Protein AF-0000000076748769 (afdb_homodimer)

InterPro domains:
  IPR013078 Histidine phosphatase superfamily, clade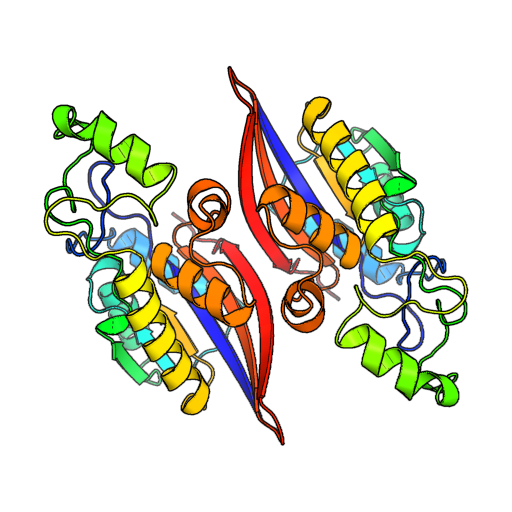-1 [PF00300] (6-188)
  IPR013078 Histidine phosphatase superfamily, clade-1 [SM00855] (5-155)
  IPR013078 Histidine phosphatase superfamily, clade-1 [cd07067] (5-185)
  IPR029033 Histidine phosphatase superfamily [G3DSA:3.40.50.1240] (1-206)
  IPR029033 Histidine phosphatase superfamily [SSF53254] (3-194)
  IPR050275 Phosphoglycerate Mutase/Phosphatase [PTHR48100] (3-187)

Sequence (412 aa):
MKTVNIYLLRHGKTLGEPALNGATNVLVAHSTQQAICQGLLDASIRFEHIITSPLRRCADLADLLVAKNSQLSLTTEDELKEMDFGEVDGKPFDSIKTEWPLLERFWNDPAAVELPQAETLQAFHQRVSRQWGSLVESVEEDTLIICHGGTIRMILASLLNLDWRNPALYSVLQIGNQSLTHIQLTKADSLYQRVCSIGTPLHIKDMKTVNIYLLRHGKTLGEPALNGATNVLVAHSTQQAICQGLLDASIRFEHIITSPLRRCADLADLLVAKNSQLSLTTEDELKEMDFGEVDGKPFDSIKTEWPLLERFWNDPAAVELPQAETLQAFHQRVSRQWGSLVESVEEDTLIICHGGTIRMILASLLNLDWRNPALYSVLQIGNQSLTHIQLTKADSLYQRVCSIGTPLHIKD

pLDDT: mean 96.15, std 4.13, range [63.06, 98.94]

Foldseek 3Di:
DDKAKEKEAEFADFDDADFAAFPDQTADDPVVLVQLLVLVVPDPDDWQEEEEEPRHSTVVSVVVNCVVPVSHYYHYDPLQTGWFLAPRHPPHCVVPVVCVVLVVVCLQFVQPGHHPRTDHLVNNLVSLLVVLVVCLVPPDIHYYYYGHLLSVLSSVCNQVVHDSRPSCSRVPDDQDHSFIWMKMWDDDPDIDIDGPDGNHHRDGDD/DDKAKEKEAEFADFDDADFAAFPDQTADDPVVLVQLLVLVVPDPDDWQEEEEEPRHSTVVSVVVNCVVPVSHYYHYDPLQTGWFLAPRHPPHCVRPVVCVVLVVVCLQFVQVGHHPRTDHLVNNLVSLLVVLVVCLVPPRHHYYYYGHLLSVLSSVCNQVVHDSRPSCSRVPDDQDHSFIWMKMWDDDPDIDIDGPDGNHHRDGDD

Secondary structure (DSSP, 8-state):
-EEEEEEEEEPPPBSSSSB--SSS---B-HHHHHHHHHHHHHTT---SEEEE-SSHHHHHHHHHHHHH-TT-EEEE-GGGSPPP-GGGTT-BGGG-GGGHHHHHHHHH-TTT---TTPPPHHHHHHHHHHHHHHHHHH--S-EEEEE-HHHHHHHHHHHTT--TT-THHHHTB---TTEEEEEEEEESSSEEEEEEEEEEEP----/-EEEEEEEEEPPPBSSSSB--SSS---B-HHHHHHHHHHHHHTT---SEEEE-SSHHHHHHHHHHHHH-TT-EEEE-GGGSPPP-GGGTT-BGGG-GGGHHHHHHHHH-TTT---TTPPPHHHHHHHHHHHHHHHHHH--S-EEEEE-HHHHHHHHHHHTT--TT-THHHHTB---TTEEEEEEEEESSSEEEEEEEEEEEP----

Structure (mmCIF, N/CA/C/O backbone):
data_AF-0000000076748769-model_v1
#
loop_
_entity.id
_entity.type
_entity.pdbx_description
1 polymer 'Alpha-ribazole phosphatase'
#
loop_
_atom_site.group_PDB
_atom_site.id
_atom_site.type_symbol
_atom_site.label_atom_id
_atom_site.label_alt_id
_atom_site.label_comp_id
_atom_site.label_asym_id
_atom_site.label_entity_id
_atom_site.label_seq_id
_atom_site.pdbx_PDB_ins_code
_atom_site.Cartn_x
_atom_site.Cartn_y
_atom_site.Cartn_z
_atom_site.occupancy
_atom_site.B_iso_or_equiv
_atom_site.auth_seq_id
_atom_site.auth_comp_id
_atom_site.auth_asym_id
_atom_site.auth_atom_id
_atom_site.pdbx_PDB_model_num
ATOM 1 N N . MET A 1 1 ? -24.844 -6.906 8.664 1 82.25 1 MET A N 1
ATOM 2 C CA . MET A 1 1 ? -23.562 -6.363 8.211 1 82.25 1 MET A CA 1
ATOM 3 C C . MET A 1 1 ? -22.406 -7.266 8.641 1 82.25 1 MET A C 1
ATOM 5 O O . MET A 1 1 ? -22.312 -7.645 9.805 1 82.25 1 MET A O 1
ATOM 9 N N . LYS A 1 2 ? -21.734 -7.816 7.609 1 91.62 2 LYS A N 1
ATOM 10 C CA . LYS A 1 2 ? -20.594 -8.688 7.895 1 91.62 2 LYS A CA 1
ATOM 11 C C . LYS A 1 2 ? -19.312 -8.148 7.277 1 91.62 2 LYS A C 1
ATOM 13 O O . LYS A 1 2 ? -19.312 -7.719 6.121 1 91.62 2 LYS A O 1
ATOM 18 N N . THR A 1 3 ? -18.25 -8.094 8.086 1 96.19 3 THR A N 1
ATOM 19 C CA . THR A 1 3 ? -16.938 -7.664 7.598 1 96.19 3 THR A CA 1
ATOM 20 C C . THR A 1 3 ? -15.992 -8.852 7.484 1 96.19 3 THR A C 1
ATOM 22 O O . THR A 1 3 ? -15.891 -9.664 8.406 1 96.19 3 THR A O 1
ATOM 25 N N . VAL A 1 4 ? -15.414 -8.961 6.328 1 97.25 4 VAL A N 1
ATOM 26 C CA . VAL A 1 4 ? -14.477 -10.047 6.055 1 97.25 4 VAL A CA 1
ATOM 27 C C . VAL A 1 4 ? -13.102 -9.469 5.711 1 97.25 4 VAL A C 1
ATOM 29 O O . VAL A 1 4 ? -13.008 -8.492 4.965 1 97.25 4 VAL A O 1
ATOM 32 N N . ASN A 1 5 ? -12.055 -10.047 6.297 1 98.19 5 ASN A N 1
ATOM 33 C CA . ASN A 1 5 ? -10.688 -9.672 5.957 1 98.19 5 ASN A CA 1
ATOM 34 C C . ASN A 1 5 ? -10.078 -10.633 4.938 1 98.19 5 ASN A C 1
ATOM 36 O O . ASN A 1 5 ? -10.227 -11.852 5.059 1 98.19 5 ASN A O 1
ATOM 40 N N . ILE A 1 6 ? -9.469 -10.07 3.953 1 98.56 6 ILE A N 1
ATOM 41 C CA . ILE A 1 6 ? -8.711 -10.828 2.967 1 98.56 6 ILE A CA 1
ATOM 42 C C . ILE A 1 6 ? -7.254 -10.375 2.979 1 98.56 6 ILE A C 1
ATOM 44 O O . ILE A 1 6 ? -6.961 -9.188 2.838 1 98.56 6 ILE A O 1
ATOM 48 N N . TYR A 1 7 ? -6.355 -11.312 3.189 1 98.75 7 TYR A N 1
ATOM 49 C CA . TYR A 1 7 ? -4.918 -11.055 3.156 1 98.75 7 TYR A CA 1
ATOM 50 C C . TYR A 1 7 ? -4.285 -11.672 1.916 1 98.75 7 TYR A C 1
ATOM 52 O O . TYR A 1 7 ? -4.344 -12.891 1.722 1 98.75 7 TYR A O 1
ATOM 60 N N . LEU A 1 8 ? -3.762 -10.836 1.056 1 98.88 8 LEU A N 1
ATOM 61 C CA . LEU A 1 8 ? -3.002 -11.297 -0.103 1 98.88 8 LEU A CA 1
ATOM 62 C C . LEU A 1 8 ? -1.52 -11.422 0.233 1 98.88 8 LEU A C 1
ATOM 64 O O . LEU A 1 8 ? -0.875 -10.43 0.59 1 98.88 8 LEU A O 1
ATOM 68 N N . LEU A 1 9 ? -0.994 -12.602 0.115 1 98.81 9 LEU A N 1
ATOM 69 C CA . LEU A 1 9 ? 0.413 -12.867 0.397 1 98.81 9 LEU A CA 1
ATOM 70 C C . LEU A 1 9 ? 1.171 -13.203 -0.882 1 98.81 9 LEU A C 1
ATOM 72 O O . LEU A 1 9 ? 0.834 -14.172 -1.571 1 98.81 9 LEU A O 1
ATOM 76 N N . ARG A 1 10 ? 2.152 -12.391 -1.2 1 98.94 10 ARG A N 1
ATOM 77 C CA . ARG A 1 10 ? 3.076 -12.875 -2.223 1 98.94 10 ARG A CA 1
ATOM 78 C C . ARG A 1 10 ? 3.992 -13.961 -1.666 1 98.94 10 ARG A C 1
ATOM 80 O O . ARG A 1 10 ? 4.547 -13.812 -0.576 1 98.94 10 ARG A O 1
ATOM 87 N N . HIS A 1 11 ? 4.219 -14.898 -2.377 1 98.69 11 HIS A N 1
ATOM 88 C CA . HIS A 1 11 ? 5.055 -16.031 -1.978 1 98.69 11 HIS A CA 1
ATOM 89 C C . HIS A 1 11 ? 6.461 -15.562 -1.602 1 98.69 11 HIS A C 1
ATOM 91 O O . HIS A 1 11 ? 6.82 -14.406 -1.841 1 98.69 11 HIS A O 1
ATOM 97 N N . GLY A 1 12 ? 7.227 -16.531 -1.021 1 98.19 12 GLY A N 1
ATOM 98 C CA . GLY A 1 12 ? 8.602 -16.266 -0.647 1 98.19 12 GLY A CA 1
ATOM 99 C C . GLY A 1 12 ? 9.547 -16.219 -1.836 1 98.19 12 GLY A C 1
ATOM 100 O O . GLY A 1 12 ? 9.18 -16.609 -2.943 1 98.19 12 GLY A O 1
ATOM 101 N N . LYS A 1 13 ? 10.727 -15.719 -1.586 1 97.31 13 LYS A N 1
ATOM 102 C CA . LYS A 1 13 ? 11.734 -15.648 -2.639 1 97.31 13 LYS A CA 1
ATOM 103 C C . LYS A 1 13 ? 12.039 -17.031 -3.193 1 97.31 13 LYS A C 1
ATOM 105 O O . LYS A 1 13 ? 12.336 -17.969 -2.436 1 97.31 13 LYS A O 1
ATOM 110 N N . THR A 1 14 ? 11.969 -17.125 -4.473 1 97.75 14 THR A N 1
ATOM 111 C CA . THR A 1 14 ? 12.141 -18.422 -5.133 1 97.75 14 THR A CA 1
ATOM 112 C C . THR A 1 14 ? 13.625 -18.781 -5.215 1 97.75 14 THR A C 1
ATOM 114 O O . THR A 1 14 ? 14.492 -17.906 -5.176 1 97.75 14 THR A O 1
ATOM 117 N N . LEU A 1 15 ? 13.891 -20.031 -5.309 1 97.44 15 LEU A N 1
ATOM 118 C CA . LEU A 1 15 ? 15.234 -20.547 -5.566 1 97.44 15 LEU A CA 1
ATOM 119 C C . LEU A 1 15 ? 15.641 -20.312 -7.016 1 97.44 15 LEU A C 1
ATOM 121 O O . LEU A 1 15 ? 14.781 -20.125 -7.883 1 97.44 15 LEU A O 1
ATOM 125 N N . GLY A 1 16 ? 16.984 -20.328 -7.234 1 94.88 16 GLY A N 1
ATOM 126 C CA . GLY A 1 16 ? 17.469 -20.25 -8.602 1 94.88 16 GLY A CA 1
ATOM 127 C C . GLY A 1 16 ? 17.969 -18.859 -8.969 1 94.88 16 GLY A C 1
ATOM 128 O O . GLY A 1 16 ? 17.969 -17.953 -8.133 1 94.88 16 GLY A O 1
ATOM 129 N N . GLU A 1 17 ? 18.359 -18.75 -10.219 1 95.19 17 GLU A N 1
ATOM 130 C CA . GLU A 1 17 ? 18.875 -17.484 -10.727 1 95.19 17 GLU A CA 1
ATOM 131 C C . GLU A 1 17 ? 17.719 -16.531 -11.055 1 95.19 17 GLU A C 1
ATOM 133 O O . GLU A 1 17 ? 16.594 -16.953 -11.297 1 95.19 17 GLU A O 1
ATOM 138 N N . PRO A 1 18 ? 18.016 -15.281 -11 1 93.69 18 PRO A N 1
ATOM 139 C CA . PRO A 1 18 ? 16.969 -14.312 -11.359 1 93.69 18 PRO A CA 1
ATOM 140 C C . PRO A 1 18 ? 16.359 -14.578 -12.734 1 93.69 18 PRO A C 1
ATOM 142 O O . PRO A 1 18 ? 17.094 -14.836 -13.695 1 93.69 18 PRO A O 1
ATOM 145 N N . ALA A 1 19 ? 15.07 -14.562 -12.773 1 95.69 19 ALA A N 1
ATOM 146 C CA . ALA A 1 19 ? 14.305 -14.836 -13.984 1 95.69 19 ALA A CA 1
ATOM 147 C C . ALA A 1 19 ? 12.883 -14.297 -13.875 1 95.69 19 ALA A C 1
ATOM 149 O O . ALA A 1 19 ? 12.453 -13.891 -12.797 1 95.69 19 ALA A O 1
ATOM 150 N N . LEU A 1 20 ? 12.234 -14.109 -15.008 1 94.88 20 LEU A N 1
ATOM 151 C CA . LEU A 1 20 ? 10.781 -13.961 -14.992 1 94.88 20 LEU A CA 1
ATOM 152 C C . LEU A 1 20 ? 10.102 -15.297 -14.719 1 94.88 20 LEU A C 1
ATOM 154 O O . LEU A 1 20 ? 10.023 -16.156 -15.602 1 94.88 20 LEU A O 1
ATOM 158 N N . ASN A 1 21 ? 9.75 -15.422 -13.5 1 96.69 21 ASN A N 1
ATOM 159 C CA . ASN A 1 21 ? 9.031 -16.641 -13.148 1 96.69 21 ASN A CA 1
ATOM 160 C C . ASN A 1 21 ? 7.52 -16.438 -13.172 1 96.69 21 ASN A C 1
ATOM 162 O O . ASN A 1 21 ? 6.945 -15.938 -12.195 1 96.69 21 ASN A O 1
ATOM 166 N N . GLY A 1 22 ? 6.895 -16.828 -14.281 1 97.88 22 GLY A N 1
ATOM 167 C CA . GLY A 1 22 ? 5.449 -16.766 -14.422 1 97.88 22 GLY A CA 1
ATOM 168 C C . GLY A 1 22 ? 4.766 -18.094 -14.203 1 97.88 22 GLY A C 1
ATOM 169 O O . GLY A 1 22 ? 4.441 -18.453 -13.07 1 97.88 22 GLY A O 1
ATOM 170 N N . ALA A 1 23 ? 4.746 -18.922 -15.258 1 97.06 23 ALA A N 1
ATOM 171 C CA . ALA A 1 23 ? 4.09 -20.219 -15.234 1 97.06 23 ALA A CA 1
ATOM 172 C C . ALA A 1 23 ? 5.047 -21.312 -14.75 1 97.06 23 ALA A C 1
ATOM 174 O O . ALA A 1 23 ? 4.613 -22.375 -14.312 1 97.06 23 ALA A O 1
ATOM 175 N N . THR A 1 24 ? 6.312 -21.016 -14.836 1 97.19 24 THR A N 1
ATOM 176 C CA . THR A 1 24 ? 7.305 -22.016 -14.43 1 97.19 24 THR A CA 1
ATOM 177 C C . THR A 1 24 ? 7.172 -22.328 -12.938 1 97.19 24 THR A C 1
ATOM 179 O O . THR A 1 24 ? 7.039 -21.406 -12.117 1 97.19 24 THR A O 1
ATOM 182 N N . ASN A 1 25 ? 7.23 -23.531 -12.641 1 97.69 25 ASN A N 1
ATOM 183 C CA . ASN A 1 25 ? 6.969 -24 -11.289 1 97.69 25 ASN A CA 1
ATOM 184 C C . ASN A 1 25 ? 8.242 -24.016 -10.438 1 97.69 25 ASN A C 1
ATOM 186 O O . ASN A 1 25 ? 8.703 -25.078 -10.016 1 97.69 25 ASN A O 1
ATOM 190 N N . VAL A 1 26 ? 8.766 -22.906 -10.102 1 97.69 26 VAL A N 1
ATOM 191 C CA . VAL A 1 26 ? 9.977 -22.734 -9.305 1 97.69 26 VAL A CA 1
ATOM 192 C C . VAL A 1 26 ? 9.641 -22.875 -7.82 1 97.69 26 VAL A C 1
ATOM 194 O O . VAL A 1 26 ? 8.547 -22.5 -7.387 1 97.69 26 VAL A O 1
ATOM 197 N N . LEU A 1 27 ? 10.602 -23.328 -7.035 1 98.19 27 LEU A N 1
ATOM 198 C CA . LEU A 1 27 ? 10.367 -23.641 -5.629 1 98.19 27 LEU A CA 1
ATOM 199 C C . LEU A 1 27 ? 10.852 -22.5 -4.738 1 98.19 27 LEU A C 1
ATOM 201 O O . LEU A 1 27 ? 11.633 -21.641 -5.176 1 98.19 27 LEU A O 1
ATOM 205 N N . VAL A 1 28 ? 10.328 -22.484 -3.549 1 98.31 28 VAL A N 1
ATOM 206 C CA . VAL A 1 28 ? 10.859 -21.719 -2.422 1 98.31 28 VAL A CA 1
ATOM 207 C C . VAL A 1 28 ? 11.492 -22.672 -1.409 1 98.31 28 VAL A C 1
ATOM 209 O O . VAL A 1 28 ? 10.977 -23.781 -1.181 1 98.31 28 VAL A O 1
ATOM 212 N N . ALA A 1 29 ? 12.609 -22.219 -0.822 1 98.06 29 ALA A N 1
ATOM 213 C CA . ALA A 1 29 ? 13.273 -23.078 0.159 1 98.06 29 ALA A CA 1
ATOM 214 C C . ALA A 1 29 ? 12.32 -23.453 1.288 1 98.06 29 ALA A C 1
ATOM 216 O O . ALA A 1 29 ? 11.547 -22.625 1.762 1 98.06 29 ALA A O 1
ATOM 217 N N . HIS A 1 30 ? 12.461 -24.734 1.678 1 97.25 30 HIS A N 1
ATOM 218 C CA . HIS A 1 30 ? 11.602 -25.219 2.748 1 97.25 30 HIS A CA 1
ATOM 219 C C . HIS A 1 30 ? 11.766 -24.391 4.016 1 97.25 30 HIS A C 1
ATOM 221 O O . HIS A 1 30 ? 10.789 -24.094 4.711 1 97.25 30 HIS A O 1
ATOM 227 N N . SER A 1 31 ? 12.977 -24.016 4.332 1 97.31 31 SER A N 1
ATOM 228 C CA . SER A 1 31 ? 13.258 -23.219 5.516 1 97.31 31 SER A CA 1
ATOM 229 C C . SER A 1 31 ? 12.555 -21.859 5.438 1 97.31 31 SER A C 1
ATOM 231 O O . SER A 1 31 ? 12.055 -21.359 6.445 1 97.31 31 SER A O 1
ATOM 233 N N . THR A 1 32 ? 12.531 -21.328 4.262 1 97.56 32 THR A N 1
ATOM 234 C CA . THR A 1 32 ? 11.836 -20.062 4.051 1 97.56 32 THR A CA 1
ATOM 235 C C . THR A 1 32 ? 10.328 -20.234 4.227 1 97.56 32 THR A C 1
ATOM 237 O O . THR A 1 32 ? 9.672 -19.406 4.855 1 97.56 32 THR A O 1
ATOM 240 N N . GLN A 1 33 ? 9.773 -21.281 3.701 1 98.12 33 GLN A N 1
ATOM 241 C CA . GLN A 1 33 ? 8.352 -21.578 3.885 1 98.12 33 GLN A CA 1
ATOM 242 C C . GLN A 1 33 ? 8 -21.703 5.363 1 98.12 33 GLN A C 1
ATOM 244 O O . GLN A 1 33 ? 6.992 -21.156 5.812 1 98.12 33 GLN A O 1
ATOM 249 N N . GLN A 1 34 ? 8.859 -22.359 6.09 1 97.25 34 GLN A N 1
ATOM 250 C CA . GLN A 1 34 ? 8.648 -22.516 7.523 1 97.25 34 GLN A CA 1
ATOM 251 C C . GLN A 1 34 ? 8.695 -21.156 8.234 1 97.25 34 GLN A C 1
ATOM 253 O O . GLN A 1 34 ? 7.883 -20.891 9.125 1 97.25 34 GLN A O 1
ATOM 258 N N . ALA A 1 35 ? 9.641 -20.391 7.816 1 97.25 35 ALA A N 1
ATOM 259 C CA . ALA A 1 35 ? 9.773 -19.078 8.414 1 97.25 35 ALA A CA 1
ATOM 260 C C . ALA A 1 35 ? 8.539 -18.219 8.148 1 97.25 35 ALA A C 1
ATOM 262 O O . ALA A 1 35 ? 8.07 -17.5 9.031 1 97.25 35 ALA A O 1
ATOM 263 N N . ILE A 1 36 ? 8.008 -18.281 6.938 1 97.81 36 ILE A N 1
ATOM 264 C CA . ILE A 1 36 ? 6.809 -17.531 6.578 1 97.81 36 ILE A CA 1
ATOM 265 C C . ILE A 1 36 ? 5.621 -18.031 7.398 1 97.81 36 ILE A C 1
ATOM 267 O O . ILE A 1 36 ? 4.832 -17.234 7.914 1 97.81 36 ILE A O 1
ATOM 271 N N . CYS A 1 37 ? 5.5 -19.297 7.512 1 95.94 37 CYS A N 1
ATOM 272 C CA . CYS A 1 37 ? 4.449 -19.891 8.328 1 95.94 37 CYS A CA 1
ATOM 273 C C . CYS A 1 37 ? 4.484 -19.344 9.75 1 95.94 37 CYS A C 1
ATOM 275 O O . CYS A 1 37 ? 3.459 -18.891 10.273 1 95.94 37 CYS A O 1
ATOM 277 N N . GLN A 1 38 ? 5.648 -19.344 10.305 1 94.12 38 GLN A N 1
ATOM 278 C CA . GLN A 1 38 ? 5.801 -18.828 11.656 1 94.12 38 GLN A CA 1
ATOM 279 C C . GLN A 1 38 ? 5.484 -17.328 11.711 1 94.12 38 GLN A C 1
ATOM 281 O O . GLN A 1 38 ? 4.859 -16.859 12.664 1 94.12 38 GLN A O 1
ATOM 286 N N . GLY A 1 39 ? 5.984 -16.641 10.711 1 94.62 39 GLY A N 1
ATOM 287 C CA . GLY A 1 39 ? 5.691 -15.219 10.641 1 94.62 39 GLY A CA 1
ATOM 288 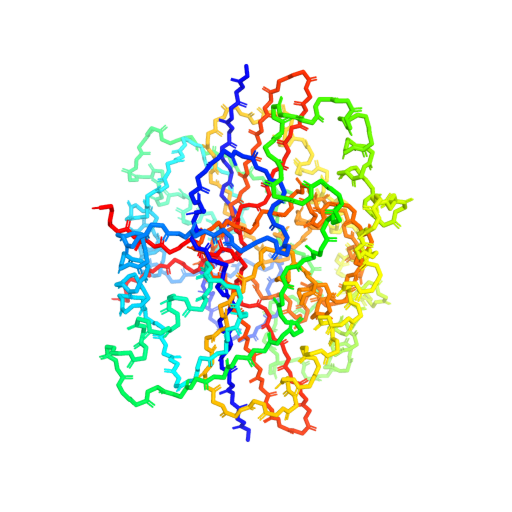C C . GLY A 1 39 ? 4.207 -14.914 10.609 1 94.62 39 GLY A C 1
ATOM 289 O O . GLY A 1 39 ? 3.752 -13.961 11.242 1 94.62 39 GLY A O 1
ATOM 290 N N . LEU A 1 40 ? 3.449 -15.703 9.906 1 95.62 40 LEU A N 1
ATOM 291 C CA . LEU A 1 40 ? 2.002 -15.539 9.82 1 95.62 40 LEU A CA 1
ATOM 292 C C . LEU A 1 40 ? 1.341 -15.828 11.164 1 95.62 40 LEU A C 1
ATOM 294 O O . LEU A 1 40 ? 0.41 -15.125 11.562 1 95.62 40 LEU A O 1
ATOM 298 N N . LEU A 1 41 ? 1.82 -16.812 11.82 1 87.5 41 LEU A N 1
ATOM 299 C CA . LEU A 1 41 ? 1.291 -17.156 13.125 1 87.5 41 LEU A CA 1
ATOM 300 C C . LEU A 1 41 ? 1.591 -16.078 14.148 1 87.5 41 LEU A C 1
ATOM 302 O O . LEU A 1 41 ? 0.788 -15.82 15.055 1 87.5 41 LEU A O 1
ATOM 306 N N . ASP A 1 42 ? 2.717 -15.484 13.93 1 87.56 42 ASP A N 1
ATOM 307 C CA . ASP A 1 42 ? 3.146 -14.445 14.852 1 87.56 42 ASP A CA 1
ATOM 308 C C . ASP A 1 42 ? 2.434 -13.125 14.57 1 87.56 42 ASP A C 1
ATOM 310 O O . ASP A 1 42 ? 2.371 -12.242 15.43 1 87.56 42 ASP A O 1
ATOM 314 N N . ALA A 1 43 ? 1.979 -13.148 13.391 1 85.12 43 ALA A N 1
ATOM 315 C CA . ALA A 1 43 ? 1.324 -11.906 12.992 1 85.12 43 ALA A CA 1
ATOM 316 C C . ALA A 1 43 ? -0.06 -11.789 13.617 1 85.12 43 ALA A C 1
ATOM 318 O O . ALA A 1 43 ? -0.669 -12.797 13.992 1 85.12 43 ALA A O 1
ATOM 319 N N . SER A 1 44 ? -0.632 -10.734 14.133 1 82 44 SER A N 1
ATOM 320 C CA . SER A 1 44 ? -1.943 -10.516 14.742 1 82 44 SER A CA 1
ATOM 321 C C . SER A 1 44 ? -3.053 -10.609 13.695 1 82 44 SER A C 1
ATOM 323 O O . SER A 1 44 ? -3.99 -9.812 13.711 1 82 44 SER A O 1
ATOM 325 N N . ILE A 1 45 ? -2.85 -11.602 12.719 1 90.25 45 ILE A N 1
ATOM 326 C CA . ILE A 1 45 ? -3.91 -11.766 11.734 1 90.25 45 ILE A CA 1
ATOM 327 C C . ILE A 1 45 ? -4.582 -13.125 11.922 1 90.25 45 ILE A C 1
ATOM 329 O O . ILE A 1 45 ? -3.951 -14.07 12.398 1 90.25 45 ILE A O 1
ATOM 333 N N . ARG A 1 46 ? -5.887 -13.18 11.602 1 92.94 46 ARG A N 1
ATOM 334 C CA . ARG A 1 46 ? -6.672 -14.406 11.703 1 92.94 46 ARG A CA 1
ATOM 335 C C . ARG A 1 46 ? -7.371 -14.719 10.391 1 92.94 46 ARG A C 1
ATOM 337 O O . ARG A 1 46 ? -7.867 -13.812 9.711 1 92.94 46 ARG A O 1
ATOM 344 N N . PHE A 1 47 ? -7.297 -15.938 10.031 1 97.31 47 PHE A N 1
ATOM 345 C CA . PHE A 1 47 ? -8.008 -16.422 8.859 1 97.31 47 PHE A CA 1
ATOM 346 C C . PHE A 1 47 ? -8.453 -17.875 9.055 1 97.31 47 PHE A C 1
ATOM 348 O O . PHE A 1 47 ? -7.805 -18.625 9.781 1 97.31 47 PHE A O 1
ATOM 355 N N . GLU A 1 48 ? -9.523 -18.188 8.391 1 97.5 48 GLU A N 1
ATOM 356 C CA . GLU A 1 48 ? -10.094 -19.531 8.516 1 97.5 48 GLU A CA 1
ATOM 357 C C . GLU A 1 48 ? -9.977 -20.312 7.203 1 97.5 48 GLU A C 1
ATOM 359 O O . GLU A 1 48 ? -10.148 -21.531 7.18 1 97.5 48 GLU A O 1
ATOM 364 N N . HIS A 1 49 ? -9.75 -19.656 6.137 1 98.31 49 HIS A N 1
ATOM 365 C CA . HIS A 1 49 ? -9.68 -20.234 4.801 1 98.31 49 HIS A CA 1
ATOM 366 C C . HIS A 1 49 ? -8.438 -19.766 4.055 1 98.31 49 HIS A C 1
ATOM 368 O O . HIS A 1 49 ? -8.016 -18.625 4.199 1 98.31 49 HIS A O 1
ATOM 374 N N . ILE A 1 50 ? -7.84 -20.719 3.365 1 98.56 50 ILE A N 1
ATOM 375 C CA . ILE A 1 50 ? -6.699 -20.406 2.508 1 98.56 50 ILE A CA 1
ATOM 376 C C . ILE A 1 50 ? -7.066 -20.672 1.048 1 98.56 50 ILE A C 1
ATOM 378 O O . ILE A 1 50 ? -7.656 -21.703 0.723 1 98.56 50 ILE A O 1
ATOM 382 N N . ILE A 1 51 ? -6.824 -19.734 0.188 1 98.88 51 ILE A N 1
ATOM 383 C CA . ILE A 1 51 ? -6.848 -19.906 -1.259 1 98.88 51 ILE A CA 1
ATOM 384 C C . ILE A 1 51 ? -5.434 -19.75 -1.82 1 98.88 51 ILE A C 1
ATOM 386 O O . ILE A 1 51 ? -4.711 -18.828 -1.456 1 98.88 51 ILE A O 1
ATOM 390 N N . THR A 1 52 ? -5.023 -20.672 -2.67 1 98.88 52 THR A N 1
ATOM 391 C CA . THR A 1 52 ? -3.641 -20.625 -3.131 1 98.88 52 THR A CA 1
ATOM 392 C C . THR A 1 52 ? -3.568 -20.797 -4.645 1 98.88 52 THR A C 1
ATOM 394 O O . THR A 1 52 ? -4.375 -21.531 -5.23 1 98.88 52 THR A O 1
ATOM 397 N N . SER A 1 53 ? -2.654 -20.047 -5.258 1 98.81 53 SER A N 1
ATOM 398 C CA . SER A 1 53 ? -2.182 -20.438 -6.582 1 98.81 53 SER A CA 1
ATOM 399 C C . SER A 1 53 ? -1.667 -21.875 -6.578 1 98.81 53 SER A C 1
ATOM 401 O O . SER A 1 53 ? -1.052 -22.312 -5.605 1 98.81 53 SER A O 1
ATOM 403 N N . PRO A 1 54 ? -1.823 -22.594 -7.688 1 98.62 54 PRO A N 1
ATOM 404 C CA . PRO A 1 54 ? -1.384 -23.984 -7.719 1 98.62 54 PRO A CA 1
ATOM 405 C C . PRO A 1 54 ? 0.132 -24.125 -7.844 1 98.62 54 PRO A C 1
ATOM 407 O O . PRO A 1 54 ? 0.67 -25.219 -7.676 1 98.62 54 PRO A O 1
ATOM 410 N N . LEU A 1 55 ? 0.817 -23.094 -8.258 1 98.69 55 LEU A N 1
ATOM 411 C CA . LEU A 1 55 ? 2.266 -23.188 -8.406 1 98.69 55 LEU A CA 1
ATOM 412 C C . LEU A 1 55 ? 2.936 -23.484 -7.07 1 98.69 55 LEU A C 1
ATOM 414 O O . LEU A 1 55 ? 2.537 -22.938 -6.039 1 98.69 55 LEU A O 1
ATOM 418 N N . ARG A 1 56 ? 3.963 -24.172 -7.023 1 98.5 56 ARG A N 1
ATOM 419 C CA . ARG A 1 56 ? 4.527 -24.766 -5.812 1 98.5 56 ARG A CA 1
ATOM 420 C C . ARG A 1 56 ? 5.078 -23.688 -4.887 1 98.5 56 ARG A C 1
ATOM 422 O O . ARG A 1 56 ? 5.059 -23.844 -3.664 1 98.5 56 ARG A O 1
ATOM 429 N N . ARG A 1 57 ? 5.535 -22.625 -5.43 1 98.62 57 ARG A N 1
ATOM 430 C CA . ARG A 1 57 ? 6.039 -21.547 -4.59 1 98.62 57 ARG A CA 1
ATOM 431 C C . ARG A 1 57 ? 4.934 -20.984 -3.707 1 98.62 57 ARG A C 1
ATOM 433 O O . ARG A 1 57 ? 5.211 -20.297 -2.713 1 98.62 57 ARG A O 1
ATOM 440 N N . CYS A 1 58 ? 3.66 -21.234 -4.012 1 98.81 58 CYS A N 1
ATOM 441 C CA . CYS A 1 58 ? 2.498 -20.859 -3.219 1 98.81 58 CYS A CA 1
ATOM 442 C C . CYS A 1 58 ? 1.888 -22.062 -2.52 1 98.81 58 CYS A C 1
ATOM 444 O O . CYS A 1 58 ? 1.729 -22.062 -1.298 1 98.81 58 CYS A O 1
ATOM 446 N N . ALA A 1 59 ? 1.637 -23.109 -3.27 1 98.75 59 ALA A N 1
ATOM 447 C CA . ALA A 1 59 ? 0.894 -24.281 -2.809 1 98.75 59 ALA A CA 1
ATOM 448 C C . ALA A 1 59 ? 1.619 -24.969 -1.657 1 98.75 59 ALA A C 1
ATOM 450 O O . ALA A 1 59 ? 0.983 -25.484 -0.73 1 98.75 59 ALA A O 1
ATOM 451 N N . ASP A 1 60 ? 2.934 -25.031 -1.661 1 98.62 60 ASP A N 1
ATOM 452 C CA . ASP A 1 60 ? 3.697 -25.688 -0.601 1 98.62 60 ASP A CA 1
ATOM 453 C C . ASP A 1 60 ? 3.469 -25 0.743 1 98.62 60 ASP A C 1
ATOM 455 O O . ASP A 1 60 ? 3.361 -25.656 1.776 1 98.62 60 ASP A O 1
ATOM 459 N N . LEU A 1 61 ? 3.463 -23.688 0.708 1 98.5 61 LEU A N 1
ATOM 460 C CA . LEU A 1 61 ? 3.193 -22.938 1.936 1 98.5 61 LEU A CA 1
ATOM 461 C C . LEU A 1 61 ? 1.784 -23.219 2.443 1 98.5 61 LEU A C 1
ATOM 463 O O . LEU A 1 61 ? 1.577 -23.406 3.646 1 98.5 61 LEU A O 1
ATOM 467 N N . ALA A 1 62 ? 0.829 -23.219 1.514 1 98.56 62 ALA A N 1
ATOM 468 C CA . ALA A 1 62 ? -0.552 -23.516 1.889 1 98.56 62 ALA A CA 1
ATOM 469 C C . ALA A 1 62 ? -0.659 -24.875 2.574 1 98.56 62 ALA A C 1
ATOM 471 O O . ALA A 1 62 ? -1.301 -25 3.619 1 98.56 62 ALA A O 1
ATOM 472 N N . ASP A 1 63 ? -0.053 -25.812 2.008 1 98.06 63 ASP A N 1
ATOM 473 C CA . ASP A 1 63 ? -0.055 -27.156 2.57 1 98.06 63 ASP A CA 1
ATOM 474 C C . ASP A 1 63 ? 0.56 -27.172 3.969 1 98.06 63 ASP A C 1
ATOM 476 O O . ASP A 1 63 ? 0.051 -27.844 4.871 1 98.06 63 ASP A O 1
ATOM 480 N N . LEU A 1 64 ? 1.665 -26.484 4.094 1 97.69 64 LEU A N 1
ATOM 481 C CA . LEU A 1 64 ? 2.342 -26.406 5.383 1 97.69 64 LEU A CA 1
ATOM 482 C C . LEU A 1 64 ? 1.422 -25.797 6.438 1 97.69 64 LEU A C 1
ATOM 484 O O . LEU A 1 64 ? 1.354 -26.297 7.566 1 97.69 64 LEU A O 1
ATOM 488 N N . LEU A 1 65 ? 0.698 -24.766 6.09 1 97.44 65 LEU A N 1
ATOM 489 C CA . LEU A 1 65 ? -0.201 -24.078 7.012 1 97.44 65 LEU A CA 1
ATOM 490 C C . LEU A 1 65 ? -1.345 -24.984 7.438 1 97.44 65 LEU A C 1
ATOM 492 O O . LEU A 1 65 ? -1.689 -25.047 8.617 1 97.44 65 LEU A O 1
ATOM 496 N N . VAL A 1 66 ? -1.912 -25.672 6.496 1 97.38 66 VAL A N 1
ATOM 497 C CA . VAL A 1 66 ? -3.025 -26.562 6.789 1 97.38 66 VAL A CA 1
ATOM 498 C C . VAL A 1 66 ? -2.545 -27.719 7.676 1 97.38 66 VAL A C 1
ATOM 500 O O . VAL A 1 66 ? -3.273 -28.172 8.562 1 97.38 66 VAL A O 1
ATOM 503 N N . ALA A 1 67 ? -1.371 -28.203 7.434 1 96.5 67 ALA A N 1
ATOM 504 C CA . ALA A 1 67 ? -0.802 -29.281 8.25 1 96.5 67 ALA A CA 1
ATOM 505 C C . ALA A 1 67 ? -0.645 -28.844 9.703 1 96.5 67 ALA A C 1
ATOM 507 O O . ALA A 1 67 ? -0.785 -29.656 10.617 1 96.5 67 ALA A O 1
ATOM 508 N N . LYS A 1 68 ? -0.374 -27.609 9.914 1 94.5 68 LYS A N 1
ATOM 509 C CA . LYS A 1 68 ? -0.142 -27.094 11.258 1 94.5 68 LYS A CA 1
ATOM 510 C C . LYS A 1 68 ? -1.46 -26.766 11.953 1 94.5 68 LYS A C 1
ATOM 512 O O . LYS A 1 68 ? -1.517 -26.703 13.188 1 94.5 68 LYS A O 1
ATOM 517 N N . ASN A 1 69 ? -2.424 -26.484 11.234 1 94.88 69 ASN A N 1
ATOM 518 C CA . ASN A 1 69 ? -3.752 -26.188 11.758 1 94.88 69 ASN A CA 1
ATOM 519 C C . ASN A 1 69 ? -4.848 -26.859 10.938 1 94.88 69 ASN A C 1
ATOM 521 O O . ASN A 1 69 ? -5.289 -26.312 9.922 1 94.88 69 ASN A O 1
ATOM 525 N N . SER A 1 70 ? -5.449 -27.844 11.398 1 93.75 70 SER A N 1
ATOM 526 C CA . SER A 1 70 ? -6.387 -28.688 10.656 1 93.75 70 SER A CA 1
ATOM 527 C C . SER A 1 70 ? -7.742 -28 10.516 1 93.75 70 SER A C 1
ATOM 529 O O . SER A 1 70 ? -8.594 -28.453 9.742 1 93.75 70 SER A O 1
ATOM 531 N N . GLN A 1 71 ? -7.941 -26.984 11.18 1 96 71 GLN A N 1
ATOM 532 C CA . GLN A 1 71 ? -9.219 -26.281 11.109 1 96 71 GLN A CA 1
ATOM 533 C C . GLN A 1 71 ? -9.281 -25.375 9.875 1 96 71 GLN A C 1
ATOM 535 O O . GLN A 1 71 ? -10.359 -24.906 9.508 1 96 71 GLN A O 1
ATOM 540 N N . LEU A 1 72 ? -8.133 -25.172 9.297 1 96.81 72 LEU A N 1
ATOM 541 C CA . LEU A 1 72 ? -8.086 -24.344 8.094 1 96.81 72 LEU A CA 1
ATOM 542 C C . LEU A 1 72 ? -8.633 -25.109 6.891 1 96.81 72 LEU A C 1
ATOM 544 O O . LEU A 1 72 ? -8.305 -26.281 6.695 1 96.81 72 LEU A O 1
ATOM 548 N N . SER A 1 73 ? -9.492 -24.469 6.109 1 97.88 73 SER A N 1
ATOM 549 C CA . SER A 1 73 ? -9.883 -25.031 4.816 1 97.88 73 SER A CA 1
ATOM 550 C C . SER A 1 73 ? -8.984 -24.484 3.699 1 97.88 73 SER A C 1
ATOM 552 O O . SER A 1 73 ? -8.398 -23.422 3.828 1 97.88 73 SER A O 1
ATOM 554 N N . LEU A 1 74 ? -8.859 -25.297 2.615 1 98.19 74 LEU A N 1
ATOM 555 C CA . LEU A 1 74 ? -7.934 -24.969 1.54 1 98.19 74 LEU A CA 1
ATOM 556 C C . LEU A 1 74 ? -8.594 -25.141 0.177 1 98.19 74 LEU A C 1
ATOM 558 O O . LEU A 1 74 ? -9.266 -26.141 -0.073 1 98.19 74 LEU A O 1
ATOM 562 N N . THR A 1 75 ? -8.469 -24.125 -0.644 1 98.31 75 THR A N 1
ATOM 563 C CA . THR A 1 75 ? -8.867 -24.172 -2.045 1 98.31 75 THR A CA 1
ATOM 564 C C . THR A 1 75 ? -7.719 -23.766 -2.955 1 98.31 75 THR A C 1
ATOM 566 O O . THR A 1 75 ? -7 -22.797 -2.662 1 98.31 75 THR A O 1
ATOM 569 N N . THR A 1 76 ? -7.5 -24.484 -4.008 1 98.5 76 THR A N 1
ATOM 570 C CA . THR A 1 76 ? -6.527 -24.125 -5.031 1 98.5 76 THR A CA 1
ATOM 571 C C . THR A 1 76 ? -7.223 -23.516 -6.25 1 98.5 76 THR A C 1
ATOM 573 O O . THR A 1 76 ? -8.211 -24.062 -6.738 1 98.5 76 THR A O 1
ATOM 576 N N . GLU A 1 77 ? -6.715 -22.391 -6.742 1 98.38 77 GLU A N 1
ATOM 577 C CA . GLU A 1 77 ? -7.359 -21.688 -7.848 1 98.38 77 GLU A CA 1
ATOM 578 C C . GLU A 1 77 ? -6.375 -21.438 -8.984 1 98.38 77 GLU A C 1
ATOM 580 O O . GLU A 1 77 ? -5.445 -20.641 -8.844 1 98.38 77 GLU A O 1
ATOM 585 N N . ASP A 1 78 ? -6.664 -21.922 -10.148 1 98.31 78 ASP A N 1
ATOM 586 C CA . ASP A 1 78 ? -5.797 -21.812 -11.32 1 98.31 78 ASP A CA 1
ATOM 587 C C . ASP A 1 78 ? -5.715 -20.359 -11.797 1 98.31 78 ASP A C 1
ATOM 589 O O . ASP A 1 78 ? -4.676 -19.922 -12.297 1 98.31 78 ASP A O 1
ATOM 593 N N . GLU A 1 79 ? -6.742 -19.641 -11.656 1 98.44 79 GLU A N 1
ATOM 594 C CA . GLU A 1 79 ? -6.836 -18.297 -12.211 1 98.44 79 GLU A CA 1
ATOM 595 C C . GLU A 1 79 ? -5.984 -17.312 -11.414 1 98.44 79 GLU A C 1
ATOM 597 O O . GLU A 1 79 ? -5.809 -16.156 -11.812 1 98.44 79 GLU A O 1
ATOM 602 N N . LEU A 1 80 ? -5.387 -17.766 -10.289 1 98.31 80 LEU A N 1
ATOM 603 C CA . LEU A 1 8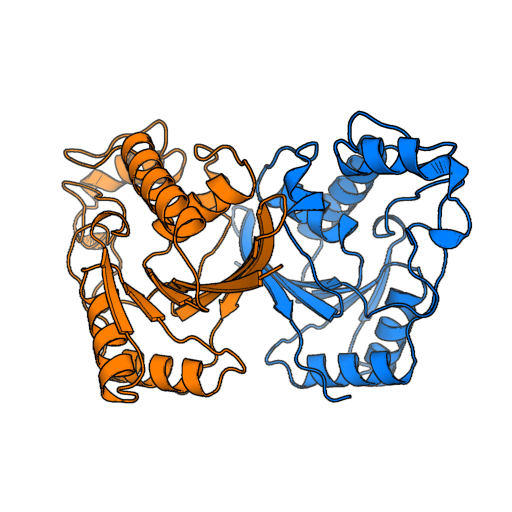0 ? -4.543 -16.922 -9.461 1 98.31 80 LEU A CA 1
ATOM 604 C C . LEU A 1 80 ? -3.068 -17.109 -9.805 1 98.31 80 LEU A C 1
ATOM 606 O O . LEU A 1 80 ? -2.193 -16.516 -9.18 1 98.31 80 LEU A O 1
ATOM 610 N N . LYS A 1 81 ? -2.779 -17.906 -10.82 1 98.62 81 LYS A N 1
ATOM 611 C CA . LYS A 1 81 ? -1.402 -18.078 -11.273 1 98.62 81 LYS A CA 1
ATOM 612 C C . LYS A 1 81 ? -0.803 -16.75 -11.727 1 98.62 81 LYS A C 1
ATOM 614 O O . LYS A 1 81 ? -1.528 -15.852 -12.148 1 98.62 81 LYS A O 1
ATOM 619 N N . GLU A 1 82 ? 0.462 -16.688 -11.625 1 98.75 82 GLU A N 1
ATOM 620 C CA . GLU A 1 82 ? 1.188 -15.562 -12.219 1 98.75 82 GLU A CA 1
ATOM 621 C C . GLU A 1 82 ? 1.063 -15.57 -13.734 1 98.75 82 GLU A C 1
ATOM 623 O O . GLU A 1 82 ? 0.698 -16.578 -14.336 1 98.75 82 GLU A O 1
ATOM 628 N N . MET A 1 83 ? 1.352 -14.43 -14.312 1 98.44 83 MET A N 1
ATOM 629 C CA . MET A 1 83 ? 1.341 -14.273 -15.758 1 98.44 83 MET A CA 1
ATOM 630 C C . MET A 1 83 ? 2.303 -15.25 -16.422 1 98.44 83 MET A C 1
ATOM 632 O O . MET A 1 83 ? 3.406 -15.477 -15.922 1 98.44 83 MET A O 1
ATOM 636 N N . ASP A 1 84 ? 1.866 -15.812 -17.5 1 98.44 84 ASP A N 1
ATOM 637 C CA . ASP A 1 84 ? 2.742 -16.641 -18.328 1 98.44 84 ASP A CA 1
ATOM 638 C C . ASP A 1 84 ? 3.615 -15.789 -19.234 1 98.44 84 ASP A C 1
ATOM 640 O O . ASP A 1 84 ? 3.107 -15.094 -20.109 1 98.44 84 ASP A O 1
ATOM 644 N N . PHE A 1 85 ? 4.949 -15.898 -19.109 1 98 85 PHE A N 1
ATOM 645 C CA . PHE A 1 85 ? 5.852 -15.023 -19.859 1 98 85 PHE A CA 1
ATOM 646 C C . PHE A 1 85 ? 6.352 -15.703 -21.125 1 98 85 PHE A C 1
ATOM 648 O O . PHE A 1 85 ? 7.293 -15.234 -21.75 1 98 85 PHE A O 1
ATOM 655 N N . GLY A 1 86 ? 5.781 -16.906 -21.375 1 97.81 86 GLY A N 1
ATOM 656 C CA . GLY A 1 86 ? 6.012 -17.562 -22.656 1 97.81 86 GLY A CA 1
ATOM 657 C C . GLY A 1 86 ? 7.406 -18.141 -22.781 1 97.81 86 GLY A C 1
ATOM 658 O O . GLY A 1 86 ? 7.879 -18.844 -21.891 1 97.81 86 GLY A O 1
ATOM 659 N N . GLU A 1 87 ? 8.086 -17.875 -23.875 1 97.06 87 GLU A N 1
ATOM 660 C CA . GLU A 1 87 ? 9.359 -18.5 -24.234 1 97.06 87 GLU A CA 1
ATOM 661 C C . GLU A 1 87 ? 10.453 -18.109 -23.25 1 97.06 87 GLU A C 1
ATOM 663 O O . GLU A 1 87 ? 11.414 -18.859 -23.047 1 97.06 87 GLU A O 1
ATOM 668 N N . VAL A 1 88 ? 10.305 -17 -22.578 1 96.56 88 VAL A N 1
ATOM 669 C CA . VAL A 1 88 ? 11.367 -16.547 -21.688 1 96.56 88 VAL A CA 1
ATOM 670 C C . VAL A 1 88 ? 11.039 -16.922 -20.25 1 96.56 88 VAL A C 1
ATOM 672 O O . VAL A 1 88 ? 11.828 -16.672 -19.344 1 96.56 88 VAL A O 1
ATOM 675 N N . ASP A 1 89 ? 9.906 -17.562 -20.062 1 97.75 89 ASP A N 1
ATOM 676 C CA . ASP A 1 89 ? 9.453 -17.891 -18.719 1 97.75 89 ASP A CA 1
ATOM 677 C C . ASP A 1 89 ? 10.414 -18.859 -18.031 1 97.75 89 ASP A C 1
ATOM 679 O O . ASP A 1 89 ? 10.734 -19.922 -18.594 1 97.75 89 ASP A O 1
ATOM 683 N N . GLY A 1 90 ? 10.867 -18.422 -16.906 1 96.81 90 GLY A N 1
ATOM 684 C CA . GLY A 1 90 ? 11.688 -19.297 -16.078 1 96.81 90 GLY A CA 1
ATOM 685 C C . GLY A 1 90 ? 13.133 -19.359 -16.547 1 96.81 90 GLY A C 1
ATOM 686 O O . GLY A 1 90 ? 13.938 -20.094 -15.961 1 96.81 90 GLY A O 1
ATOM 687 N N . LYS A 1 91 ? 13.438 -18.656 -17.562 1 96.19 91 LYS A N 1
ATOM 688 C CA . LYS A 1 91 ? 14.812 -18.688 -18.062 1 96.19 91 LYS A CA 1
ATOM 689 C C . LYS A 1 91 ? 15.656 -17.609 -17.375 1 96.19 91 LYS A C 1
ATOM 691 O O . LYS A 1 91 ? 15.273 -16.438 -17.344 1 96.19 91 LYS A O 1
ATOM 696 N N . PRO A 1 92 ? 16.781 -18.078 -16.828 1 95.81 92 PRO A N 1
ATOM 697 C CA . PRO A 1 92 ? 17.672 -17.078 -16.234 1 95.81 92 PRO A CA 1
ATOM 698 C C . PRO A 1 92 ? 18.031 -15.953 -17.188 1 95.81 92 PRO A C 1
ATOM 700 O O . PRO A 1 92 ? 18.25 -16.203 -18.375 1 95.81 92 PRO A O 1
ATOM 703 N N . PHE A 1 93 ? 18.047 -14.758 -16.656 1 93.56 93 PHE A N 1
ATOM 704 C CA . PHE A 1 93 ? 18.328 -13.586 -17.484 1 93.56 93 PHE A CA 1
ATOM 705 C C . PHE A 1 93 ? 19.656 -13.742 -18.203 1 93.56 93 PHE A C 1
ATOM 707 O O . PHE A 1 93 ? 19.797 -13.336 -19.359 1 93.56 93 PHE A O 1
ATOM 714 N N . ASP A 1 94 ? 20.625 -14.297 -17.531 1 93.19 94 ASP A N 1
ATOM 715 C CA . ASP A 1 94 ? 21.969 -14.453 -18.094 1 93.19 94 ASP A CA 1
ATOM 716 C C . ASP A 1 94 ? 21.953 -15.414 -19.281 1 93.19 94 ASP A C 1
ATOM 718 O O . ASP A 1 94 ? 22.891 -15.406 -20.094 1 93.19 94 ASP A O 1
ATOM 722 N N . SER A 1 95 ? 20.938 -16.188 -19.406 1 93.62 95 SER A N 1
ATOM 723 C CA . SER A 1 95 ? 20.859 -17.188 -20.469 1 93.62 95 SER A CA 1
ATOM 724 C C . SER A 1 95 ? 20.078 -16.656 -21.672 1 93.62 95 SER A C 1
ATOM 726 O O . SER A 1 95 ? 20.031 -17.312 -22.719 1 93.62 95 SER A O 1
ATOM 728 N N . ILE A 1 96 ? 19.438 -15.492 -21.578 1 92.75 96 ILE A N 1
ATOM 729 C CA . ILE A 1 96 ? 18.594 -15 -22.672 1 92.75 96 ILE A CA 1
ATOM 730 C C . ILE A 1 96 ? 19 -13.57 -23.016 1 92.75 96 ILE A C 1
ATOM 732 O O . ILE A 1 96 ? 18.141 -12.695 -23.156 1 92.75 96 ILE A O 1
ATOM 736 N N . LYS A 1 97 ? 20.203 -13.375 -23.141 1 91.06 97 LYS A N 1
ATOM 737 C CA . LYS A 1 97 ? 20.75 -12.055 -23.438 1 91.06 97 LYS A CA 1
ATOM 738 C C . LYS A 1 97 ? 20.219 -11.531 -24.781 1 91.06 97 LYS A C 1
ATOM 740 O O . LYS A 1 97 ? 19.984 -10.336 -24.938 1 91.06 97 LYS A O 1
ATOM 745 N N . THR A 1 98 ? 19.969 -12.438 -25.672 1 92 98 THR A N 1
ATOM 746 C CA . THR A 1 98 ? 19.5 -12.062 -27 1 92 98 THR A CA 1
ATOM 747 C C . THR A 1 98 ? 18.094 -11.469 -26.922 1 92 98 THR A C 1
ATOM 749 O O . THR A 1 98 ? 17.719 -10.672 -27.781 1 92 98 THR A O 1
ATOM 752 N N . GLU A 1 99 ? 17.344 -11.773 -25.875 1 93.38 99 GLU A N 1
ATOM 753 C CA . GLU A 1 99 ? 15.961 -11.328 -25.719 1 93.38 99 GLU A CA 1
ATOM 754 C C . GLU A 1 99 ? 15.883 -10.031 -24.922 1 93.38 99 GLU A C 1
ATOM 756 O O . GLU A 1 99 ? 14.805 -9.461 -24.75 1 93.38 99 GLU A O 1
ATOM 761 N N . TRP A 1 100 ? 16.984 -9.516 -24.516 1 90.69 100 TRP A N 1
ATOM 762 C CA . TRP A 1 100 ? 17.047 -8.406 -23.578 1 90.69 100 TRP A CA 1
ATOM 763 C C . TRP A 1 100 ? 16.344 -7.176 -24.156 1 90.69 100 TRP A C 1
ATOM 765 O O . TRP A 1 100 ? 15.602 -6.492 -23.438 1 90.69 100 TRP A O 1
ATOM 775 N N . PRO A 1 101 ? 16.594 -6.887 -25.469 1 93.44 101 PRO A N 1
ATOM 776 C CA . PRO A 1 101 ? 15.898 -5.715 -26 1 93.44 101 PRO A CA 1
ATOM 777 C C . PRO A 1 101 ? 14.383 -5.836 -25.922 1 93.44 101 PRO A C 1
ATOM 779 O O . PRO A 1 101 ? 13.695 -4.859 -25.594 1 93.44 101 PRO A O 1
ATOM 782 N N . LEU A 1 102 ? 13.914 -6.992 -26.203 1 94.44 102 LEU A N 1
ATOM 783 C CA . LEU A 1 102 ? 12.477 -7.234 -26.109 1 94.44 102 LEU A CA 1
ATOM 784 C C . LEU A 1 102 ? 12.008 -7.152 -24.656 1 94.44 102 LEU A C 1
ATOM 786 O O . LEU A 1 102 ? 10.961 -6.566 -24.375 1 94.44 102 LEU A O 1
ATOM 790 N N . LEU A 1 103 ? 12.742 -7.656 -23.734 1 93.94 103 LEU A N 1
ATOM 791 C CA . LEU A 1 103 ? 12.406 -7.641 -22.312 1 93.94 103 LEU A CA 1
ATOM 792 C C . LEU A 1 103 ? 12.383 -6.215 -21.781 1 93.94 103 LEU A C 1
ATOM 794 O O . LEU A 1 103 ? 11.5 -5.859 -20.984 1 93.94 103 LEU A O 1
ATOM 798 N N . GLU A 1 104 ? 13.297 -5.48 -22.188 1 92.69 104 GLU A N 1
ATOM 799 C CA . GLU A 1 104 ? 13.359 -4.082 -21.75 1 92.69 104 GLU A CA 1
ATOM 800 C C . GLU A 1 104 ? 12.117 -3.318 -22.203 1 92.69 104 GLU A C 1
ATOM 802 O O . GLU A 1 104 ? 11.547 -2.541 -21.438 1 92.69 104 GLU A O 1
ATOM 807 N N . ARG A 1 105 ? 11.742 -3.559 -23.469 1 94.75 105 ARG A N 1
ATOM 808 C CA . ARG A 1 105 ? 10.523 -2.93 -23.984 1 94.75 105 ARG A CA 1
ATOM 809 C C . ARG A 1 105 ? 9.297 -3.396 -23.203 1 94.75 105 ARG A C 1
ATOM 811 O O . ARG A 1 105 ? 8.414 -2.596 -22.875 1 94.75 105 ARG A O 1
ATOM 818 N N . PHE A 1 106 ? 9.305 -4.641 -22.906 1 95.44 106 PHE A N 1
ATOM 819 C CA . PHE A 1 106 ? 8.203 -5.219 -22.156 1 95.44 106 PHE A CA 1
ATOM 820 C C . PHE A 1 106 ? 8.117 -4.605 -20.766 1 95.44 106 PHE A C 1
ATOM 822 O O . PHE A 1 106 ? 7.039 -4.207 -20.312 1 95.44 106 PHE A O 1
ATOM 829 N N . TRP A 1 107 ? 9.227 -4.484 -20.109 1 90.88 107 TRP A N 1
ATOM 830 C CA . TRP A 1 107 ? 9.273 -3.922 -18.75 1 90.88 107 TRP A CA 1
ATOM 831 C C . TRP A 1 107 ? 8.781 -2.479 -18.75 1 90.88 107 TRP A C 1
ATOM 833 O O . TRP A 1 107 ? 8.141 -2.041 -17.797 1 90.88 107 TRP A O 1
ATOM 843 N N . ASN A 1 108 ? 9.023 -1.841 -19.797 1 92.12 108 ASN A N 1
ATOM 844 C CA . ASN A 1 108 ? 8.672 -0.427 -19.875 1 92.12 108 ASN A CA 1
ATOM 845 C C . ASN A 1 108 ? 7.203 -0.236 -20.234 1 92.12 108 ASN A C 1
ATOM 847 O O . ASN A 1 108 ? 6.586 0.757 -19.844 1 92.12 108 ASN A O 1
ATOM 851 N N . ASP A 1 109 ? 6.738 -1.194 -20.984 1 94.88 109 ASP A N 1
ATOM 852 C CA . ASP A 1 109 ? 5.348 -1.089 -21.406 1 94.88 109 ASP A CA 1
ATOM 853 C C . ASP A 1 109 ? 4.758 -2.467 -21.703 1 94.88 109 ASP A C 1
ATOM 855 O O . ASP A 1 109 ? 4.508 -2.811 -22.859 1 94.88 109 ASP A O 1
ATOM 859 N N . PRO A 1 110 ? 4.422 -3.145 -20.656 1 94.75 110 PRO A N 1
ATOM 860 C CA . PRO A 1 110 ? 3.967 -4.52 -20.859 1 94.75 110 PRO A CA 1
ATOM 861 C C . PRO A 1 110 ? 2.623 -4.594 -21.578 1 94.75 110 PRO A C 1
ATOM 863 O O . PRO A 1 110 ? 2.301 -5.617 -22.188 1 94.75 110 PRO A O 1
ATOM 866 N N . ALA A 1 111 ? 1.832 -3.568 -21.5 1 95.69 111 ALA A N 1
ATOM 867 C CA . ALA A 1 111 ? 0.533 -3.58 -22.156 1 95.69 111 ALA A CA 1
ATOM 868 C C . ALA A 1 111 ? 0.696 -3.525 -23.672 1 95.69 111 ALA A C 1
ATOM 870 O O . ALA A 1 111 ? -0.144 -4.043 -24.422 1 95.69 111 ALA A O 1
ATOM 871 N N . ALA A 1 112 ? 1.781 -2.941 -24.172 1 95.12 112 ALA A N 1
ATOM 872 C CA . ALA A 1 112 ? 1.985 -2.721 -25.594 1 95.12 112 ALA A CA 1
ATOM 873 C C . ALA A 1 112 ? 2.922 -3.77 -26.188 1 95.12 112 ALA A C 1
ATOM 875 O O . ALA A 1 112 ? 3.104 -3.834 -27.406 1 95.12 112 ALA A O 1
ATOM 876 N N . VAL A 1 113 ? 3.562 -4.516 -25.344 1 96.06 113 VAL A N 1
ATOM 877 C CA . VAL A 1 113 ? 4.578 -5.457 -25.812 1 96.06 113 VAL A CA 1
ATOM 87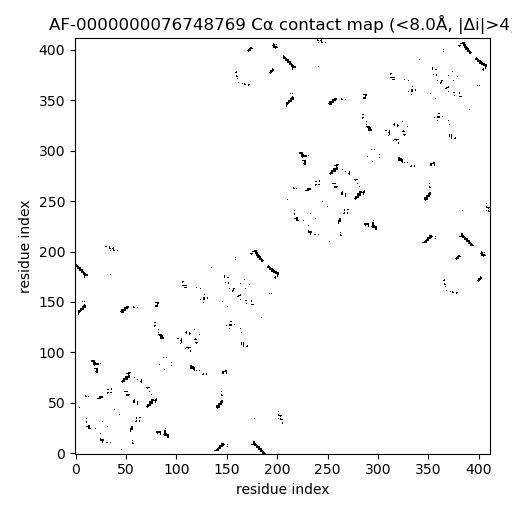8 C C . VAL A 1 113 ? 4.168 -6.883 -25.453 1 96.06 113 VAL A C 1
ATOM 880 O O . VAL A 1 113 ? 3.898 -7.18 -24.281 1 96.06 113 VAL A O 1
ATOM 883 N N . GLU A 1 114 ? 4.117 -7.719 -26.406 1 95.5 114 GLU A N 1
ATOM 884 C CA . GLU A 1 114 ? 3.83 -9.133 -26.188 1 95.5 114 GLU A CA 1
ATOM 885 C C . GLU A 1 114 ? 5.09 -9.977 -26.328 1 95.5 114 GLU A C 1
ATOM 887 O O . GLU A 1 114 ? 5.84 -9.844 -27.297 1 95.5 114 GLU A O 1
ATOM 892 N N . LEU A 1 115 ? 5.285 -10.758 -25.359 1 96.69 115 LEU A N 1
ATOM 893 C CA . LEU A 1 115 ? 6.371 -11.727 -25.453 1 96.69 115 LEU A CA 1
ATOM 894 C C . LEU A 1 115 ? 5.945 -12.961 -26.234 1 96.69 115 LEU A C 1
ATOM 896 O O . LEU A 1 115 ? 4.773 -13.352 -26.203 1 96.69 115 LEU A O 1
ATOM 900 N N . PRO A 1 116 ? 6.926 -13.617 -26.859 1 96.75 116 PRO A N 1
ATOM 901 C CA . PRO A 1 116 ? 6.566 -14.781 -27.672 1 96.75 116 PRO A CA 1
ATOM 902 C C . PRO A 1 116 ? 5.945 -15.906 -26.844 1 96.75 116 PRO A C 1
ATOM 904 O O . PRO A 1 116 ? 6.531 -16.344 -25.844 1 96.75 116 PRO A O 1
ATOM 907 N N . GLN A 1 117 ? 4.656 -16.328 -27.297 1 97.5 117 GLN A N 1
ATOM 908 C CA . GLN A 1 117 ? 3.912 -17.438 -26.703 1 97.5 117 GLN A CA 1
ATOM 909 C C . GLN A 1 117 ? 3.486 -17.125 -25.281 1 97.5 117 GLN A C 1
ATOM 911 O O . GLN A 1 117 ? 3.215 -18.031 -24.484 1 97.5 117 GLN A O 1
ATOM 916 N N . ALA A 1 118 ? 3.529 -15.883 -24.938 1 98 118 ALA A N 1
ATOM 917 C CA . ALA A 1 118 ? 3.143 -15.453 -23.594 1 98 118 ALA A CA 1
ATOM 918 C C . ALA A 1 118 ? 1.655 -15.117 -23.531 1 98 118 ALA A C 1
ATOM 920 O O . ALA A 1 118 ? 1.021 -14.898 -24.562 1 98 118 ALA A O 1
ATOM 921 N N . GLU A 1 119 ? 1.142 -15.188 -22.344 1 97.62 119 GLU A N 1
ATOM 922 C CA . GLU A 1 119 ? -0.128 -14.531 -22.047 1 97.62 119 GLU A CA 1
ATOM 923 C C . GLU A 1 119 ? -0.022 -13.016 -22.234 1 97.62 119 GLU A C 1
ATOM 925 O O . GLU A 1 119 ? 0.98 -12.406 -21.844 1 97.62 119 GLU A O 1
ATOM 930 N N . THR A 1 120 ? -1.043 -12.398 -22.875 1 97.75 120 THR A N 1
ATOM 931 C CA . THR A 1 120 ? -1.029 -10.938 -22.922 1 97.75 120 THR A CA 1
ATOM 932 C C . THR A 1 120 ? -1.37 -10.336 -21.562 1 97.75 120 THR A C 1
ATOM 934 O O . THR A 1 120 ? -2.02 -10.984 -20.734 1 97.75 120 THR A O 1
ATOM 937 N N . LEU A 1 121 ? -0.938 -9.117 -21.391 1 98.25 121 LEU A N 1
ATOM 938 C CA . LEU A 1 121 ? -1.292 -8.453 -20.141 1 98.25 121 LEU A CA 1
ATOM 939 C C . LEU A 1 121 ? -2.807 -8.344 -19.984 1 98.25 121 LEU A C 1
ATOM 941 O O . LEU A 1 121 ? -3.338 -8.469 -18.891 1 98.25 121 LEU A O 1
ATOM 945 N N . GLN A 1 122 ? -3.494 -8.109 -21.094 1 98.19 122 GLN A N 1
ATOM 946 C CA . GLN A 1 122 ? -4.949 -8.008 -21.078 1 98.19 122 GLN A CA 1
ATOM 947 C C . GLN A 1 122 ? -5.59 -9.32 -20.625 1 98.19 122 GLN A C 1
ATOM 949 O O . GLN A 1 122 ? -6.508 -9.312 -19.812 1 98.19 122 GLN A O 1
ATOM 954 N N . ALA A 1 123 ? -5.16 -10.383 -21.172 1 98.44 123 ALA A N 1
ATOM 955 C CA . ALA A 1 123 ? -5.691 -11.688 -20.797 1 98.44 123 ALA A CA 1
ATOM 956 C C . ALA A 1 123 ? -5.434 -11.977 -19.312 1 98.44 123 ALA A C 1
ATOM 958 O O . ALA A 1 123 ? -6.316 -12.484 -18.609 1 98.44 123 ALA A O 1
ATOM 959 N N . PHE A 1 124 ? -4.215 -11.672 -18.906 1 98.69 124 PHE A N 1
ATOM 960 C CA . PHE A 1 124 ? -3.844 -11.812 -17.5 1 98.69 124 PHE A CA 1
ATOM 961 C C . PHE A 1 124 ? -4.762 -10.984 -16.609 1 98.69 124 PHE A C 1
ATOM 963 O O . PHE A 1 124 ? -5.305 -11.492 -15.625 1 98.69 124 PHE A O 1
ATOM 970 N N . HIS A 1 125 ? -4.961 -9.727 -16.953 1 98.56 125 HIS A N 1
ATOM 971 C CA . HIS A 1 125 ? -5.859 -8.828 -16.234 1 98.56 125 HIS A CA 1
ATOM 972 C C . HIS A 1 125 ? -7.273 -9.391 -16.188 1 98.56 125 HIS A C 1
ATOM 974 O O . HIS A 1 125 ? -7.902 -9.414 -15.125 1 98.56 125 HIS A O 1
ATOM 980 N N . GLN A 1 126 ? -7.75 -9.891 -17.234 1 98.38 126 GLN A N 1
ATOM 981 C CA . GLN A 1 126 ? -9.125 -10.367 -17.344 1 98.38 126 GLN A CA 1
ATOM 982 C C . GLN A 1 126 ? -9.352 -11.594 -16.453 1 98.38 126 GLN A C 1
ATOM 984 O O . GLN A 1 126 ? -10.32 -11.641 -15.695 1 98.38 126 GLN A O 1
ATOM 989 N N . ARG A 1 127 ? -8.469 -12.531 -16.516 1 98.25 127 ARG A N 1
ATOM 990 C CA . ARG A 1 127 ? -8.711 -13.75 -15.75 1 98.25 127 ARG A CA 1
ATOM 991 C C . ARG A 1 127 ? -8.578 -13.484 -14.258 1 98.25 127 ARG A C 1
ATOM 993 O O . ARG A 1 127 ? -9.375 -13.992 -13.461 1 98.25 127 ARG A O 1
ATOM 1000 N N . VAL A 1 128 ? -7.602 -12.703 -13.875 1 98.69 128 VAL A N 1
ATOM 1001 C CA . VAL A 1 128 ? -7.406 -12.406 -12.461 1 98.69 128 VAL A CA 1
ATOM 1002 C C . VAL A 1 128 ? -8.57 -11.57 -11.938 1 98.69 128 VAL A C 1
ATOM 1004 O O . VAL A 1 128 ? -9.094 -11.828 -10.852 1 98.69 128 VAL A O 1
ATOM 1007 N N . SER A 1 129 ? -8.984 -10.555 -12.727 1 98.25 129 SER A N 1
ATOM 1008 C CA . SER A 1 129 ? -10.086 -9.695 -12.312 1 98.25 129 SER A CA 1
ATOM 1009 C C . SER A 1 129 ? -11.391 -10.477 -12.188 1 98.25 129 SER A C 1
ATOM 1011 O O . SER A 1 129 ? -12.18 -10.242 -11.273 1 98.25 129 SER A O 1
ATOM 1013 N N . ARG A 1 130 ? -11.578 -11.359 -13.109 1 98.19 130 ARG A N 1
ATOM 1014 C CA . ARG A 1 130 ? -12.766 -12.203 -13.047 1 98.19 130 ARG A CA 1
ATOM 1015 C C . ARG A 1 130 ? -12.758 -13.078 -11.797 1 98.19 130 ARG A C 1
ATOM 1017 O O . ARG A 1 130 ? -13.766 -13.195 -11.109 1 98.19 130 ARG A O 1
ATOM 1024 N N . GLN A 1 131 ? -11.656 -13.695 -11.555 1 98.25 131 GLN A N 1
ATOM 1025 C CA . GLN A 1 131 ? -11.516 -14.531 -10.359 1 98.25 131 GLN A CA 1
ATOM 1026 C C . GLN A 1 131 ? -11.727 -13.711 -9.094 1 98.25 131 GLN A C 1
ATOM 1028 O O . GLN A 1 131 ? -12.414 -14.156 -8.164 1 98.25 131 GLN A O 1
ATOM 1033 N N . TRP A 1 132 ? -11.148 -12.555 -9 1 98.06 132 TRP A N 1
ATOM 1034 C CA . TRP A 1 132 ? -11.32 -11.664 -7.855 1 98.06 132 TRP A CA 1
ATOM 1035 C C . TRP A 1 132 ? -12.789 -11.305 -7.664 1 98.06 132 TRP A C 1
ATOM 1037 O O . TRP A 1 132 ? -13.312 -11.367 -6.547 1 98.06 132 TRP A O 1
ATOM 1047 N N . GLY A 1 133 ? -13.422 -10.898 -8.75 1 97.25 133 GLY A N 1
ATOM 1048 C CA . GLY A 1 133 ? -14.844 -10.586 -8.68 1 97.25 133 GLY A CA 1
ATOM 1049 C C . GLY A 1 133 ? -15.672 -11.711 -8.102 1 97.25 133 GLY A C 1
ATOM 1050 O O . GLY A 1 133 ? -16.531 -11.484 -7.246 1 97.25 133 GLY A O 1
ATOM 1051 N N . SER A 1 134 ? -15.406 -12.922 -8.578 1 97.25 134 SER A N 1
ATOM 1052 C CA . SER A 1 134 ? -16.125 -14.094 -8.086 1 97.25 134 SER A CA 1
ATOM 1053 C C . SER A 1 134 ? -15.867 -14.32 -6.602 1 97.25 134 SER A C 1
ATOM 1055 O O . SER A 1 134 ? -16.781 -14.641 -5.852 1 97.25 134 SER A O 1
ATOM 1057 N N . LEU A 1 135 ? -14.664 -14.141 -6.188 1 96.62 135 LEU A N 1
ATOM 1058 C CA . LEU A 1 135 ? -14.281 -14.32 -4.793 1 96.62 135 LEU A CA 1
ATOM 1059 C C . LEU A 1 135 ? -15 -13.312 -3.898 1 96.62 135 LEU A C 1
ATOM 1061 O O . LEU A 1 135 ? -15.508 -13.672 -2.836 1 96.62 135 LEU A O 1
ATOM 1065 N N . VAL A 1 136 ? -15.016 -12.055 -4.277 1 95.88 136 VAL A N 1
ATOM 1066 C CA . VAL A 1 136 ? -15.656 -10.992 -3.516 1 95.88 136 VAL A CA 1
ATOM 1067 C C . VAL A 1 136 ? -17.125 -11.336 -3.277 1 95.88 136 VAL A C 1
ATOM 1069 O O . VAL A 1 136 ? -17.656 -11.094 -2.191 1 95.88 136 VAL A O 1
ATOM 1072 N N . GLU A 1 137 ? -17.75 -11.938 -4.191 1 93.69 137 GLU A N 1
ATOM 1073 C CA . GLU A 1 137 ? -19.156 -12.281 -4.102 1 93.69 137 GLU A CA 1
ATOM 1074 C C . GLU A 1 137 ? -19.375 -13.453 -3.141 1 93.69 137 GLU A C 1
ATOM 1076 O O . GLU A 1 137 ? -20.391 -13.492 -2.43 1 93.69 137 GLU A O 1
ATOM 1081 N N . SER A 1 138 ? -18.438 -14.305 -3.055 1 94.31 138 SER A N 1
ATOM 1082 C CA . SER A 1 138 ? -18.719 -15.57 -2.396 1 94.31 138 SER A CA 1
ATOM 1083 C C . SER A 1 138 ? -18.031 -15.656 -1.038 1 94.31 138 SER A C 1
ATOM 1085 O O . SER A 1 138 ? -18.406 -16.484 -0.2 1 94.31 138 SER A O 1
ATOM 1087 N N . VAL A 1 139 ? -17.047 -14.844 -0.774 1 95.38 139 VAL A N 1
ATOM 1088 C CA . VAL A 1 139 ? -16.234 -15.008 0.42 1 95.38 139 VAL A CA 1
ATOM 1089 C C . VAL A 1 139 ? -17.062 -14.703 1.665 1 95.38 139 VAL A C 1
ATOM 1091 O O . VAL A 1 139 ? -17.797 -13.719 1.703 1 95.38 139 VAL A O 1
ATOM 1094 N N . GLU A 1 140 ? -16.906 -15.555 2.672 1 94.5 140 GLU A N 1
ATOM 1095 C CA . GLU A 1 140 ? -17.734 -15.398 3.867 1 94.5 140 GLU A CA 1
ATOM 1096 C C . GLU A 1 140 ? -16.875 -15.398 5.133 1 94.5 140 GLU A C 1
ATOM 1098 O O . GLU A 1 140 ? -17.375 -15.117 6.223 1 94.5 140 GLU A O 1
ATOM 1103 N N . GLU A 1 141 ? -15.656 -15.758 5 1 96.69 141 GLU A N 1
ATOM 1104 C CA . GLU A 1 141 ? -14.758 -15.852 6.145 1 96.69 141 GLU A CA 1
ATOM 1105 C C . GLU A 1 141 ? -13.438 -15.133 5.867 1 96.69 141 GLU A C 1
ATOM 1107 O O . GLU A 1 141 ? -13.078 -14.906 4.711 1 96.69 141 GLU A O 1
ATOM 1112 N N . ASP A 1 142 ? -12.742 -14.773 6.988 1 98.25 142 ASP A N 1
ATOM 1113 C CA . ASP A 1 142 ? -11.398 -14.227 6.809 1 98.25 142 ASP A CA 1
ATOM 1114 C C . ASP A 1 142 ? -10.508 -15.211 6.043 1 98.25 142 ASP A C 1
ATOM 1116 O O . ASP A 1 142 ? -10.492 -16.406 6.344 1 98.25 142 ASP A O 1
ATOM 1120 N N . THR A 1 143 ? -9.836 -14.695 5.023 1 98.69 143 THR A N 1
ATOM 1121 C CA . THR A 1 143 ? -9.203 -15.57 4.051 1 98.69 143 THR A CA 1
ATOM 1122 C C . THR A 1 143 ? -7.785 -15.094 3.74 1 98.69 143 THR A C 1
ATOM 1124 O O . THR A 1 143 ? -7.547 -13.898 3.58 1 98.69 143 THR A O 1
ATOM 1127 N N . LEU A 1 144 ? -6.852 -16.031 3.771 1 98.75 144 LEU A N 1
ATOM 1128 C CA . LEU A 1 144 ? -5.504 -15.805 3.26 1 98.75 144 LEU A CA 1
ATOM 1129 C C . LEU A 1 144 ? -5.383 -16.297 1.819 1 98.75 144 LEU A C 1
ATOM 1131 O O . LEU A 1 144 ? -5.703 -17.453 1.52 1 98.75 144 LEU A O 1
ATOM 1135 N N . ILE A 1 145 ? -4.988 -15.43 0.917 1 98.94 145 ILE A N 1
ATOM 1136 C CA . ILE A 1 145 ? -4.73 -15.797 -0.469 1 98.94 145 ILE A CA 1
ATOM 1137 C C . ILE A 1 145 ? -3.23 -15.758 -0.745 1 98.94 145 ILE A C 1
ATOM 1139 O O . ILE A 1 145 ? -2.607 -14.695 -0.661 1 98.94 145 ILE A O 1
ATOM 1143 N N . ILE A 1 146 ? -2.645 -16.891 -1.007 1 98.94 146 ILE A N 1
ATOM 1144 C CA . ILE A 1 146 ? -1.228 -17 -1.337 1 98.94 146 ILE A CA 1
ATOM 1145 C C . ILE A 1 146 ? -1.046 -16.984 -2.854 1 98.94 146 ILE A C 1
ATOM 1147 O O . ILE A 1 146 ? -1.502 -17.891 -3.555 1 98.94 146 ILE A O 1
ATOM 1151 N N . CYS A 1 147 ? -0.412 -15.969 -3.33 1 98.88 147 CYS A N 1
ATOM 1152 C CA . CYS A 1 147 ? -0.347 -15.766 -4.773 1 98.88 147 CYS A CA 1
ATOM 1153 C C . CYS A 1 147 ? 0.906 -14.992 -5.16 1 98.88 147 CYS A C 1
ATOM 1155 O O . CYS A 1 147 ? 1.976 -15.203 -4.586 1 98.88 147 CYS A O 1
ATOM 1157 N N . HIS A 1 148 ? 0.848 -14.133 -6.207 1 98.88 148 HIS A N 1
ATOM 1158 C CA . HIS A 1 148 ? 2.037 -13.594 -6.859 1 98.88 148 HIS A CA 1
ATOM 1159 C C . HIS A 1 148 ? 1.97 -12.07 -6.961 1 98.88 148 HIS A C 1
ATOM 1161 O O . HIS A 1 148 ? 0.909 -11.477 -6.754 1 98.88 148 HIS A O 1
ATOM 1167 N N . GLY A 1 149 ? 3.133 -11.477 -7.188 1 98.62 149 GLY A N 1
ATOM 1168 C CA . GLY A 1 149 ? 3.205 -10.031 -7.285 1 98.62 149 GLY A CA 1
ATOM 1169 C C . GLY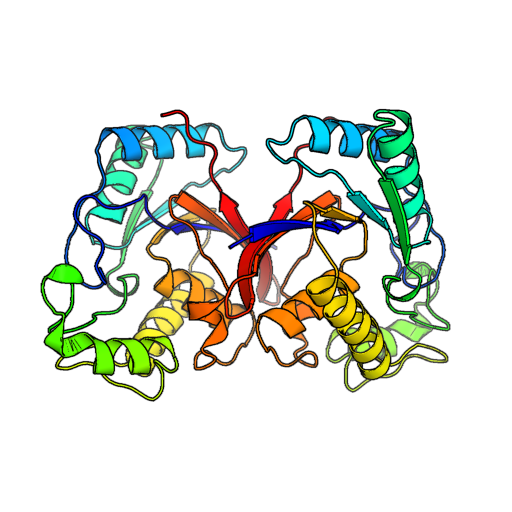 A 1 149 ? 2.309 -9.461 -8.367 1 98.62 149 GLY A C 1
ATOM 1170 O O . GLY A 1 149 ? 1.572 -8.5 -8.125 1 98.62 149 GLY A O 1
ATOM 1171 N N . GLY A 1 150 ? 2.426 -10.047 -9.609 1 98.5 150 GLY A N 1
ATOM 1172 C CA . GLY A 1 150 ? 1.57 -9.578 -10.688 1 98.5 150 GLY A CA 1
ATOM 1173 C C . GLY A 1 150 ? 0.091 -9.727 -10.383 1 98.5 150 GLY A C 1
ATOM 1174 O O . GLY A 1 150 ? -0.703 -8.836 -10.688 1 98.5 150 GLY A O 1
ATOM 1175 N N . THR A 1 151 ? -0.269 -10.797 -9.781 1 98.81 151 THR A N 1
ATOM 1176 C CA . THR A 1 151 ? -1.654 -11.086 -9.422 1 98.81 151 THR A CA 1
ATOM 1177 C C . THR A 1 151 ? -2.188 -10.039 -8.445 1 98.81 151 THR A C 1
ATOM 1179 O O . THR A 1 151 ? -3.283 -9.508 -8.633 1 98.81 151 THR A O 1
ATOM 1182 N N . ILE A 1 152 ? -1.412 -9.719 -7.445 1 98.94 152 ILE A N 1
ATOM 1183 C CA . ILE A 1 152 ? -1.812 -8.742 -6.438 1 98.94 152 ILE A CA 1
ATOM 1184 C C . ILE A 1 152 ? -1.979 -7.371 -7.086 1 98.94 152 ILE A C 1
ATOM 1186 O O . ILE A 1 152 ? -2.93 -6.645 -6.781 1 98.94 152 ILE A O 1
ATOM 1190 N N . ARG A 1 153 ? -1.092 -7.031 -8.023 1 98.75 153 ARG A N 1
ATOM 1191 C CA . ARG A 1 153 ? -1.188 -5.762 -8.734 1 98.75 153 ARG A CA 1
ATOM 1192 C C . ARG A 1 153 ? -2.484 -5.676 -9.531 1 98.75 153 ARG A C 1
ATOM 1194 O O . ARG A 1 153 ? -3.129 -4.625 -9.57 1 98.75 153 ARG A O 1
ATOM 1201 N N . MET A 1 154 ? -2.918 -6.766 -10.156 1 98.75 154 MET A N 1
ATOM 1202 C CA . MET A 1 154 ? -4.16 -6.781 -10.922 1 98.75 154 MET A CA 1
ATOM 1203 C C . MET A 1 154 ? -5.367 -6.621 -10.008 1 98.75 154 MET A C 1
ATOM 1205 O O . MET A 1 154 ? -6.324 -5.922 -10.344 1 98.75 154 MET A O 1
ATOM 1209 N N . ILE A 1 155 ? -5.312 -7.262 -8.883 1 98.81 155 ILE A N 1
ATOM 1210 C CA . ILE A 1 155 ? -6.398 -7.152 -7.91 1 98.81 155 ILE A CA 1
ATOM 1211 C C . ILE A 1 155 ? -6.496 -5.715 -7.41 1 98.81 155 ILE A C 1
ATOM 1213 O O . ILE A 1 155 ? -7.594 -5.148 -7.344 1 98.81 155 ILE A O 1
ATOM 1217 N N . LEU A 1 156 ? -5.387 -5.113 -7.09 1 98.81 156 LEU A N 1
ATOM 1218 C CA . LEU A 1 156 ? -5.355 -3.727 -6.641 1 98.81 156 LEU A CA 1
ATOM 1219 C C . LEU A 1 156 ? -5.891 -2.791 -7.719 1 98.81 156 LEU A C 1
ATOM 1221 O O . LEU A 1 156 ? -6.617 -1.84 -7.418 1 98.81 156 LEU A O 1
ATOM 1225 N N . ALA A 1 157 ? -5.473 -3.062 -8.961 1 98.5 157 ALA A N 1
ATOM 1226 C CA . ALA A 1 157 ? -5.984 -2.244 -10.062 1 98.5 157 ALA A CA 1
ATOM 1227 C C . ALA A 1 157 ? -7.508 -2.305 -10.133 1 98.5 157 ALA A C 1
ATOM 1229 O O . ALA A 1 157 ? 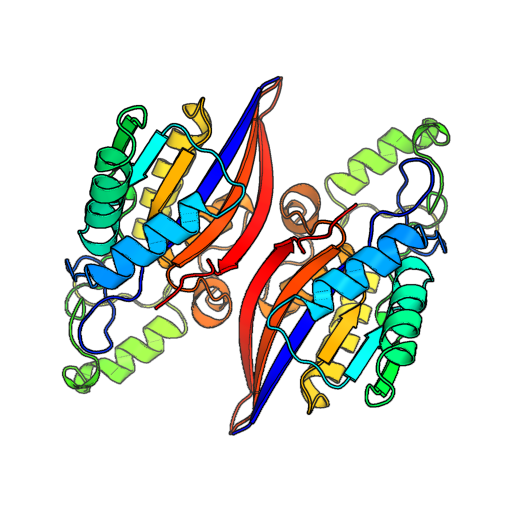-8.164 -1.29 -10.367 1 98.5 157 ALA A O 1
ATOM 1230 N N . SER A 1 158 ? -8.023 -3.459 -9.93 1 97.56 158 SER A N 1
ATOM 1231 C CA . SER A 1 158 ? -9.469 -3.637 -9.922 1 97.56 158 SER A CA 1
ATOM 1232 C C . SER A 1 158 ? -10.117 -2.912 -8.75 1 97.56 158 SER A C 1
ATOM 1234 O O . SER A 1 158 ? -11.07 -2.156 -8.922 1 97.56 158 SER A O 1
ATOM 1236 N N . LEU A 1 159 ? -9.602 -3.031 -7.57 1 97.88 159 LEU A N 1
ATOM 1237 C CA . LEU A 1 159 ? -10.156 -2.475 -6.336 1 97.88 159 LEU A CA 1
ATOM 1238 C C . LEU A 1 159 ? -10.125 -0.951 -6.371 1 97.88 159 LEU A C 1
ATOM 1240 O O . LEU A 1 159 ? -11.062 -0.298 -5.91 1 97.88 159 LEU A O 1
ATOM 1244 N N . LEU A 1 160 ? -9.094 -0.417 -6.934 1 98.12 160 LEU A N 1
ATOM 1245 C CA . LEU A 1 160 ? -8.867 1.021 -6.863 1 98.12 160 LEU A CA 1
ATOM 1246 C C . LEU A 1 160 ? -9.211 1.695 -8.188 1 98.12 160 LEU A C 1
ATOM 1248 O O . LEU A 1 160 ? -8.953 2.887 -8.367 1 98.12 160 LEU A O 1
ATOM 1252 N N . ASN A 1 161 ? -9.734 0.909 -9.117 1 97.06 161 ASN A N 1
ATOM 1253 C CA . ASN A 1 161 ? -10.117 1.416 -10.43 1 97.06 161 ASN A CA 1
ATOM 1254 C C . ASN A 1 161 ? -8.961 2.129 -11.117 1 97.06 161 ASN A C 1
ATOM 1256 O O . ASN A 1 161 ? -9.102 3.262 -11.578 1 97.06 161 ASN A O 1
ATOM 1260 N N . LEU A 1 162 ? -7.871 1.501 -11.133 1 98.38 162 LEU A N 1
ATOM 1261 C CA . LEU A 1 162 ? -6.68 2.029 -11.789 1 98.38 162 LEU A CA 1
ATOM 1262 C C . LEU A 1 162 ? -6.578 1.531 -13.227 1 98.38 162 LEU A C 1
ATOM 1264 O O . LEU A 1 162 ? -7.164 0.504 -13.57 1 98.38 162 LEU A O 1
ATOM 1268 N N . ASP A 1 163 ? -5.867 2.281 -14.078 1 98.25 163 ASP A N 1
ATOM 1269 C CA . ASP A 1 163 ? -5.508 1.779 -15.398 1 98.25 163 ASP A CA 1
ATOM 1270 C C . ASP A 1 163 ? -4.488 0.646 -15.297 1 98.25 163 ASP A C 1
ATOM 1272 O O . ASP A 1 163 ? -3.309 0.886 -15.039 1 98.25 163 ASP A O 1
ATOM 1276 N N . TRP A 1 164 ? -4.941 -0.556 -15.516 1 97.94 164 TRP A N 1
ATOM 1277 C CA . TRP A 1 164 ? -4.102 -1.737 -15.367 1 97.94 164 TRP A CA 1
ATOM 1278 C C . TRP A 1 164 ? -2.965 -1.731 -16.375 1 97.94 164 TRP A C 1
ATOM 1280 O O . TRP A 1 164 ? -2.01 -2.504 -16.266 1 97.94 164 TRP A O 1
ATOM 1290 N N . ARG A 1 165 ? -3.021 -0.871 -17.391 1 98 165 ARG A N 1
ATOM 1291 C CA . ARG A 1 165 ? -1.975 -0.771 -18.391 1 98 165 ARG A CA 1
ATOM 1292 C C . ARG A 1 165 ? -0.846 0.14 -17.938 1 98 165 ARG A C 1
ATOM 1294 O O . ARG A 1 165 ? 0.212 0.2 -18.562 1 98 165 ARG A O 1
ATOM 1301 N N . ASN A 1 166 ? -1.071 0.899 -16.828 1 97.62 166 ASN A N 1
ATOM 1302 C CA . ASN A 1 166 ? -0.085 1.836 -16.297 1 97.62 166 ASN A CA 1
ATOM 1303 C C . ASN A 1 166 ? 1.206 1.126 -15.898 1 97.62 166 ASN A C 1
ATOM 1305 O O . ASN A 1 166 ? 1.216 0.332 -14.961 1 97.62 166 ASN A O 1
ATOM 1309 N N . PRO A 1 167 ? 2.324 1.426 -16.562 1 96 167 PRO A N 1
ATOM 1310 C CA . PRO A 1 167 ? 3.557 0.681 -16.297 1 96 167 PRO A CA 1
ATOM 1311 C C . PRO A 1 167 ? 4.086 0.9 -14.891 1 96 167 PRO A C 1
ATOM 1313 O O . PRO A 1 167 ? 4.801 0.05 -14.352 1 96 167 PRO A O 1
ATOM 1316 N N . ALA A 1 168 ? 3.746 1.99 -14.25 1 97 168 ALA A N 1
ATOM 1317 C CA . ALA A 1 168 ? 4.238 2.293 -12.906 1 97 168 ALA A CA 1
ATOM 1318 C C . ALA A 1 168 ? 3.748 1.261 -11.898 1 97 168 ALA A C 1
ATOM 1320 O O . ALA A 1 168 ? 4.363 1.07 -10.844 1 97 168 ALA A O 1
ATOM 1321 N N . LEU A 1 169 ? 2.633 0.542 -12.148 1 97.56 169 LEU A N 1
ATOM 1322 C CA . LEU A 1 169 ? 2.125 -0.508 -11.273 1 97.56 169 LEU A CA 1
ATOM 1323 C C . LEU A 1 169 ? 3.092 -1.687 -11.219 1 97.56 169 LEU A C 1
ATOM 1325 O O . LEU A 1 169 ? 3.047 -2.488 -10.289 1 97.56 169 LEU A O 1
ATOM 1329 N N . TYR A 1 170 ? 3.967 -1.73 -12.188 1 96.06 170 TYR A N 1
ATOM 1330 C CA . TYR A 1 170 ? 4.871 -2.869 -12.312 1 96.06 170 TYR A CA 1
ATOM 1331 C C . TYR A 1 170 ? 6.312 -2.455 -12.031 1 96.06 170 TYR A C 1
ATOM 1333 O O . TYR A 1 170 ? 7.086 -3.225 -11.461 1 96.06 170 TYR A O 1
ATOM 1341 N N . SER A 1 171 ? 6.656 -1.247 -12.391 1 95.44 171 SER A N 1
ATOM 1342 C CA . SER A 1 171 ? 8.047 -0.811 -12.305 1 95.44 171 SER A CA 1
ATOM 1343 C C . SER A 1 171 ? 8.297 -0.001 -11.039 1 95.44 171 SER A C 1
ATOM 1345 O O . SER A 1 171 ? 9.43 0.107 -10.578 1 95.44 171 SER A O 1
ATOM 1347 N N . VAL A 1 172 ? 7.207 0.579 -10.406 1 97.62 172 VAL A N 1
ATOM 1348 C CA . VAL A 1 172 ? 7.391 1.49 -9.289 1 97.62 172 VAL A CA 1
ATOM 1349 C C . VAL A 1 172 ? 6.773 0.89 -8.023 1 97.62 172 VAL A C 1
ATOM 1351 O O . VAL A 1 172 ? 7.387 0.904 -6.957 1 97.62 172 VAL A O 1
ATOM 1354 N N . LEU A 1 173 ? 5.566 0.364 -8.094 1 98.44 173 LEU A N 1
ATOM 1355 C CA . LEU A 1 173 ? 4.941 -0.3 -6.957 1 98.44 173 LEU A CA 1
ATOM 1356 C C . LEU A 1 173 ? 5.578 -1.66 -6.699 1 98.44 173 LEU A C 1
ATOM 1358 O O . LEU A 1 173 ? 5.383 -2.6 -7.477 1 98.44 173 LEU A O 1
ATOM 1362 N N . GLN A 1 174 ? 6.238 -1.726 -5.605 1 96.94 174 GLN A N 1
ATOM 1363 C CA . GLN A 1 174 ? 6.871 -2.992 -5.25 1 96.94 174 GLN A CA 1
ATOM 1364 C C . GLN A 1 174 ? 5.977 -3.811 -4.324 1 96.94 174 GLN A C 1
ATOM 1366 O O . GLN A 1 174 ? 5.477 -3.297 -3.318 1 96.94 174 GLN A O 1
ATOM 1371 N N . ILE A 1 175 ? 5.621 -4.98 -4.734 1 98.25 175 ILE A N 1
ATOM 1372 C CA . ILE A 1 175 ? 5.039 -5.996 -3.861 1 98.25 175 ILE A CA 1
ATOM 1373 C C . ILE A 1 175 ? 6.102 -7.031 -3.502 1 98.25 175 ILE A C 1
ATOM 1375 O O . ILE A 1 175 ? 6.359 -7.957 -4.273 1 98.25 175 ILE A O 1
ATOM 1379 N N . GLY A 1 176 ? 6.715 -6.852 -2.346 1 98 176 GLY A N 1
ATOM 1380 C CA . GLY A 1 176 ? 7.844 -7.691 -1.975 1 98 176 GLY A CA 1
ATOM 1381 C C . GLY A 1 176 ? 7.457 -9.133 -1.713 1 98 176 GLY A C 1
ATOM 1382 O O . GLY A 1 176 ? 6.297 -9.422 -1.414 1 98 176 GLY A O 1
ATOM 1383 N N . ASN A 1 177 ? 8.469 -10.055 -1.911 1 98.12 177 ASN A N 1
ATOM 1384 C CA . ASN A 1 177 ? 8.234 -11.43 -1.469 1 98.12 177 ASN A CA 1
ATOM 1385 C C . ASN A 1 177 ? 7.906 -11.484 0.019 1 98.12 177 ASN A C 1
ATOM 1387 O O . ASN A 1 177 ? 8.398 -10.672 0.802 1 98.12 177 ASN A O 1
ATOM 1391 N N . GLN A 1 178 ? 7.012 -12.414 0.415 1 97.69 178 GLN A N 1
ATOM 1392 C CA . GLN A 1 178 ? 6.578 -12.617 1.794 1 97.69 178 GLN A CA 1
ATOM 1393 C C . GLN A 1 178 ? 6.051 -11.312 2.396 1 97.69 178 GLN A C 1
ATOM 1395 O O . GLN A 1 178 ? 6.441 -10.93 3.502 1 97.69 178 GLN A O 1
ATOM 1400 N N . SER A 1 179 ? 5.312 -10.602 1.678 1 98.06 179 SER A N 1
ATOM 1401 C CA . SER A 1 179 ? 4.625 -9.406 2.158 1 98.06 179 SER A CA 1
ATOM 1402 C C . SER A 1 179 ? 3.113 -9.547 2.035 1 98.06 179 SER A C 1
ATOM 1404 O O . SER A 1 179 ? 2.623 -10.344 1.23 1 98.06 179 SER A O 1
ATOM 1406 N N . LEU A 1 180 ? 2.381 -8.789 2.869 1 98.25 180 LEU A N 1
ATOM 1407 C CA . LEU A 1 180 ? 0.931 -8.922 2.975 1 98.25 180 LEU A CA 1
ATOM 1408 C C . LEU A 1 180 ? 0.237 -7.648 2.5 1 98.25 180 LEU A C 1
ATOM 1410 O O . LEU A 1 180 ? 0.641 -6.543 2.867 1 98.25 180 LEU A O 1
ATOM 1414 N N . THR A 1 181 ? -0.734 -7.805 1.677 1 98.75 181 THR A N 1
ATOM 1415 C CA . THR A 1 181 ? -1.712 -6.77 1.366 1 98.75 181 THR A CA 1
ATOM 1416 C C . THR A 1 181 ? -3.059 -7.086 2.008 1 98.75 181 THR A C 1
ATOM 1418 O O . THR A 1 181 ? -3.572 -8.203 1.87 1 98.75 181 THR A O 1
ATOM 1421 N N . HIS A 1 182 ? -3.578 -6.137 2.758 1 98.69 182 HIS A N 1
ATOM 1422 C CA . HIS A 1 182 ? -4.781 -6.363 3.551 1 98.69 182 HIS A CA 1
ATOM 1423 C C . HIS A 1 182 ? -5.98 -5.645 2.945 1 98.69 182 HIS A C 1
ATOM 1425 O O . HIS A 1 182 ? -5.973 -4.418 2.811 1 98.69 182 HIS A O 1
ATOM 1431 N N . ILE A 1 183 ? -7 -6.406 2.6 1 98.69 183 ILE A N 1
ATOM 1432 C CA . ILE A 1 183 ? -8.266 -5.91 2.061 1 98.69 183 ILE A CA 1
ATOM 1433 C C . ILE A 1 183 ? -9.398 -6.234 3.027 1 98.69 183 ILE A C 1
ATOM 1435 O O . ILE A 1 183 ? -9.461 -7.336 3.58 1 98.69 183 ILE A O 1
ATOM 1439 N N . GLN A 1 184 ? -10.242 -5.324 3.262 1 98.19 184 GLN A N 1
ATOM 1440 C CA . GLN A 1 184 ? -11.445 -5.539 4.062 1 98.19 184 GLN A CA 1
ATOM 1441 C C . GLN A 1 184 ? -12.703 -5.375 3.213 1 98.19 184 GLN A C 1
ATOM 1443 O O . GLN A 1 184 ? -12.836 -4.402 2.469 1 98.19 184 GLN A O 1
ATOM 1448 N N . LEU A 1 185 ? -13.547 -6.305 3.293 1 97.56 185 LEU A N 1
ATOM 1449 C CA . LEU A 1 185 ? -14.844 -6.266 2.623 1 97.56 185 LEU A CA 1
ATOM 1450 C C . LEU A 1 185 ? -15.977 -6.199 3.637 1 97.56 185 LEU A C 1
ATOM 1452 O O . LEU A 1 185 ? -16.047 -7.016 4.559 1 97.56 185 LEU A O 1
ATOM 1456 N N . THR A 1 186 ? -16.797 -5.254 3.559 1 96 186 THR A N 1
ATOM 1457 C CA . THR A 1 186 ? -18 -5.16 4.371 1 96 186 THR A CA 1
ATOM 1458 C C . THR A 1 186 ? -19.25 -5.332 3.51 1 96 186 THR A C 1
ATOM 1460 O O . THR A 1 186 ? -19.5 -4.535 2.604 1 96 186 THR A O 1
ATOM 1463 N N . LYS A 1 187 ? -19.953 -6.383 3.83 1 90.25 187 LYS A N 1
ATOM 1464 C CA . LYS A 1 187 ? -21.172 -6.695 3.088 1 90.25 187 LYS A CA 1
ATOM 1465 C C . LYS A 1 187 ? -22.406 -6.277 3.869 1 90.25 187 LYS A C 1
ATOM 1467 O O . LYS A 1 187 ? -22.625 -6.746 4.988 1 90.25 187 LYS A O 1
ATOM 1472 N N . ALA A 1 188 ? -23.141 -5.328 3.424 1 87.38 188 ALA A N 1
ATOM 1473 C CA . ALA A 1 188 ? -24.438 -4.875 3.951 1 87.38 188 ALA A CA 1
ATOM 1474 C C . ALA A 1 188 ? -25.453 -4.684 2.832 1 87.38 188 ALA A C 1
ATOM 1476 O O . ALA A 1 188 ? -25.656 -5.586 2.018 1 87.38 188 ALA A O 1
ATOM 1477 N N . ASP A 1 189 ? -26.078 -3.529 2.842 1 85.62 189 ASP A N 1
ATOM 1478 C CA . ASP A 1 189 ? -26.953 -3.244 1.714 1 85.62 189 ASP A CA 1
ATOM 1479 C C . ASP A 1 189 ? -26.156 -3.062 0.424 1 85.62 189 ASP A C 1
ATOM 1481 O O . ASP A 1 189 ? -26.656 -3.336 -0.667 1 85.62 189 ASP A O 1
ATOM 1485 N N . SER A 1 190 ? -24.906 -2.682 0.646 1 89.12 190 SER A N 1
ATOM 1486 C CA . SER A 1 190 ? -23.938 -2.545 -0.435 1 89.12 190 SER A CA 1
ATOM 1487 C C . SER A 1 190 ? -22.578 -3.105 -0.032 1 89.12 190 SER A C 1
ATOM 1489 O O . SER A 1 190 ? -22.359 -3.424 1.138 1 89.12 190 SER A O 1
ATOM 1491 N N . LEU A 1 191 ? -21.828 -3.396 -1.049 1 92.19 191 LEU A N 1
ATOM 1492 C CA . LEU A 1 191 ? -20.469 -3.885 -0.804 1 92.19 191 LEU A CA 1
ATOM 1493 C C . LEU A 1 191 ? -19.5 -2.725 -0.645 1 92.19 191 LEU A C 1
ATOM 1495 O O . LEU A 1 191 ? -19.422 -1.849 -1.509 1 92.19 191 LEU A O 1
ATOM 1499 N N . TYR A 1 192 ? -18.891 -2.707 0.501 1 93.69 192 TYR A N 1
ATOM 1500 C CA . TYR A 1 192 ? -17.828 -1.743 0.754 1 93.69 192 TYR A CA 1
ATOM 1501 C C . TYR A 1 192 ? -16.469 -2.43 0.784 1 93.69 192 TYR A C 1
ATOM 1503 O O . TYR A 1 192 ? -16.297 -3.453 1.448 1 93.69 192 TYR A O 1
ATOM 1511 N N . GLN A 1 193 ? -15.625 -1.907 0 1 96.81 193 GLN A N 1
ATOM 1512 C CA . GLN A 1 193 ? -14.273 -2.465 -0.076 1 96.81 193 GLN A CA 1
ATOM 1513 C C . GLN A 1 193 ? -13.234 -1.451 0.392 1 96.81 193 GLN A C 1
ATOM 1515 O O . GLN A 1 193 ? -13.359 -0.254 0.125 1 96.81 193 GLN A O 1
ATOM 1520 N N . ARG A 1 194 ? -12.258 -1.916 1.113 1 97.94 194 ARG A N 1
ATOM 1521 C CA . ARG A 1 194 ? -11.156 -1.089 1.605 1 97.94 194 ARG A CA 1
ATOM 1522 C C . ARG A 1 194 ? -9.812 -1.783 1.402 1 97.94 194 ARG A C 1
ATOM 1524 O O . ARG A 1 194 ? -9.68 -2.979 1.671 1 97.94 194 ARG A O 1
ATOM 1531 N N . VAL A 1 195 ? -8.906 -1.058 0.87 1 98.81 195 VAL A N 1
ATOM 1532 C CA . VAL A 1 195 ? -7.508 -1.478 0.901 1 98.81 195 VAL A CA 1
ATOM 1533 C C . VAL A 1 195 ? -6.82 -0.899 2.137 1 98.81 195 VAL A C 1
ATOM 1535 O O . VAL A 1 195 ? -6.531 0.299 2.189 1 98.81 195 VAL A O 1
ATOM 1538 N N . CYS A 1 196 ? -6.484 -1.736 3.068 1 98.5 196 CYS A N 1
ATOM 1539 C CA . CYS A 1 196 ? -6.039 -1.275 4.379 1 98.5 196 CYS A CA 1
ATOM 1540 C C . CYS A 1 196 ? -4.527 -1.088 4.406 1 98.5 196 CYS A C 1
ATOM 1542 O O . CYS A 1 196 ? -4.016 -0.237 5.137 1 98.5 196 CYS A O 1
ATOM 1544 N N . SER A 1 197 ? -3.807 -1.832 3.742 1 98.56 197 SER A N 1
ATOM 1545 C CA . SER A 1 197 ? -2.359 -1.745 3.58 1 98.56 197 SER A CA 1
ATOM 1546 C C . SER A 1 197 ? -1.893 -2.529 2.359 1 98.56 197 SER A C 1
ATOM 1548 O O . SER A 1 197 ? -2.584 -3.439 1.897 1 98.56 197 SER A O 1
ATOM 1550 N N . ILE A 1 198 ? -0.778 -2.17 1.787 1 98.88 198 ILE A N 1
ATOM 1551 C CA . ILE A 1 198 ? -0.233 -2.824 0.603 1 98.88 198 ILE A CA 1
ATOM 1552 C C . ILE A 1 198 ? 1.228 -3.195 0.845 1 98.88 198 ILE A C 1
ATOM 1554 O O . ILE A 1 198 ? 2.039 -2.344 1.214 1 98.88 198 ILE A O 1
ATOM 1558 N N . GLY A 1 199 ? 1.561 -4.488 0.702 1 98.44 199 GLY A N 1
ATOM 1559 C CA . GLY A 1 199 ? 2.943 -4.941 0.664 1 98.44 199 GLY A CA 1
ATOM 1560 C C . GLY A 1 199 ? 3.631 -4.867 2.014 1 98.44 199 GLY A C 1
ATOM 1561 O O . GLY A 1 199 ? 4.828 -4.586 2.09 1 98.44 199 GLY A O 1
ATOM 1562 N N . THR A 1 200 ? 2.932 -5.055 3.115 1 96.81 200 THR A N 1
ATOM 1563 C CA . THR A 1 200 ? 3.531 -5.07 4.445 1 96.81 200 THR A CA 1
ATOM 1564 C C . THR A 1 200 ? 4.457 -6.27 4.605 1 96.81 200 THR A C 1
ATOM 1566 O O . THR A 1 200 ? 4.012 -7.418 4.543 1 96.81 200 THR A O 1
ATOM 1569 N N . PRO A 1 201 ? 5.727 -5.992 4.816 1 94.62 201 PRO A N 1
ATOM 1570 C CA . PRO A 1 201 ? 6.633 -7.137 4.957 1 94.62 201 PRO A CA 1
ATOM 1571 C C . PRO A 1 201 ? 6.324 -7.984 6.188 1 94.62 201 PRO A C 1
ATOM 1573 O O . PRO A 1 201 ? 6.004 -7.445 7.25 1 94.62 201 PRO A O 1
ATOM 1576 N N . LEU A 1 202 ? 6.336 -9.25 5.984 1 93.69 202 LEU A N 1
ATOM 1577 C CA . LEU A 1 202 ? 6.285 -10.156 7.125 1 93.69 202 LEU A CA 1
ATOM 1578 C C . LEU A 1 202 ? 7.648 -10.25 7.805 1 93.69 202 LEU A C 1
ATOM 1580 O O . LEU A 1 202 ? 8.672 -10.383 7.133 1 93.69 202 LEU A O 1
ATOM 1584 N N . HIS A 1 203 ? 7.668 -10.094 9.094 1 86.19 203 HIS A N 1
ATOM 1585 C CA . HIS A 1 203 ? 8.914 -10.297 9.828 1 86.19 203 HIS A CA 1
ATOM 1586 C C . HIS A 1 203 ? 9.195 -11.781 10.031 1 86.19 203 HIS A C 1
ATOM 1588 O O . HIS A 1 203 ? 8.453 -12.469 10.734 1 86.19 203 HIS A O 1
ATOM 1594 N N . ILE A 1 204 ? 10.156 -12.195 9.258 1 85.69 204 ILE A N 1
ATOM 1595 C CA . ILE A 1 204 ? 10.461 -13.617 9.391 1 85.69 204 ILE A CA 1
ATOM 1596 C C . ILE A 1 204 ? 11.891 -13.789 9.898 1 85.69 204 ILE A C 1
ATOM 1598 O O . ILE A 1 204 ? 12.742 -12.922 9.68 1 85.69 204 ILE A O 1
ATOM 1602 N N . LYS A 1 205 ? 12.078 -14.727 10.844 1 76.38 205 LYS A N 1
ATOM 1603 C CA . LYS A 1 205 ? 13.398 -15.062 11.375 1 76.38 205 LYS A CA 1
ATOM 1604 C C . LYS A 1 205 ? 14.102 -16.078 10.484 1 76.38 205 LYS A C 1
ATOM 1606 O O . LYS A 1 205 ? 13.5 -17.062 10.055 1 76.38 205 LYS A O 1
ATOM 1611 N N . ASP A 1 206 ? 15.305 -15.688 9.812 1 63.19 206 ASP A N 1
ATOM 1612 C CA . ASP A 1 206 ? 16.094 -16.656 9.055 1 63.19 206 ASP A CA 1
ATOM 1613 C C . ASP A 1 206 ? 16.5 -17.844 9.922 1 63.19 206 ASP A C 1
ATOM 1615 O O . ASP A 1 206 ? 16.703 -17.688 11.133 1 63.19 206 ASP A O 1
ATOM 1619 N N . MET B 1 1 ? 26.125 5.77 -6.684 1 81.88 1 MET B N 1
ATOM 1620 C CA . MET B 1 1 ? 24.75 5.344 -6.48 1 81.88 1 MET B CA 1
ATOM 1621 C C . MET B 1 1 ? 24.375 5.406 -5.004 1 81.88 1 MET B C 1
ATOM 1623 O O . MET B 1 1 ? 25.094 4.895 -4.152 1 81.88 1 MET B O 1
ATOM 1627 N N . LYS B 1 2 ? 23.391 6.293 -4.727 1 91.56 2 LYS B N 1
ATOM 1628 C CA . LYS B 1 2 ? 22.938 6.434 -3.346 1 91.56 2 LYS B CA 1
ATOM 1629 C C . LYS B 1 2 ? 21.453 6.098 -3.211 1 91.56 2 LYS B C 1
ATOM 1631 O O . LYS B 1 2 ? 20.641 6.531 -4.023 1 91.56 2 LYS B O 1
ATOM 1636 N N . THR B 1 3 ? 21.125 5.246 -2.225 1 96.19 3 THR B N 1
ATOM 1637 C CA . THR B 1 3 ? 19.734 4.898 -1.94 1 96.19 3 THR B CA 1
ATOM 1638 C C . THR B 1 3 ? 19.266 5.562 -0.649 1 96.19 3 THR B C 1
ATOM 1640 O O . THR B 1 3 ? 19.969 5.531 0.364 1 96.19 3 THR B O 1
ATOM 1643 N N . VAL B 1 4 ? 18.156 6.227 -0.762 1 97.25 4 VAL B N 1
ATOM 1644 C CA . VAL B 1 4 ? 17.578 6.926 0.378 1 97.25 4 VAL B CA 1
ATOM 1645 C C . VAL B 1 4 ? 16.188 6.371 0.667 1 97.25 4 VAL B C 1
ATOM 1647 O O . VAL B 1 4 ? 15.406 6.129 -0.256 1 97.25 4 VAL B O 1
ATOM 1650 N N . ASN B 1 5 ? 15.898 6.125 1.946 1 98.19 5 ASN B N 1
ATOM 1651 C CA . ASN B 1 5 ? 14.562 5.711 2.367 1 98.19 5 ASN B CA 1
ATOM 1652 C C . ASN B 1 5 ? 13.75 6.895 2.883 1 98.19 5 ASN B C 1
ATOM 1654 O O . ASN B 1 5 ? 14.258 7.723 3.639 1 98.19 5 ASN B O 1
ATOM 1658 N N . ILE B 1 6 ? 12.555 6.957 2.424 1 98.56 6 ILE B N 1
ATOM 1659 C CA . ILE B 1 6 ? 11.586 7.938 2.916 1 98.56 6 ILE B CA 1
ATOM 1660 C C . ILE B 1 6 ? 10.375 7.215 3.508 1 98.56 6 ILE B C 1
ATOM 1662 O O . ILE B 1 6 ? 9.758 6.383 2.842 1 98.56 6 ILE B O 1
ATOM 1666 N N . TYR B 1 7 ? 10.07 7.508 4.75 1 98.75 7 TYR B N 1
ATOM 1667 C CA . TYR B 1 7 ? 8.906 6.965 5.434 1 98.75 7 TYR B CA 1
ATOM 1668 C C . TYR B 1 7 ? 7.84 8.039 5.641 1 98.75 7 TYR B C 1
ATOM 1670 O O . TYR B 1 7 ? 8.086 9.047 6.305 1 98.75 7 TYR B O 1
ATOM 1678 N N . LEU B 1 8 ? 6.715 7.855 5.008 1 98.88 8 LEU B N 1
ATOM 1679 C CA . LEU B 1 8 ? 5.566 8.727 5.223 1 98.88 8 LEU B CA 1
ATOM 1680 C C . LEU B 1 8 ? 4.688 8.203 6.352 1 98.88 8 LEU B C 1
ATOM 1682 O O . LEU B 1 8 ? 4.152 7.094 6.266 1 98.88 8 LEU B O 1
ATOM 1686 N N . LEU B 1 9 ? 4.543 8.984 7.383 1 98.81 9 LEU B N 1
ATOM 1687 C CA . LEU B 1 9 ? 3.723 8.617 8.531 1 98.81 9 LEU B CA 1
ATOM 1688 C C . LEU B 1 9 ? 2.471 9.484 8.609 1 98.81 9 LEU B C 1
ATOM 1690 O O . LEU B 1 9 ? 2.564 10.711 8.711 1 98.81 9 LEU B O 1
ATOM 1694 N N . ARG B 1 10 ? 1.322 8.844 8.531 1 98.94 10 ARG B N 1
ATOM 1695 C CA . ARG B 1 10 ? 0.139 9.602 8.914 1 98.94 10 ARG B CA 1
ATOM 1696 C C . ARG B 1 10 ? 0.07 9.773 10.43 1 98.94 10 ARG B C 1
ATOM 1698 O O . ARG B 1 10 ? 0.268 8.812 11.18 1 98.94 10 ARG B O 1
ATOM 1705 N N . HIS B 1 11 ? -0.274 10.852 10.836 1 98.69 11 HIS B N 1
ATOM 1706 C CA . HIS B 1 11 ? -0.364 11.172 12.25 1 98.69 11 HIS B CA 1
ATOM 1707 C C . HIS B 1 11 ? -1.314 10.227 12.977 1 98.69 11 HIS B C 1
ATOM 1709 O O . HIS B 1 11 ? -2.043 9.461 12.336 1 98.69 11 HIS B O 1
ATOM 1715 N N . GLY B 1 12 ? -1.284 10.344 14.344 1 98.19 12 GLY B N 1
ATOM 1716 C CA . GLY B 1 12 ? -2.168 9.539 15.172 1 98.19 12 GLY B CA 1
ATOM 1717 C C . GLY B 1 12 ? -3.607 10.023 15.148 1 98.19 12 GLY B C 1
ATOM 1718 O O . GLY B 1 12 ? -3.893 11.125 14.672 1 98.19 12 GLY B O 1
ATOM 1719 N N . LYS B 1 13 ? -4.465 9.188 15.648 1 97.31 13 LYS B N 1
ATOM 1720 C CA . LYS B 1 13 ? -5.879 9.547 15.727 1 97.31 13 LYS B CA 1
ATOM 1721 C C . LYS B 1 13 ? -6.078 10.812 16.547 1 97.31 13 LYS B C 1
ATOM 1723 O O . LYS B 1 13 ? -5.594 10.906 17.688 1 97.31 13 LYS B O 1
ATOM 1728 N N . THR B 1 14 ? -6.777 11.734 15.977 1 97.75 14 THR B N 1
ATOM 1729 C CA . THR B 1 14 ? -6.965 13.031 16.609 1 97.75 14 THR B CA 1
ATOM 1730 C C . THR B 1 14 ? -8.031 12.945 17.703 1 97.75 14 THR B C 1
ATOM 1732 O O . THR B 1 14 ? -8.891 12.062 17.672 1 97.75 14 THR B O 1
ATOM 1735 N N . LEU B 1 15 ? -7.953 13.82 18.641 1 97.44 15 LEU B N 1
ATOM 1736 C CA . LEU B 1 15 ? -8.984 13.992 19.656 1 97.44 15 LEU B CA 1
ATOM 1737 C C . LEU B 1 15 ? -10.227 14.656 19.062 1 97.44 15 LEU B C 1
ATOM 1739 O O . LEU B 1 15 ? -10.156 15.297 18.016 1 97.44 15 LEU B O 1
ATOM 1743 N N . GLY B 1 16 ? -11.359 14.461 19.797 1 94.88 16 GLY B N 1
ATOM 1744 C CA . GLY B 1 16 ? -12.578 15.141 19.391 1 94.88 16 GLY B CA 1
ATOM 1745 C C . GLY B 1 16 ? -13.531 14.258 18.609 1 94.88 16 GLY B C 1
ATOM 1746 O O . GLY B 1 16 ? -13.266 13.07 18.422 1 94.88 16 GLY B O 1
ATOM 1747 N N . GLU B 1 17 ? -14.609 14.891 18.188 1 95.25 17 GLU B N 1
ATOM 1748 C CA . GLU B 1 17 ? -15.633 14.18 17.438 1 95.25 17 GLU B CA 1
ATOM 1749 C C . GLU B 1 17 ? -15.227 14.016 15.969 1 95.25 17 GLU B C 1
ATOM 1751 O O . GLU B 1 17 ? -14.406 14.789 15.461 1 95.25 17 GLU B O 1
ATOM 1756 N N . PRO B 1 18 ? -15.734 13.008 15.352 1 93.75 18 PRO B N 1
ATOM 1757 C CA . PRO B 1 18 ? -15.422 12.828 13.93 1 93.75 18 PRO B CA 1
ATOM 1758 C C . PRO B 1 18 ? -15.727 14.07 13.094 1 93.75 18 PRO B C 1
ATOM 1760 O O . PRO B 1 18 ? -16.797 14.68 13.25 1 93.75 18 PRO B O 1
ATOM 1763 N N . ALA B 1 19 ? -14.789 14.438 12.289 1 95.81 19 ALA B N 1
ATOM 1764 C CA . ALA B 1 19 ? -14.867 15.625 11.445 1 95.81 19 ALA B CA 1
ATOM 1765 C C . ALA B 1 19 ? -13.875 15.547 10.289 1 95.81 19 ALA B C 1
ATOM 1767 O O . ALA B 1 19 ? -13.008 14.664 10.266 1 95.81 19 ALA B O 1
ATOM 1768 N N . LEU B 1 20 ? -14.117 16.312 9.25 1 95 20 LEU B N 1
ATOM 1769 C CA . LEU B 1 20 ? -13.047 16.594 8.297 1 95 20 LEU B CA 1
ATOM 1770 C C . LEU B 1 20 ? -12.023 17.547 8.891 1 95 20 LEU B C 1
ATOM 1772 O O . LEU B 1 20 ? -12.281 18.75 9.016 1 95 20 LEU B O 1
ATOM 1776 N N . ASN B 1 21 ? -10.984 16.953 9.312 1 96.75 21 ASN B N 1
ATOM 1777 C CA . ASN B 1 21 ? -9.914 17.781 9.844 1 96.75 21 ASN B CA 1
ATOM 1778 C C . ASN B 1 21 ? -8.836 18.062 8.797 1 96.75 21 ASN B C 1
ATOM 1780 O O . ASN B 1 21 ? -7.945 17.234 8.586 1 96.75 21 ASN B O 1
ATOM 1784 N N . GLY B 1 22 ? -8.945 19.219 8.156 1 97.88 22 GLY B N 1
ATOM 1785 C CA . GLY B 1 22 ? -7.961 19.656 7.18 1 97.88 22 GLY B CA 1
ATOM 1786 C C . GLY B 1 22 ? -6.965 20.656 7.742 1 97.88 22 GLY B C 1
ATOM 1787 O O . GLY B 1 22 ? -5.941 20.266 8.305 1 97.88 22 GLY B O 1
ATOM 1788 N N . ALA B 1 23 ? -7.375 21.938 7.762 1 97 23 ALA B N 1
ATOM 1789 C CA . ALA B 1 23 ? -6.52 23.016 8.227 1 97 23 ALA B CA 1
ATOM 1790 C C . ALA B 1 23 ? -6.664 23.234 9.727 1 97 23 ALA B C 1
ATOM 1792 O O . ALA B 1 23 ? -5.797 23.828 10.367 1 97 23 ALA B O 1
ATOM 1793 N N . THR B 1 24 ? -7.746 22.734 10.258 1 97.12 24 THR B N 1
ATOM 1794 C CA . THR B 1 24 ? -7.98 22.906 11.688 1 97.12 24 THR B CA 1
ATOM 1795 C C . THR B 1 24 ? -6.902 22.203 12.508 1 97.12 24 THR B C 1
ATOM 1797 O O . THR B 1 24 ? -6.555 21.047 12.219 1 97.12 24 THR B O 1
ATOM 1800 N N . ASN B 1 25 ? -6.438 22.859 13.469 1 97.69 25 ASN B N 1
ATOM 1801 C CA . ASN B 1 25 ? -5.297 22.375 14.242 1 97.69 25 ASN B CA 1
ATOM 1802 C C . ASN B 1 25 ? -5.738 21.5 15.406 1 97.69 25 ASN B C 1
ATOM 1804 O O . ASN B 1 25 ? -5.535 21.859 16.578 1 97.69 25 ASN B O 1
ATOM 1808 N N . VAL B 1 26 ? -6.234 20.344 15.164 1 97.69 26 VAL B N 1
ATOM 1809 C CA . VAL B 1 26 ? -6.707 19.391 16.156 1 97.69 26 VAL B CA 1
ATOM 1810 C C . VAL B 1 26 ? -5.52 18.625 16.734 1 97.69 26 VAL B C 1
ATOM 1812 O O . VAL B 1 26 ? -4.535 18.375 16.031 1 97.69 26 VAL B O 1
ATOM 1815 N N . LEU B 1 27 ? -5.656 18.188 17.969 1 98.19 27 LEU B N 1
ATOM 1816 C CA . LEU B 1 27 ? -4.547 17.547 18.688 1 98.19 27 LEU B CA 1
ATOM 1817 C C . LEU B 1 27 ? -4.676 16.031 18.656 1 98.19 27 LEU B C 1
ATOM 1819 O O . LEU B 1 27 ? -5.75 15.5 18.375 1 98.19 27 LEU B O 1
ATOM 1823 N N . VAL B 1 28 ? -3.574 15.391 18.891 1 98.31 28 VAL B N 1
ATOM 1824 C CA . VAL B 1 28 ? -3.494 13.977 19.25 1 98.31 28 VAL B CA 1
ATOM 1825 C C . VAL B 1 28 ? -3.1 13.836 20.719 1 98.31 28 VAL B C 1
ATOM 1827 O O . VAL B 1 28 ? -2.279 14.602 21.219 1 98.31 28 VAL B O 1
ATOM 1830 N N . ALA B 1 29 ? -3.705 12.844 21.375 1 98.06 29 ALA B N 1
ATOM 1831 C CA . ALA B 1 29 ? -3.387 12.641 22.781 1 98.06 29 ALA B CA 1
ATOM 1832 C C . ALA B 1 29 ? -1.889 12.43 22.984 1 98.06 29 ALA B C 1
ATOM 1834 O O . ALA B 1 29 ? -1.24 11.742 22.188 1 98.06 29 ALA B O 1
ATOM 1835 N N . HIS B 1 30 ? -1.422 13.031 24.078 1 97.25 30 HIS B N 1
ATOM 1836 C CA . HIS B 1 30 ? 0.001 12.914 24.375 1 97.25 30 HIS B CA 1
ATOM 1837 C C . HIS B 1 30 ? 0.414 11.453 24.531 1 97.25 30 HIS B C 1
ATOM 1839 O O . HIS B 1 30 ? 1.491 11.055 24.078 1 97.25 30 HIS B O 1
ATOM 1845 N N . SER B 1 31 ? -0.402 10.664 25.156 1 97.31 31 SER B N 1
ATOM 1846 C CA . SER B 1 31 ? -0.116 9.25 25.359 1 97.31 31 SER B CA 1
ATOM 1847 C C . SER B 1 31 ? 0.006 8.523 24.016 1 97.31 31 SER B C 1
ATOM 1849 O O . SER B 1 31 ? 0.855 7.645 23.859 1 97.31 31 SER B O 1
ATOM 1851 N N . THR B 1 32 ? -0.827 8.906 23.109 1 97.56 32 THR B N 1
ATOM 1852 C CA . THR B 1 32 ? -0.768 8.328 21.766 1 97.56 32 THR B CA 1
ATOM 1853 C C . THR B 1 32 ? 0.52 8.734 21.062 1 97.56 32 THR B C 1
ATOM 1855 O O . THR B 1 32 ? 1.17 7.91 20.406 1 97.56 32 THR B O 1
ATOM 1858 N N . GLN B 1 33 ? 0.903 9.984 21.156 1 98.12 33 GLN B N 1
ATOM 1859 C CA . GLN B 1 33 ? 2.158 10.445 20.578 1 98.12 33 GLN B CA 1
ATOM 1860 C C . GLN B 1 33 ? 3.346 9.664 21.125 1 98.12 33 GLN B C 1
ATOM 1862 O O . GLN B 1 33 ? 4.234 9.258 20.375 1 98.12 33 GLN B O 1
ATOM 1867 N N . GLN B 1 34 ? 3.311 9.438 22.406 1 97.25 34 GLN B N 1
ATOM 1868 C CA . GLN B 1 34 ? 4.371 8.672 23.047 1 97.25 34 GLN B CA 1
ATOM 1869 C C . GLN B 1 34 ? 4.41 7.234 22.531 1 97.25 34 GLN B C 1
ATOM 1871 O O . GLN B 1 34 ? 5.488 6.688 22.297 1 97.25 34 GLN B O 1
ATOM 1876 N N . ALA B 1 35 ? 3.246 6.719 22.422 1 97.25 35 ALA B N 1
ATOM 1877 C CA . ALA B 1 35 ? 3.152 5.348 21.922 1 97.25 35 ALA B CA 1
ATOM 1878 C C . ALA B 1 35 ? 3.697 5.246 20.5 1 97.25 35 ALA B C 1
ATOM 1880 O O . ALA B 1 35 ? 4.395 4.285 20.156 1 97.25 35 ALA B O 1
ATOM 1881 N N . ILE B 1 36 ? 3.375 6.207 19.656 1 97.88 36 ILE B N 1
ATOM 1882 C CA . ILE B 1 36 ? 3.865 6.227 18.281 1 97.88 36 ILE B CA 1
ATOM 1883 C C . ILE B 1 36 ? 5.387 6.367 18.266 1 97.88 36 ILE B C 1
ATOM 1885 O O . ILE B 1 36 ? 6.078 5.676 17.516 1 97.88 36 ILE B O 1
ATOM 1889 N N . CYS B 1 37 ? 5.887 7.23 19.078 1 95.94 37 CYS B N 1
ATOM 1890 C CA . CYS B 1 37 ? 7.328 7.406 19.203 1 95.94 37 CYS B CA 1
ATOM 1891 C C . CYS B 1 37 ? 8.008 6.082 19.531 1 95.94 37 CYS B C 1
ATOM 1893 O O . CYS B 1 37 ? 8.977 5.699 18.859 1 95.94 37 CYS B O 1
ATOM 1895 N N . GLN B 1 38 ? 7.465 5.422 20.484 1 94.19 38 GLN B N 1
ATOM 1896 C CA . GLN B 1 38 ? 8.031 4.129 20.875 1 94.19 38 GLN B CA 1
ATOM 1897 C C . GLN B 1 38 ? 7.898 3.113 19.734 1 94.19 38 GLN B C 1
ATOM 1899 O O . GLN B 1 38 ? 8.82 2.326 19.5 1 94.19 38 GLN B O 1
ATOM 1904 N N . GLY B 1 39 ? 6.738 3.129 19.125 1 94.69 39 GLY B N 1
ATOM 1905 C CA . GLY B 1 39 ? 6.535 2.244 17.984 1 94.69 39 GLY B CA 1
ATOM 1906 C C . GLY B 1 39 ? 7.559 2.439 16.891 1 94.69 39 GLY B C 1
ATOM 1907 O O . GLY B 1 39 ? 8.031 1.47 16.297 1 94.69 39 GLY B O 1
ATOM 1908 N N . LEU B 1 40 ? 7.91 3.67 16.609 1 95.56 40 LEU B N 1
ATOM 1909 C CA . LEU B 1 40 ? 8.906 3.996 15.602 1 95.56 40 LEU B CA 1
ATOM 1910 C C . LEU B 1 40 ? 10.289 3.502 16.016 1 95.56 40 LEU B C 1
ATOM 1912 O O . LEU B 1 40 ? 11.039 2.984 15.188 1 95.56 40 LEU B O 1
ATOM 1916 N N . LEU B 1 41 ? 10.586 3.652 17.25 1 87.5 41 LEU B N 1
ATOM 1917 C CA . LEU B 1 41 ? 11.875 3.201 17.766 1 87.5 41 LEU B CA 1
ATOM 1918 C C . LEU B 1 41 ? 11.977 1.681 17.719 1 87.5 41 LEU B C 1
ATOM 1920 O O . LEU B 1 41 ? 13.055 1.134 17.5 1 87.5 41 LEU B O 1
ATOM 1924 N N . ASP B 1 42 ? 10.836 1.094 17.906 1 87.69 42 ASP B N 1
ATOM 1925 C CA . ASP B 1 42 ? 10.797 -0.365 17.922 1 87.69 42 ASP B CA 1
ATOM 1926 C C . ASP B 1 42 ? 10.812 -0.933 16.5 1 87.69 42 ASP B C 1
ATOM 1928 O O . ASP B 1 42 ? 11.141 -2.104 16.297 1 87.69 42 ASP B O 1
ATOM 1932 N N . ALA B 1 43 ? 10.445 -0.057 15.688 1 85.44 43 ALA B N 1
ATOM 1933 C CA . ALA B 1 43 ? 10.375 -0.511 14.305 1 85.44 43 ALA B CA 1
ATOM 1934 C C . ALA B 1 43 ? 11.766 -0.63 13.695 1 85.44 43 ALA B C 1
ATOM 1936 O O . ALA B 1 43 ? 12.711 0.013 14.156 1 85.44 43 ALA B O 1
ATOM 1937 N N . SER B 1 44 ? 12.203 -1.529 12.883 1 82.19 44 SER B N 1
ATOM 1938 C CA . SER B 1 44 ? 13.5 -1.721 12.234 1 82.19 44 SER B CA 1
ATOM 1939 C C . SER B 1 44 ? 13.734 -0.674 11.148 1 82.19 44 SER B C 1
ATOM 1941 O O . SER B 1 44 ? 14.234 -0.994 10.07 1 82.19 44 SER B O 1
ATOM 1943 N N . ILE B 1 45 ? 13.258 0.603 11.477 1 90.31 45 ILE B N 1
ATOM 1944 C CA . ILE B 1 45 ? 13.508 1.647 10.484 1 90.31 45 ILE B CA 1
ATOM 1945 C C . ILE B 1 45 ? 14.477 2.678 11.062 1 90.31 45 ILE B C 1
ATOM 1947 O O . ILE B 1 45 ? 14.539 2.875 12.273 1 90.31 45 ILE B O 1
ATOM 1951 N N . ARG B 1 46 ? 15.297 3.271 10.172 1 92.94 46 ARG B N 1
ATOM 1952 C CA . ARG B 1 46 ? 16.281 4.289 10.539 1 92.94 46 ARG B CA 1
ATOM 1953 C C . ARG B 1 46 ? 16.094 5.555 9.703 1 92.94 46 ARG B C 1
ATOM 1955 O O . ARG B 1 46 ? 15.828 5.477 8.5 1 92.94 46 ARG B O 1
ATOM 1962 N N . PHE B 1 47 ? 16.141 6.629 10.367 1 97.31 47 PHE B N 1
ATOM 1963 C CA . PHE B 1 47 ? 16.094 7.926 9.703 1 97.31 47 PHE B CA 1
ATOM 1964 C C . PHE B 1 47 ? 16.938 8.945 10.461 1 97.31 47 PHE B C 1
ATOM 1966 O O . PHE B 1 47 ? 17.094 8.852 11.68 1 97.31 47 PHE B O 1
ATOM 1973 N N . GLU B 1 48 ? 17.422 9.906 9.719 1 97.5 48 GLU B N 1
ATOM 1974 C CA . GLU B 1 48 ? 18.281 10.93 10.289 1 97.5 48 GLU B CA 1
ATOM 1975 C C . GLU B 1 48 ? 17.609 12.297 10.258 1 97.5 48 GLU B C 1
ATOM 1977 O O . GLU B 1 48 ? 18.047 13.234 10.938 1 97.5 48 GLU B O 1
ATOM 1982 N N . HIS B 1 49 ? 16.625 12.461 9.477 1 98.31 49 HIS B N 1
ATOM 1983 C CA . HIS B 1 49 ? 15.922 13.727 9.273 1 98.31 49 HIS B CA 1
ATOM 1984 C C . HIS B 1 49 ? 14.406 13.539 9.383 1 98.31 49 HIS B C 1
ATOM 1986 O O . HIS B 1 49 ? 13.875 12.516 8.953 1 98.31 49 HIS B O 1
ATOM 1992 N N . ILE B 1 50 ? 13.797 14.5 10.031 1 98.56 50 ILE B N 1
ATOM 1993 C CA . ILE B 1 50 ? 12.344 14.531 10.125 1 98.56 50 ILE B CA 1
ATOM 1994 C C . ILE B 1 50 ? 11.812 15.758 9.391 1 98.56 50 ILE B C 1
ATOM 1996 O O . ILE B 1 50 ? 12.328 16.859 9.555 1 98.56 50 ILE B O 1
ATOM 2000 N N . ILE B 1 51 ? 10.867 15.586 8.523 1 98.88 51 ILE B N 1
ATOM 2001 C CA . ILE B 1 51 ? 10.055 16.656 7.949 1 98.88 51 ILE B CA 1
ATOM 2002 C C . ILE B 1 51 ? 8.617 16.531 8.438 1 98.88 51 ILE B C 1
ATOM 2004 O O . ILE B 1 51 ? 8.047 15.438 8.445 1 98.88 51 ILE B O 1
ATOM 2008 N N . THR B 1 52 ? 8.031 17.641 8.883 1 98.88 52 THR B N 1
ATOM 2009 C CA . THR B 1 52 ? 6.699 17.531 9.469 1 98.88 52 THR B CA 1
ATOM 2010 C C . THR B 1 52 ? 5.781 18.609 8.93 1 98.88 52 THR B C 1
ATOM 2012 O O . THR B 1 52 ? 6.227 19.734 8.648 1 98.88 52 THR B O 1
ATOM 2015 N N . SER B 1 53 ? 4.52 18.219 8.695 1 98.81 53 SER B N 1
ATOM 2016 C CA . SER B 1 53 ? 3.471 19.234 8.617 1 98.81 53 SER B CA 1
ATOM 2017 C C . SER B 1 53 ? 3.467 20.125 9.859 1 98.81 53 SER B C 1
ATOM 2019 O O . SER B 1 53 ? 3.713 19.641 10.969 1 98.81 53 SER B O 1
ATOM 2021 N N . PRO B 1 54 ? 3.105 21.391 9.703 1 98.62 54 PRO B N 1
ATOM 2022 C CA . PRO B 1 54 ? 3.131 22.297 10.859 1 98.62 54 PRO B CA 1
ATOM 2023 C C . PRO B 1 54 ? 1.954 22.062 11.812 1 98.62 54 PRO B C 1
ATOM 2025 O O . PRO B 1 54 ? 1.942 22.594 12.922 1 98.62 54 PRO B O 1
ATOM 2028 N N . LEU B 1 55 ? 0.92 21.406 11.359 1 98.69 55 LEU B N 1
ATOM 2029 C CA . LEU B 1 55 ? -0.234 21.203 12.227 1 98.69 55 LEU B CA 1
ATOM 2030 C C . LEU B 1 55 ? 0.151 20.359 13.445 1 98.69 55 LEU B C 1
ATOM 2032 O O . LEU B 1 55 ? 0.927 19.406 13.328 1 98.69 55 LEU B O 1
ATOM 2036 N N . ARG B 1 56 ? -0.417 20.547 14.531 1 98.5 56 ARG B N 1
ATOM 2037 C CA . ARG B 1 56 ? 0.048 20.031 15.82 1 98.5 56 ARG B CA 1
ATOM 2038 C C . ARG B 1 56 ? -0.097 18.516 15.883 1 98.5 56 ARG B C 1
ATOM 2040 O O . ARG B 1 56 ? 0.695 17.844 16.547 1 98.5 56 ARG B O 1
ATOM 2047 N N . ARG B 1 57 ? -1.053 17.984 15.219 1 98.62 57 ARG B N 1
ATOM 2048 C CA . ARG B 1 57 ? -1.211 16.531 15.211 1 98.62 57 ARG B CA 1
ATOM 2049 C C . ARG B 1 57 ? 0.003 15.852 14.586 1 98.62 57 ARG B C 1
ATOM 2051 O O . ARG B 1 57 ? 0.217 14.656 14.781 1 98.62 57 ARG B O 1
ATOM 2058 N N . CYS B 1 58 ? 0.842 16.578 13.852 1 98.81 58 CYS B N 1
ATOM 2059 C CA . CYS B 1 58 ? 2.092 16.109 13.266 1 98.81 58 CYS B CA 1
ATOM 2060 C C . CYS B 1 58 ? 3.293 16.672 14.008 1 98.81 58 CYS B C 1
ATOM 2062 O O . CYS B 1 58 ? 4.148 15.93 14.492 1 98.81 58 CYS B O 1
ATOM 2064 N N . ALA B 1 59 ? 3.307 17.984 14.188 1 98.75 59 ALA B N 1
ATOM 2065 C CA . ALA B 1 59 ? 4.457 18.719 14.711 1 98.75 59 ALA B CA 1
ATOM 2066 C C . ALA B 1 59 ? 4.785 18.266 16.141 1 98.75 59 ALA B C 1
ATOM 2068 O O . ALA B 1 59 ? 5.957 18.203 16.516 1 98.75 59 ALA B O 1
ATOM 2069 N N . ASP B 1 60 ? 3.809 17.953 16.969 1 98.62 60 ASP B N 1
ATOM 2070 C CA . ASP B 1 60 ? 4.043 17.531 18.344 1 98.62 60 ASP B CA 1
ATOM 2071 C C . ASP B 1 60 ? 4.844 16.234 18.391 1 98.62 60 ASP B C 1
ATOM 2073 O O . ASP B 1 60 ? 5.727 16.062 19.234 1 98.62 60 ASP B O 1
ATOM 2077 N N . LEU B 1 61 ? 4.484 15.32 17.516 1 98.5 61 LEU B N 1
ATOM 2078 C CA . LEU B 1 61 ? 5.227 14.062 17.453 1 98.5 61 LEU B CA 1
ATOM 2079 C C . LEU B 1 61 ? 6.672 14.312 17.016 1 98.5 61 LEU B C 1
ATOM 2081 O O . LEU B 1 61 ? 7.598 13.719 17.562 1 98.5 61 LEU B O 1
ATOM 2085 N N . ALA B 1 62 ? 6.832 15.164 16.016 1 98.56 62 ALA B N 1
ATOM 2086 C CA . ALA B 1 62 ? 8.172 15.5 15.547 1 98.56 62 ALA B CA 1
ATOM 2087 C C . ALA B 1 62 ? 9.023 16.047 16.688 1 98.56 62 ALA B C 1
ATOM 2089 O O . ALA B 1 62 ? 10.172 15.641 16.859 1 98.56 62 ALA B O 1
ATOM 2090 N N . ASP B 1 63 ? 8.477 16.938 17.391 1 98.06 63 ASP B N 1
ATOM 2091 C CA . ASP B 1 63 ? 9.18 17.531 18.516 1 98.06 63 ASP B CA 1
ATOM 2092 C C . ASP B 1 63 ? 9.562 16.469 19.547 1 98.06 63 ASP B C 1
ATOM 2094 O O . ASP B 1 63 ? 10.664 16.5 20.094 1 98.06 63 ASP B O 1
ATOM 2098 N N . LEU B 1 64 ? 8.625 15.609 19.844 1 97.62 64 LEU B N 1
ATOM 2099 C CA . LEU B 1 64 ? 8.867 14.523 20.781 1 97.62 64 LEU B CA 1
ATOM 2100 C C . LEU B 1 64 ? 10.031 13.656 20.328 1 97.62 64 LEU B C 1
ATOM 2102 O O . LEU B 1 64 ? 10.898 13.305 21.141 1 97.62 64 LEU B O 1
ATOM 2106 N N . LEU B 1 65 ? 10.094 13.336 19.062 1 97.44 65 LEU B N 1
ATOM 2107 C CA . LEU B 1 65 ? 11.141 12.492 18.5 1 97.44 65 LEU B CA 1
ATOM 2108 C C . LEU B 1 65 ? 12.5 13.172 18.609 1 97.44 65 LEU B C 1
ATOM 2110 O O . LEU B 1 65 ? 13.492 12.539 18.984 1 97.44 65 LEU B O 1
ATOM 2114 N N . VAL B 1 66 ? 12.547 14.422 18.266 1 97.31 66 VAL B N 1
ATOM 2115 C CA . VAL B 1 66 ? 13.797 15.164 18.312 1 97.31 66 VAL B CA 1
ATOM 2116 C C . VAL B 1 66 ? 14.273 15.281 19.766 1 97.31 66 VAL B C 1
ATOM 2118 O O . VAL B 1 66 ? 15.477 15.234 20.031 1 97.31 66 VAL B O 1
ATOM 2121 N N . ALA B 1 67 ? 13.375 15.477 20.672 1 96.44 67 ALA B N 1
ATOM 2122 C CA . ALA B 1 67 ? 13.719 15.562 22.094 1 96.44 67 ALA B CA 1
ATOM 2123 C C . ALA B 1 67 ? 14.367 14.266 22.578 1 96.44 67 ALA B C 1
ATOM 2125 O O . ALA B 1 67 ? 15.234 14.281 23.438 1 96.44 67 ALA B O 1
ATOM 2126 N N . LYS B 1 68 ? 13.969 13.18 22.031 1 94.38 68 LYS B N 1
ATOM 2127 C CA . LYS B 1 68 ? 14.469 11.875 22.453 1 94.38 68 LYS B CA 1
ATOM 2128 C C . LYS B 1 68 ? 15.789 11.547 21.781 1 94.38 68 LYS B C 1
ATOM 2130 O O . LYS B 1 68 ? 16.562 10.719 22.266 1 94.38 68 LYS B O 1
ATOM 2135 N N . ASN B 1 69 ? 16 12.07 20.688 1 94.75 69 ASN B N 1
ATOM 2136 C CA . ASN B 1 69 ? 17.234 11.867 19.938 1 94.75 69 ASN B CA 1
ATOM 2137 C C . ASN B 1 69 ? 17.75 13.172 19.328 1 94.75 69 ASN B C 1
ATOM 2139 O O . ASN B 1 69 ? 17.328 13.562 18.234 1 94.75 69 ASN B O 1
ATOM 2143 N N . SER B 1 70 ? 18.734 13.742 19.812 1 93.5 70 SER B N 1
ATOM 2144 C CA . SER B 1 70 ? 19.219 15.07 19.453 1 93.5 70 SER B CA 1
ATOM 2145 C C . SER B 1 70 ? 19.969 15.039 18.125 1 93.5 70 SER B C 1
ATOM 2147 O O . SER B 1 70 ? 20.266 16.094 17.547 1 93.5 70 SER B O 1
ATOM 2149 N N . GLN B 1 71 ? 20.266 13.93 17.656 1 95.94 71 GLN B N 1
ATOM 2150 C CA . GLN B 1 71 ? 20.984 13.812 16.391 1 95.94 71 GLN B CA 1
ATOM 2151 C C . GLN B 1 71 ? 20.047 13.992 15.203 1 95.94 71 GLN B C 1
ATOM 2153 O O . GLN B 1 71 ? 20.5 14.172 14.07 1 95.94 71 GLN B O 1
ATOM 2158 N N . LEU B 1 72 ? 18.781 13.914 15.5 1 96.81 72 LEU B N 1
ATOM 2159 C CA . LEU B 1 72 ? 17.797 14.094 14.43 1 96.81 72 LEU B CA 1
ATOM 2160 C C . LEU B 1 72 ? 17.688 15.562 14.039 1 96.81 72 LEU B C 1
ATOM 2162 O O . LEU B 1 72 ? 17.641 16.438 14.906 1 96.81 72 LEU B O 1
ATOM 2166 N N . SER B 1 73 ? 17.688 15.852 12.742 1 97.88 73 SER B N 1
ATOM 2167 C CA . SER B 1 73 ? 17.344 17.188 12.258 1 97.88 73 SER B CA 1
ATOM 2168 C C . SER B 1 73 ? 15.859 17.281 11.93 1 97.88 73 SER B C 1
ATOM 2170 O O . SER B 1 73 ? 15.211 16.281 11.648 1 97.88 73 SER B O 1
ATOM 2172 N N . LEU B 1 74 ? 15.328 18.531 12.039 1 98.12 74 LEU B N 1
ATOM 2173 C CA . LEU B 1 74 ? 13.898 18.734 11.883 1 98.12 74 LEU B CA 1
ATOM 2174 C C . LEU B 1 74 ? 13.617 19.922 10.953 1 98.12 74 LEU B C 1
ATOM 2176 O O . LEU B 1 74 ? 14.234 20.984 11.086 1 98.12 74 LEU B O 1
ATOM 2180 N N . THR B 1 75 ? 12.758 19.688 9.992 1 98.31 75 THR B N 1
ATOM 2181 C CA . THR B 1 75 ? 12.234 20.734 9.125 1 98.31 75 THR B CA 1
ATOM 2182 C C . THR B 1 75 ? 10.703 20.734 9.133 1 98.31 75 THR B C 1
ATOM 2184 O O . THR B 1 75 ? 10.086 19.656 9.078 1 98.31 75 THR B O 1
ATOM 2187 N N . THR B 1 76 ? 10.102 21.875 9.25 1 98.5 76 THR B N 1
ATOM 2188 C CA . THR B 1 76 ? 8.656 22.016 9.117 1 98.5 76 THR B CA 1
ATOM 2189 C C . THR B 1 76 ? 8.289 22.562 7.742 1 98.5 76 THR B C 1
ATOM 2191 O O . THR B 1 76 ? 8.883 23.516 7.266 1 98.5 76 THR B O 1
ATOM 2194 N N . GLU B 1 77 ? 7.305 21.953 7.09 1 98.38 77 GLU B N 1
ATOM 2195 C CA . GLU B 1 77 ? 6.938 22.328 5.73 1 98.38 77 GLU B CA 1
ATOM 2196 C C . GLU B 1 77 ? 5.445 22.625 5.621 1 98.38 77 GLU B C 1
ATOM 2198 O O . GLU B 1 77 ? 4.621 21.703 5.727 1 98.38 77 GLU B O 1
ATOM 2203 N N . ASP B 1 78 ? 5.098 23.797 5.219 1 98.31 78 ASP B N 1
ATOM 2204 C CA . ASP B 1 78 ? 3.711 24.25 5.121 1 98.31 78 ASP B CA 1
ATOM 2205 C C . ASP B 1 78 ? 2.975 23.5 4.008 1 98.31 78 ASP B C 1
ATOM 2207 O O . ASP B 1 78 ? 1.777 23.234 4.121 1 98.31 78 ASP B O 1
ATOM 2211 N N . GLU B 1 79 ? 3.639 23.172 2.994 1 98.38 79 GLU B N 1
ATOM 2212 C CA . GLU B 1 79 ? 3.02 22.594 1.807 1 98.38 79 GLU B CA 1
ATOM 2213 C C . GLU B 1 79 ? 2.598 21.141 2.057 1 98.38 79 GLU B C 1
ATOM 2215 O O . GLU B 1 79 ? 1.918 20.531 1.227 1 98.38 79 GLU B O 1
ATOM 2220 N N . LEU B 1 80 ? 2.947 20.594 3.236 1 98.25 80 LEU B N 1
ATOM 2221 C CA . LEU B 1 80 ? 2.578 19.219 3.578 1 98.25 80 LEU B CA 1
ATOM 2222 C C . LEU B 1 80 ? 1.315 19.188 4.43 1 98.25 80 LEU B C 1
ATOM 2224 O O . LEU B 1 80 ? 0.876 18.125 4.863 1 98.25 80 LEU B O 1
ATOM 2228 N N . LYS B 1 81 ? 0.706 20.344 4.641 1 98.62 81 LYS B N 1
ATOM 2229 C CA . LYS B 1 81 ? -0.56 20.391 5.367 1 98.62 81 LYS B CA 1
ATOM 2230 C C . LYS B 1 81 ? -1.634 19.578 4.656 1 98.62 81 LYS B C 1
ATOM 2232 O O . LYS B 1 81 ? -1.58 19.391 3.439 1 98.62 81 LYS B O 1
ATOM 2237 N N . GLU B 1 82 ? -2.547 19.125 5.418 1 98.75 82 GLU B N 1
ATOM 2238 C CA . GLU B 1 82 ? -3.748 18.516 4.855 1 98.75 82 GLU B CA 1
ATOM 2239 C C . GLU B 1 82 ? -4.57 19.531 4.074 1 98.75 82 GLU B C 1
ATOM 2241 O O . GLU B 1 82 ? -4.375 20.734 4.227 1 98.75 82 GLU B O 1
ATOM 2246 N N . MET B 1 83 ? -5.445 19.016 3.248 1 98.44 83 MET B N 1
ATOM 2247 C CA . MET B 1 83 ? -6.355 19.844 2.465 1 98.44 83 MET B CA 1
ATOM 2248 C C . MET B 1 83 ? -7.211 20.719 3.375 1 98.44 83 MET B C 1
ATOM 2250 O O . MET B 1 83 ? -7.68 20.266 4.422 1 98.44 83 MET B O 1
ATOM 2254 N N . ASP B 1 84 ? -7.391 21.922 2.965 1 98.44 84 ASP B N 1
ATOM 2255 C CA . ASP B 1 84 ? -8.32 22.828 3.65 1 98.44 84 ASP B CA 1
ATOM 2256 C C . ASP B 1 84 ? -9.758 22.562 3.197 1 98.44 84 ASP B C 1
ATOM 2258 O O . ASP B 1 84 ? -10.094 22.781 2.029 1 98.44 84 ASP B O 1
ATOM 2262 N N . PHE B 1 85 ? -10.656 22.203 4.121 1 98 85 PHE B N 1
ATOM 2263 C CA . PHE B 1 85 ? -12.008 21.812 3.75 1 98 85 PHE B CA 1
ATOM 2264 C C . PHE B 1 85 ? -12.969 22.984 3.904 1 98 85 PHE B C 1
ATOM 2266 O O . PHE B 1 85 ? -14.188 22.797 3.875 1 98 85 PHE B O 1
ATOM 2273 N N . GLY B 1 86 ? -12.391 24.156 4.219 1 97.75 86 GLY B N 1
ATOM 2274 C CA . GLY B 1 86 ? -13.164 25.391 4.191 1 97.75 86 GLY B CA 1
ATOM 2275 C C . GLY B 1 86 ? -14.133 25.516 5.352 1 97.75 86 GLY B C 1
ATOM 2276 O O . GLY B 1 86 ? -13.75 25.312 6.508 1 97.75 86 GLY B O 1
ATOM 2277 N N . GLU B 1 87 ? -15.367 25.844 5.078 1 97.06 87 GLU B N 1
ATOM 2278 C CA . GLU B 1 87 ? -16.375 26.188 6.086 1 97.06 87 GLU B CA 1
ATOM 2279 C C . GLU B 1 87 ? -16.703 24.969 6.953 1 97.06 87 GLU B C 1
ATOM 2281 O O . GLU B 1 87 ? -17.109 25.125 8.109 1 97.06 87 GLU B O 1
ATOM 2286 N N . VAL B 1 88 ? -16.469 23.797 6.461 1 96.56 88 VAL B N 1
ATOM 2287 C CA . VAL B 1 88 ? -16.859 22.609 7.223 1 96.56 88 VAL B CA 1
ATOM 2288 C C . VAL B 1 88 ? -15.641 22.031 7.941 1 96.56 88 VAL B C 1
ATOM 2290 O O . VAL B 1 88 ? -15.75 21.047 8.664 1 96.56 88 VAL B O 1
ATOM 2293 N N . ASP B 1 89 ? -14.508 22.672 7.758 1 97.75 89 ASP B N 1
ATOM 2294 C CA . ASP B 1 89 ? -13.266 22.156 8.328 1 97.75 89 ASP B CA 1
ATOM 2295 C C . ASP B 1 89 ? -13.32 22.156 9.852 1 97.75 89 ASP B C 1
ATOM 2297 O O . ASP B 1 89 ? -13.617 23.172 10.469 1 97.75 89 ASP B O 1
ATOM 2301 N N . GLY B 1 90 ? -13.102 21 10.367 1 96.88 90 GLY B N 1
ATOM 2302 C CA . GLY B 1 90 ? -12.992 20.875 11.812 1 96.88 90 GLY B CA 1
ATOM 2303 C C . GLY B 1 90 ? -14.344 20.828 12.508 1 96.88 90 GLY B C 1
ATOM 2304 O O . GLY B 1 90 ? -14.406 20.766 13.742 1 96.88 90 GLY B O 1
ATOM 2305 N N . LYS B 1 91 ? -15.375 20.891 11.758 1 96.19 91 LYS B N 1
ATOM 2306 C CA . LYS B 1 91 ? -16.703 20.859 12.359 1 96.19 91 LYS B CA 1
ATOM 2307 C C . LYS B 1 91 ? -17.219 19.422 12.492 1 96.19 91 LYS B C 1
ATOM 2309 O O . LYS B 1 91 ? -17.234 18.672 11.508 1 96.19 91 LYS B O 1
ATOM 2314 N N . PRO B 1 92 ? -17.594 19.109 13.727 1 95.88 92 PRO B N 1
ATOM 2315 C CA . PRO B 1 92 ? -18.156 17.766 13.891 1 95.88 92 PRO B CA 1
ATOM 2316 C C . PRO B 1 92 ? -19.312 17.484 12.93 1 95.88 92 PRO B C 1
ATOM 2318 O O . PRO B 1 92 ? -20.125 18.375 12.672 1 95.88 92 PRO B O 1
ATOM 2321 N N . PHE B 1 93 ? -19.297 16.281 12.414 1 93.62 93 PHE B N 1
ATOM 2322 C CA . PHE B 1 93 ? -20.328 15.906 11.445 1 93.62 93 PHE B CA 1
ATOM 2323 C C . PHE B 1 93 ? -21.719 16.109 12.016 1 93.62 93 PHE B C 1
ATOM 2325 O O . PHE B 1 93 ? -22.625 16.531 11.305 1 93.62 93 PHE B O 1
ATOM 2332 N N . ASP B 1 94 ? -21.891 15.82 13.273 1 93.31 94 ASP B N 1
ATOM 2333 C CA . ASP B 1 94 ? -23.188 15.922 13.938 1 93.31 94 ASP B CA 1
ATOM 2334 C C . ASP B 1 94 ? -23.641 17.375 14.008 1 93.31 94 ASP B C 1
ATOM 2336 O O . ASP B 1 94 ? -24.828 17.641 14.188 1 93.31 94 ASP B O 1
ATOM 2340 N N . SER B 1 95 ? -22.75 18.297 13.82 1 93.81 95 SER B N 1
ATOM 2341 C CA . SER B 1 95 ? -23.078 19.703 13.938 1 93.81 95 SER B CA 1
ATOM 2342 C C . SER B 1 95 ? -23.359 20.328 12.57 1 93.81 95 SER B C 1
ATOM 2344 O O . SER B 1 95 ? -23.797 21.469 12.484 1 93.81 95 SER B O 1
ATOM 2346 N N . ILE B 1 96 ? -23.141 19.609 11.469 1 92.88 96 ILE B N 1
ATOM 2347 C CA . ILE B 1 96 ? -23.281 20.188 10.133 1 92.88 96 ILE B CA 1
ATOM 2348 C C . ILE B 1 96 ? -24.188 19.297 9.281 1 92.88 96 ILE B C 1
ATOM 2350 O O . ILE B 1 96 ? -23.844 18.984 8.133 1 92.88 96 ILE B O 1
ATOM 2354 N N . LYS B 1 97 ? -25.219 18.891 9.828 1 91.25 97 LYS B N 1
ATOM 2355 C CA . LYS B 1 97 ? -26.141 17.984 9.156 1 91.25 97 LYS B CA 1
ATOM 2356 C C . LYS B 1 97 ? -26.688 18.625 7.879 1 91.25 97 LYS B C 1
ATOM 2358 O O . LYS B 1 97 ? -26.922 17.922 6.883 1 91.25 97 LYS B O 1
ATOM 2363 N N . THR B 1 98 ? -26.812 19.906 7.902 1 92 98 THR B N 1
ATOM 2364 C CA . THR B 1 98 ? -27.359 20.609 6.762 1 92 98 THR B CA 1
ATOM 2365 C C . THR B 1 98 ? -26.422 20.531 5.562 1 92 98 THR B C 1
ATOM 2367 O O . THR B 1 98 ? -26.859 20.625 4.414 1 92 98 THR B O 1
ATOM 2370 N N . GLU B 1 99 ? -25.125 20.281 5.793 1 93.44 99 GLU B N 1
ATOM 2371 C CA . GLU B 1 99 ? -24.125 20.234 4.738 1 93.44 99 GLU B CA 1
ATOM 2372 C C . GLU B 1 99 ? -23.922 18.812 4.227 1 93.44 99 GLU B C 1
ATOM 2374 O O . GLU B 1 99 ? -23.156 18.594 3.289 1 93.44 99 GLU B O 1
ATOM 2379 N N . TRP B 1 100 ? -24.641 17.891 4.75 1 90.69 100 TRP B N 1
ATOM 2380 C CA . TRP B 1 100 ? -24.406 16.469 4.492 1 90.69 100 TRP B CA 1
ATOM 2381 C C . TRP B 1 100 ? -24.547 16.156 3.01 1 90.69 100 TRP B C 1
ATOM 2383 O O . TRP B 1 100 ? -23.734 15.422 2.443 1 90.69 100 TRP B O 1
ATOM 2393 N N . PRO B 1 101 ? -25.609 16.734 2.363 1 93.5 101 PRO B N 1
ATOM 2394 C CA . PRO B 1 101 ? -25.719 16.438 0.934 1 93.5 101 PRO B CA 1
ATOM 2395 C C . PRO B 1 101 ? -24.5 16.875 0.14 1 93.5 101 PRO B C 1
ATOM 2397 O O . PRO B 1 101 ? -24.047 16.156 -0.753 1 93.5 101 PRO B O 1
ATOM 2400 N N . LEU B 1 102 ? -24.016 18 0.474 1 94.5 102 LEU B N 1
ATOM 2401 C CA . LEU B 1 102 ? -22.812 18.516 -0.188 1 94.5 102 LEU B CA 1
ATOM 2402 C C . LEU B 1 102 ? -21.594 17.641 0.147 1 94.5 102 LEU B C 1
ATOM 2404 O O . LEU B 1 102 ? -20.797 17.328 -0.733 1 94.5 102 LEU B O 1
ATOM 2408 N N . LEU B 1 103 ? -21.469 17.203 1.349 1 94 103 LEU B N 1
ATOM 2409 C CA . LEU B 1 103 ? -20.359 16.359 1.795 1 94 103 LEU B CA 1
ATOM 2410 C C . LEU B 1 103 ? -20.391 15.008 1.106 1 94 103 LEU B C 1
ATOM 2412 O O . LEU B 1 103 ? -19.344 14.484 0.709 1 94 103 LEU B O 1
ATOM 2416 N N . GLU B 1 104 ? -21.516 14.508 0.992 1 92.75 104 GLU B N 1
ATOM 2417 C CA . GLU B 1 104 ? -21.672 13.219 0.32 1 92.75 104 GLU B CA 1
ATOM 2418 C C . GLU B 1 104 ? -21.219 13.297 -1.135 1 92.75 104 GLU B C 1
ATOM 2420 O O . GLU B 1 104 ? -20.531 12.406 -1.625 1 92.75 104 GLU B O 1
ATOM 2425 N N . ARG B 1 105 ? -21.641 14.383 -1.792 1 94.75 105 ARG B N 1
ATOM 2426 C CA . ARG B 1 105 ? -21.203 14.586 -3.168 1 94.75 105 ARG B CA 1
ATOM 2427 C C . ARG B 1 105 ? -19.688 14.742 -3.244 1 94.75 105 ARG B C 1
ATOM 2429 O O . ARG B 1 105 ? -19.047 14.211 -4.148 1 94.75 105 ARG B O 1
ATOM 2436 N N . PHE B 1 106 ? -19.188 15.445 -2.305 1 95.44 106 PHE B N 1
ATOM 2437 C CA . PHE B 1 106 ? -17.75 15.672 -2.246 1 95.44 106 PHE B CA 1
ATOM 2438 C C . PHE B 1 106 ? -17 14.352 -2.045 1 95.44 106 PHE B C 1
ATOM 2440 O O . PHE B 1 106 ? -16.031 14.07 -2.746 1 95.44 106 PHE B O 1
ATOM 2447 N N . TRP B 1 107 ? -17.453 13.555 -1.148 1 90.88 107 TRP B N 1
ATOM 2448 C CA . TRP B 1 107 ? -16.828 12.266 -0.859 1 90.88 107 TRP B CA 1
ATOM 2449 C C . TRP B 1 107 ? -16.844 11.367 -2.09 1 90.88 107 TRP B C 1
ATOM 2451 O O . TRP B 1 107 ? -15.891 10.609 -2.322 1 90.88 107 TRP B O 1
ATOM 2461 N N . ASN B 1 108 ? -17.828 11.516 -2.824 1 92.19 108 ASN B N 1
ATOM 2462 C CA . ASN B 1 108 ? -18 10.656 -3.99 1 92.19 108 ASN B CA 1
ATOM 2463 C C . ASN B 1 108 ? -17.156 11.141 -5.168 1 92.19 108 ASN B C 1
ATOM 2465 O O . ASN B 1 108 ? -16.719 10.344 -6 1 92.19 108 ASN B O 1
ATOM 2469 N N . ASP B 1 109 ? -17.016 12.438 -5.188 1 95 109 ASP B N 1
ATOM 2470 C CA . ASP B 1 109 ? -16.25 13.016 -6.293 1 95 109 ASP B CA 1
ATOM 2471 C C . ASP B 1 109 ? -15.625 14.344 -5.891 1 95 109 ASP B C 1
ATOM 2473 O O . ASP B 1 109 ? -16.047 15.406 -6.352 1 95 109 ASP B O 1
ATOM 2477 N N . PRO B 1 110 ? -14.547 14.234 -5.164 1 94.81 110 PRO B N 1
ATOM 2478 C CA . PRO B 1 110 ? -13.969 15.477 -4.645 1 94.81 110 PRO B CA 1
ATOM 2479 C C . PRO B 1 110 ? -13.375 16.359 -5.742 1 94.81 110 PRO B C 1
ATOM 2481 O O . PRO B 1 110 ? -13.242 17.562 -5.559 1 94.81 110 PRO B O 1
ATOM 2484 N N . ALA B 1 111 ? -13.008 15.789 -6.848 1 95.75 111 ALA B N 1
ATOM 2485 C CA . ALA B 1 111 ? -12.438 16.578 -7.934 1 95.75 111 ALA B CA 1
ATOM 2486 C C . ALA B 1 111 ? -13.492 17.469 -8.578 1 95.75 111 ALA B C 1
ATOM 2488 O O . ALA B 1 111 ? -13.172 18.547 -9.094 1 95.75 111 ALA B O 1
ATOM 2489 N N . ALA B 1 112 ? -14.758 17.094 -8.523 1 95.25 112 ALA B N 1
ATOM 2490 C CA . ALA B 1 112 ? -15.836 17.797 -9.203 1 95.25 112 ALA B CA 1
ATOM 2491 C C . ALA B 1 112 ? -16.609 18.672 -8.234 1 95.25 112 ALA B C 1
ATOM 2493 O O . ALA B 1 112 ? -17.484 19.453 -8.648 1 95.25 112 ALA B O 1
ATOM 2494 N N . VAL B 1 113 ? -16.391 18.484 -6.98 1 96.06 113 VAL B N 1
ATOM 2495 C CA . VAL B 1 113 ? -17.172 19.188 -5.969 1 96.06 113 VAL B CA 1
ATOM 2496 C C . VAL B 1 113 ? -16.266 20.078 -5.121 1 96.06 113 VAL B C 1
ATOM 2498 O O . VAL B 1 113 ? -15.281 19.594 -4.551 1 96.06 113 VAL B O 1
ATOM 2501 N N . GLU B 1 114 ? -16.594 21.312 -5.059 1 95.56 114 GLU B N 1
ATOM 2502 C CA . GLU B 1 114 ? -15.875 22.25 -4.211 1 95.56 114 GLU B CA 1
ATOM 2503 C C . GLU B 1 114 ? -16.672 22.594 -2.961 1 95.56 114 GLU B C 1
ATOM 2505 O O . GLU B 1 114 ? -17.859 22.9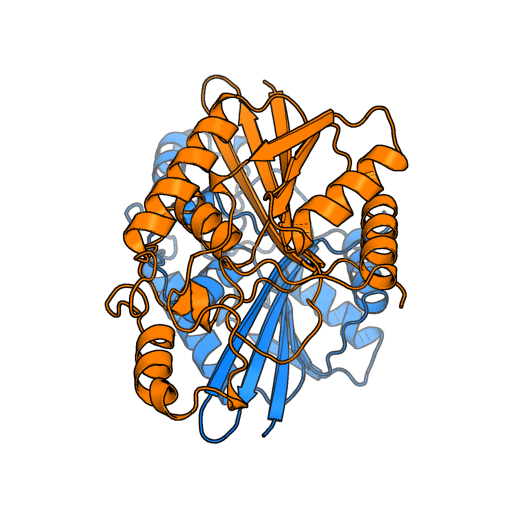22 -3.051 1 95.56 114 GLU B O 1
ATOM 2510 N N . LEU B 1 115 ? -16.031 22.469 -1.896 1 96.69 115 LEU B N 1
ATOM 2511 C CA . LEU B 1 115 ? -16.641 22.922 -0.65 1 96.69 115 LEU B CA 1
ATOM 2512 C C . LEU B 1 115 ? -16.469 24.438 -0.477 1 96.69 115 LEU B C 1
ATOM 2514 O O . LEU B 1 115 ? -15.469 25 -0.909 1 96.69 115 LEU B O 1
ATOM 2518 N N . PRO B 1 116 ? -17.422 25.047 0.245 1 96.75 116 PRO B N 1
ATOM 2519 C CA . PRO B 1 116 ? -17.328 26.5 0.406 1 96.75 116 PRO B CA 1
ATOM 2520 C C . PRO B 1 116 ? -16.062 26.938 1.141 1 96.75 116 PRO B C 1
ATOM 2522 O O . PRO B 1 116 ? -15.789 26.453 2.244 1 96.75 116 PRO B O 1
ATOM 2525 N N . GLN B 1 117 ? -15.266 27.859 0.437 1 97.5 117 GLN B N 1
ATOM 2526 C CA . GLN B 1 117 ? -14.055 28.484 0.977 1 97.5 117 GLN B CA 1
ATOM 2527 C C . GLN B 1 117 ? -12.953 27.438 1.18 1 97.5 117 GLN B C 1
ATOM 2529 O O . GLN B 1 117 ? -12.039 27.656 1.975 1 97.5 117 GLN B O 1
ATOM 2534 N N . ALA B 1 118 ? -13.109 26.328 0.558 1 98 118 ALA B N 1
ATOM 2535 C CA . ALA B 1 118 ? -12.125 25.266 0.672 1 98 118 ALA B CA 1
ATOM 2536 C C . ALA B 1 118 ? -11.062 25.375 -0.417 1 98 118 ALA B C 1
ATOM 2538 O O . ALA B 1 118 ? -11.266 26.062 -1.421 1 98 118 ALA B O 1
ATOM 2539 N N . GLU B 1 119 ? -9.938 24.797 -0.125 1 97.62 119 GLU B N 1
ATOM 2540 C CA . GLU B 1 119 ? -8.984 24.484 -1.178 1 97.62 119 GLU B CA 1
ATOM 2541 C C . GLU B 1 119 ? -9.57 23.484 -2.18 1 97.62 119 GLU B C 1
ATOM 2543 O O . GLU B 1 119 ? -10.258 22.547 -1.792 1 97.62 119 GLU B O 1
ATOM 2548 N N . THR B 1 120 ? -9.344 23.734 -3.502 1 97.75 120 THR B N 1
ATOM 2549 C CA . THR B 1 120 ? -9.766 22.719 -4.465 1 97.75 120 THR B CA 1
ATOM 2550 C C . THR B 1 120 ? -8.852 21.5 -4.422 1 97.75 120 THR B C 1
ATOM 2552 O O . THR B 1 120 ? -7.695 21.609 -4.004 1 97.75 120 THR B O 1
ATOM 2555 N N . LEU B 1 121 ? -9.398 20.406 -4.867 1 98.25 121 LEU B N 1
ATOM 2556 C CA . LEU B 1 121 ? -8.555 19.219 -4.93 1 98.25 121 LEU B CA 1
ATOM 2557 C C . LEU B 1 121 ? -7.352 19.438 -5.844 1 98.25 121 LEU B C 1
ATOM 2559 O O . LEU B 1 121 ? -6.254 18.969 -5.559 1 98.25 121 LEU B O 1
ATOM 2563 N N . GLN B 1 122 ? -7.559 20.172 -6.918 1 98.19 122 GLN B N 1
ATOM 2564 C CA . GLN B 1 122 ? -6.484 20.484 -7.855 1 98.19 122 GLN B CA 1
ATOM 2565 C C . GLN B 1 122 ? -5.387 21.297 -7.18 1 98.19 122 GLN B C 1
ATOM 2567 O O . GLN B 1 122 ? -4.199 21.016 -7.352 1 98.19 122 GLN B O 1
ATOM 2572 N N . ALA B 1 123 ? -5.754 22.297 -6.488 1 98.44 123 ALA B N 1
ATOM 2573 C CA . ALA B 1 123 ? -4.777 23.125 -5.781 1 98.44 123 ALA B CA 1
ATOM 2574 C C . ALA B 1 123 ? -4.004 22.297 -4.754 1 98.44 123 ALA B C 1
ATOM 2576 O O . ALA B 1 123 ? -2.785 22.453 -4.625 1 98.44 123 ALA B O 1
ATOM 2577 N N . PHE B 1 124 ? -4.75 21.484 -4.027 1 98.69 124 PHE B N 1
ATOM 2578 C CA . PHE B 1 124 ? -4.145 20.578 -3.057 1 98.69 124 PHE B CA 1
ATOM 2579 C C . PHE B 1 124 ? -3.135 19.656 -3.73 1 98.69 124 PHE B C 1
ATOM 2581 O O . PHE B 1 124 ? -1.999 19.531 -3.27 1 98.69 124 PHE B O 1
ATOM 2588 N N . HIS B 1 125 ? -3.535 19.047 -4.832 1 98.56 125 HIS B N 1
ATOM 2589 C CA . HIS B 1 125 ? -2.66 18.188 -5.617 1 98.56 125 HIS B CA 1
ATOM 2590 C C . HIS B 1 125 ? -1.416 18.938 -6.078 1 98.56 125 HIS B C 1
ATOM 2592 O O . HIS B 1 125 ? -0.298 18.438 -5.949 1 98.56 125 HIS B O 1
ATOM 2598 N N . GLN B 1 126 ? -1.558 20.094 -6.531 1 98.38 126 GLN B N 1
ATOM 2599 C CA . GLN B 1 126 ? -0.458 20.875 -7.098 1 98.38 126 GLN B CA 1
ATOM 2600 C C . GLN B 1 126 ? 0.568 21.234 -6.027 1 98.38 126 GLN B C 1
A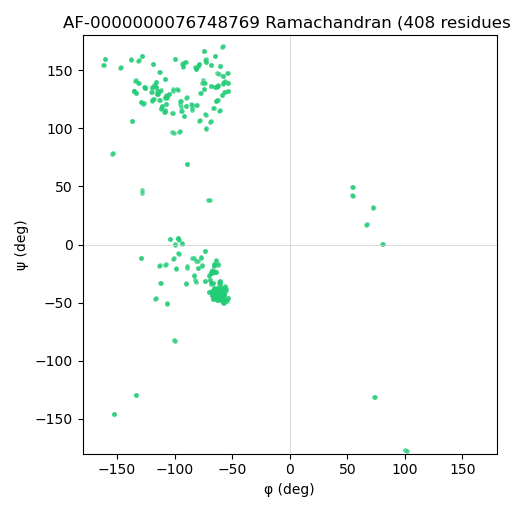TOM 2602 O O . GLN B 1 126 ? 1.77 21.031 -6.219 1 98.38 126 GLN B O 1
ATOM 2607 N N . ARG B 1 127 ? 0.114 21.703 -4.914 1 98.25 127 ARG B N 1
ATOM 2608 C CA . ARG B 1 127 ? 1.083 22.141 -3.912 1 98.25 127 ARG B CA 1
ATOM 2609 C C . ARG B 1 127 ? 1.817 20.938 -3.309 1 98.25 127 ARG B C 1
ATOM 2611 O O . ARG B 1 127 ? 3.027 21 -3.086 1 98.25 127 ARG B O 1
ATOM 2618 N N . VAL B 1 128 ? 1.104 19.875 -3.051 1 98.69 128 VAL B N 1
ATOM 2619 C CA . VAL B 1 128 ? 1.733 18.703 -2.463 1 98.69 128 VAL B CA 1
ATOM 2620 C C . VAL B 1 128 ? 2.705 18.078 -3.465 1 98.69 128 VAL B C 1
ATOM 2622 O O . VAL B 1 128 ? 3.82 17.703 -3.105 1 98.69 128 VAL B O 1
ATOM 2625 N N . SER B 1 129 ? 2.266 17.984 -4.738 1 98.25 129 SER B N 1
ATOM 2626 C CA . SER B 1 129 ? 3.113 17.391 -5.766 1 98.25 129 SER B CA 1
ATOM 2627 C C . SER B 1 129 ? 4.375 18.219 -5.988 1 98.25 129 SER B C 1
ATOM 2629 O O . SER B 1 129 ? 5.461 17.656 -6.188 1 98.25 129 SER B O 1
ATOM 2631 N N . ARG B 1 130 ? 4.195 19.484 -5.965 1 98.19 130 ARG B N 1
ATOM 2632 C CA . ARG B 1 130 ? 5.352 20.375 -6.105 1 98.19 130 ARG B CA 1
ATOM 2633 C C . ARG B 1 130 ? 6.328 20.188 -4.949 1 98.19 130 ARG B C 1
ATOM 2635 O O . ARG B 1 130 ? 7.539 20.094 -5.16 1 98.19 130 ARG B O 1
ATOM 2642 N N . GLN B 1 131 ? 5.82 20.172 -3.775 1 98.25 131 GLN B N 1
ATOM 2643 C CA . GLN B 1 131 ? 6.656 19.953 -2.598 1 98.25 131 GLN B CA 1
ATOM 2644 C C . GLN B 1 131 ? 7.367 18.609 -2.66 1 98.25 131 GLN B C 1
ATOM 2646 O O . GLN B 1 131 ? 8.555 18.516 -2.354 1 98.25 131 GLN B O 1
ATOM 2651 N N . TRP B 1 132 ? 6.668 17.562 -3.016 1 98 132 TRP B N 1
ATOM 2652 C CA . TRP B 1 132 ? 7.254 16.234 -3.16 1 98 132 TRP B CA 1
ATOM 2653 C C . TRP B 1 132 ? 8.375 16.25 -4.195 1 98 132 TRP B C 1
ATOM 2655 O O . TRP B 1 132 ? 9.461 15.703 -3.949 1 98 132 TRP B O 1
ATOM 2665 N N . GLY B 1 133 ? 8.094 16.828 -5.332 1 97.19 133 GLY B N 1
ATOM 2666 C CA . GLY B 1 133 ? 9.117 16.938 -6.359 1 97.19 133 GLY B CA 1
ATOM 2667 C C . GLY B 1 133 ? 10.398 17.594 -5.863 1 97.19 133 GLY B C 1
ATOM 2668 O O . GLY B 1 133 ? 11.492 17.094 -6.133 1 97.19 133 GLY B O 1
ATOM 2669 N N . SER B 1 134 ? 10.234 18.688 -5.148 1 97.19 134 SER B N 1
ATOM 2670 C CA . SER B 1 134 ? 11.375 19.406 -4.586 1 97.19 134 SER B CA 1
ATOM 2671 C C . SER B 1 134 ? 12.141 18.531 -3.594 1 97.19 134 SER B C 1
ATOM 2673 O O . SER B 1 134 ? 13.367 18.531 -3.586 1 97.19 134 SER B O 1
ATOM 2675 N N . LEU B 1 135 ? 11.43 17.812 -2.795 1 96.56 135 LEU B N 1
ATOM 2676 C CA . LEU B 1 135 ? 12.039 16.938 -1.798 1 96.56 135 LEU B CA 1
ATOM 2677 C C . LEU B 1 135 ? 12.852 15.836 -2.467 1 96.56 135 LEU B C 1
ATOM 2679 O O . LEU B 1 135 ? 13.969 15.547 -2.045 1 96.56 135 LEU B O 1
ATOM 2683 N N . VAL B 1 136 ? 12.297 15.188 -3.465 1 95.88 136 VAL B N 1
ATOM 2684 C CA . VAL B 1 136 ? 12.953 14.102 -4.184 1 95.88 136 VAL B CA 1
ATOM 2685 C C . VAL B 1 136 ? 14.297 14.586 -4.734 1 95.88 136 VAL B C 1
ATOM 2687 O O . VAL B 1 136 ? 15.289 13.852 -4.707 1 95.88 136 VAL B O 1
ATOM 2690 N N . GLU B 1 137 ? 14.367 15.773 -5.148 1 93.62 137 GLU B N 1
ATOM 2691 C CA . GLU B 1 137 ? 15.586 16.344 -5.734 1 93.62 137 GLU B CA 1
ATOM 2692 C C . GLU B 1 137 ? 16.641 16.609 -4.664 1 93.62 137 GLU B C 1
ATOM 2694 O O . GLU B 1 137 ? 17.828 16.453 -4.914 1 93.62 137 GLU B O 1
ATOM 2699 N N . SER B 1 138 ? 16.203 16.922 -3.5 1 94.19 138 SER B N 1
ATOM 2700 C CA . SER B 1 138 ? 17.156 17.469 -2.543 1 94.19 138 SER B CA 1
ATOM 2701 C C . SER B 1 138 ? 17.484 16.469 -1.438 1 94.19 138 SER B C 1
ATOM 2703 O O . SER B 1 138 ? 18.484 16.625 -0.732 1 94.19 138 SER B O 1
ATOM 2705 N N . VAL B 1 139 ? 16.688 15.453 -1.257 1 95.44 139 VAL B N 1
ATOM 2706 C CA . VAL B 1 139 ? 16.828 14.578 -0.099 1 95.44 139 VAL B CA 1
ATOM 2707 C C . VAL B 1 139 ? 18.125 13.781 -0.213 1 95.44 139 VAL B C 1
ATOM 2709 O O . VAL B 1 139 ? 18.438 13.242 -1.279 1 95.44 139 VAL B O 1
ATOM 2712 N N . GLU B 1 140 ? 18.844 13.695 0.895 1 94.5 140 GLU B N 1
ATOM 2713 C CA . GLU B 1 140 ? 20.156 13.023 0.854 1 94.5 140 GLU B CA 1
ATOM 2714 C C . GLU B 1 140 ? 20.266 11.977 1.959 1 94.5 140 GLU B C 1
ATOM 2716 O O . GLU B 1 140 ? 21.219 11.203 1.989 1 94.5 140 GLU B O 1
ATOM 2721 N N . GLU B 1 141 ? 19.359 11.984 2.863 1 96.69 141 GLU B N 1
ATOM 2722 C CA . GLU B 1 141 ? 19.391 11.07 3.996 1 96.69 141 GLU B CA 1
ATOM 2723 C C . GLU B 1 141 ? 18.047 10.391 4.199 1 96.69 141 GLU B C 1
ATOM 2725 O O . GLU B 1 141 ? 17.016 10.883 3.73 1 96.69 141 GLU B O 1
ATOM 2730 N N . ASP B 1 142 ? 18.094 9.211 4.902 1 98.25 142 ASP B N 1
ATOM 2731 C CA . ASP B 1 142 ? 16.828 8.586 5.277 1 98.25 142 ASP B CA 1
ATOM 2732 C C . ASP B 1 142 ? 15.961 9.547 6.09 1 98.25 142 ASP B C 1
ATOM 2734 O O . ASP B 1 142 ? 16.438 10.203 7.016 1 98.25 142 ASP B O 1
ATOM 2738 N N . THR B 1 143 ? 14.703 9.672 5.695 1 98.69 143 THR B N 1
ATOM 2739 C CA . THR B 1 143 ? 13.875 10.758 6.191 1 98.69 143 THR B CA 1
ATOM 2740 C C . THR B 1 143 ? 12.492 10.242 6.594 1 98.69 143 THR B C 1
ATOM 2742 O O . THR B 1 143 ? 11.898 9.422 5.887 1 98.69 143 THR B O 1
ATOM 2745 N N . LEU B 1 144 ? 12.062 10.633 7.777 1 98.75 144 LEU B N 1
ATOM 2746 C CA . LEU B 1 144 ? 10.68 10.453 8.211 1 98.75 144 LEU B CA 1
ATOM 2747 C C . LEU B 1 144 ? 9.852 11.695 7.922 1 98.75 144 LEU B C 1
ATOM 2749 O O . LEU B 1 144 ? 10.219 12.797 8.336 1 98.75 144 LEU B O 1
ATOM 2753 N N . ILE B 1 145 ? 8.781 11.555 7.18 1 98.88 145 ILE B N 1
ATOM 2754 C CA . ILE B 1 145 ? 7.848 12.648 6.93 1 98.88 145 ILE B CA 1
ATOM 2755 C C . ILE B 1 145 ? 6.539 12.398 7.676 1 98.88 145 ILE B C 1
ATOM 2757 O O . ILE B 1 145 ? 5.84 11.422 7.406 1 98.88 145 ILE B O 1
ATOM 2761 N N . ILE B 1 146 ? 6.242 13.219 8.641 1 98.94 146 ILE B N 1
ATOM 2762 C CA . ILE B 1 146 ? 5.008 13.133 9.414 1 98.94 146 ILE B CA 1
ATOM 2763 C C . ILE B 1 146 ? 3.949 14.047 8.805 1 98.94 146 ILE B C 1
ATOM 2765 O O . ILE B 1 146 ? 4.109 15.273 8.789 1 98.94 146 ILE B O 1
ATOM 2769 N N . CYS B 1 147 ? 2.916 13.469 8.305 1 98.88 147 CYS B N 1
ATOM 2770 C CA . CYS B 1 147 ? 1.944 14.242 7.543 1 98.88 147 CYS B CA 1
ATOM 2771 C C . CYS B 1 147 ? 0.562 13.602 7.613 1 98.88 147 CYS B C 1
ATOM 2773 O O . CYS B 1 147 ? 0.157 13.102 8.664 1 98.88 147 CYS B O 1
ATOM 2775 N N . HIS B 1 148 ? -0.256 13.688 6.539 1 98.88 148 HIS B N 1
ATOM 2776 C CA . HIS B 1 148 ? -1.687 13.414 6.602 1 98.88 148 HIS B CA 1
ATOM 2777 C C . HIS B 1 148 ? -2.1 12.406 5.531 1 98.88 148 HIS B C 1
ATOM 2779 O O . HIS B 1 148 ? -1.334 12.133 4.605 1 98.88 148 HIS B O 1
ATOM 2785 N N . GLY B 1 149 ? -3.271 11.82 5.738 1 98.62 149 GLY B N 1
ATOM 2786 C CA . GLY B 1 149 ? -3.77 10.836 4.797 1 98.62 149 GLY B CA 1
ATOM 2787 C C . GLY B 1 149 ? -3.896 11.367 3.383 1 98.62 149 GLY B C 1
ATOM 2788 O O . GLY B 1 149 ? -3.453 10.727 2.43 1 98.62 149 GLY B O 1
ATOM 2789 N N . GLY B 1 150 ? -4.57 12.555 3.256 1 98.5 150 GLY B N 1
ATOM 2790 C CA . GLY B 1 150 ? -4.699 13.148 1.937 1 98.5 150 GLY B CA 1
ATOM 2791 C C . GLY B 1 150 ? -3.363 13.453 1.283 1 98.5 150 GLY B C 1
ATOM 2792 O O . GLY B 1 150 ? -3.189 13.227 0.084 1 98.5 150 GLY B O 1
ATOM 2793 N N . THR B 1 151 ? -2.447 13.922 2.035 1 98.81 151 THR B N 1
ATOM 2794 C CA . THR B 1 151 ? -1.113 14.266 1.554 1 98.81 151 THR B CA 1
ATOM 2795 C C . THR B 1 151 ? -0.402 13.023 1.014 1 98.81 151 THR B C 1
ATOM 2797 O O . THR B 1 151 ? 0.169 13.062 -0.078 1 98.81 151 THR B O 1
ATOM 2800 N N . ILE B 1 152 ? -0.472 11.938 1.739 1 98.94 152 ILE B N 1
ATOM 2801 C CA . ILE B 1 152 ? 0.174 10.695 1.335 1 98.94 152 ILE B CA 1
ATOM 2802 C C . ILE B 1 152 ? -0.457 10.18 0.043 1 98.94 152 ILE B C 1
ATOM 2804 O O . ILE B 1 152 ? 0.246 9.719 -0.859 1 98.94 152 ILE B O 1
ATOM 2808 N N . ARG B 1 153 ? -1.778 10.312 -0.081 1 98.75 153 ARG B N 1
ATOM 2809 C CA . ARG B 1 153 ? -2.471 9.891 -1.295 1 98.75 153 ARG B CA 1
ATOM 2810 C C . ARG B 1 153 ? -1.996 10.688 -2.502 1 98.75 153 ARG B C 1
ATOM 2812 O O . ARG B 1 153 ? -1.813 10.141 -3.588 1 98.75 153 ARG B O 1
ATOM 2819 N N . MET B 1 154 ? -1.762 12 -2.352 1 98.75 154 MET B N 1
ATOM 2820 C CA . MET B 1 154 ? -1.284 12.836 -3.447 1 98.75 154 MET B CA 1
ATOM 2821 C C . MET B 1 154 ? 0.135 12.445 -3.85 1 98.75 154 MET B C 1
ATOM 2823 O O . MET B 1 154 ? 0.464 12.422 -5.035 1 98.75 154 MET B O 1
ATOM 2827 N N . ILE B 1 155 ? 0.948 12.156 -2.871 1 98.81 155 ILE B N 1
ATOM 2828 C CA . ILE B 1 155 ? 2.318 11.742 -3.141 1 98.81 155 ILE B CA 1
ATOM 2829 C C . ILE B 1 155 ? 2.314 10.414 -3.902 1 98.81 155 ILE B C 1
ATOM 2831 O O . ILE B 1 155 ? 3.027 10.266 -4.898 1 98.81 155 ILE B O 1
ATOM 2835 N N . LEU B 1 156 ? 1.506 9.484 -3.475 1 98.81 156 LEU B N 1
ATOM 2836 C CA . LEU B 1 156 ? 1.387 8.195 -4.145 1 98.81 156 LEU B CA 1
ATOM 2837 C C . LEU B 1 156 ? 0.893 8.367 -5.578 1 98.81 156 LEU B C 1
ATOM 2839 O O . LEU B 1 156 ? 1.365 7.688 -6.488 1 98.81 156 LEU B O 1
ATOM 2843 N N . ALA B 1 157 ? -0.104 9.266 -5.734 1 98.5 157 ALA B N 1
ATOM 2844 C CA . ALA B 1 157 ? -0.599 9.523 -7.082 1 98.5 157 ALA B CA 1
ATOM 2845 C C . ALA B 1 157 ? 0.523 10.023 -7.992 1 98.5 157 ALA B C 1
ATOM 2847 O O . ALA B 1 157 ? 0.605 9.625 -9.156 1 98.5 157 ALA B O 1
ATOM 2848 N N . SER B 1 158 ? 1.338 10.852 -7.465 1 97.56 158 SER B N 1
ATOM 2849 C CA . SER B 1 158 ? 2.477 11.359 -8.219 1 97.56 158 SER B CA 1
ATOM 2850 C C . SER B 1 158 ? 3.479 10.25 -8.523 1 97.56 158 SER B C 1
ATOM 2852 O O . SER B 1 158 ? 3.893 10.078 -9.672 1 97.56 158 SER B O 1
ATOM 2854 N N . LEU B 1 159 ? 3.838 9.438 -7.59 1 97.88 159 LEU B N 1
ATOM 2855 C CA . LEU B 1 159 ? 4.848 8.391 -7.703 1 97.88 159 LEU B CA 1
ATOM 2856 C C . LEU B 1 159 ? 4.402 7.316 -8.688 1 97.88 159 LEU B C 1
ATOM 2858 O O . LEU B 1 159 ? 5.215 6.805 -9.461 1 97.88 159 LEU B O 1
ATOM 2862 N N . LEU B 1 160 ? 3.137 7.027 -8.68 1 98.12 160 LEU B N 1
ATOM 2863 C CA . LEU B 1 160 ? 2.627 5.891 -9.438 1 98.12 160 LEU B CA 1
ATOM 2864 C C . LEU B 1 160 ? 1.918 6.359 -10.703 1 98.12 160 LEU B C 1
ATOM 2866 O O . LEU B 1 160 ? 1.297 5.559 -11.406 1 98.12 160 LEU B O 1
ATOM 2870 N N . ASN B 1 161 ? 1.965 7.672 -10.945 1 97.06 161 ASN B N 1
ATOM 2871 C CA . ASN B 1 161 ? 1.328 8.266 -12.117 1 97.06 161 ASN B CA 1
ATOM 2872 C C . ASN B 1 161 ? -0.148 7.883 -12.203 1 97.06 161 ASN B C 1
ATOM 2874 O O . ASN B 1 161 ? -0.612 7.414 -13.242 1 97.06 161 ASN B O 1
ATOM 2878 N N . LEU B 1 162 ? -0.815 8.047 -11.156 1 98.38 162 LEU B N 1
ATOM 2879 C CA . LEU B 1 162 ? -2.246 7.773 -11.086 1 98.38 162 LEU B CA 1
ATOM 2880 C C . LEU B 1 162 ? -3.055 9.039 -11.367 1 98.38 162 LEU B C 1
ATOM 2882 O O . LEU B 1 162 ? -2.549 10.148 -11.219 1 98.38 162 LEU B O 1
ATOM 2886 N N . ASP B 1 163 ? -4.297 8.867 -11.828 1 98.25 163 ASP B N 1
ATOM 2887 C CA . ASP B 1 163 ? -5.23 9.992 -11.898 1 98.25 163 ASP B CA 1
ATOM 2888 C C . ASP B 1 163 ? -5.633 10.461 -10.5 1 98.25 163 ASP B C 1
ATOM 2890 O O . ASP B 1 163 ? -6.43 9.797 -9.82 1 98.25 163 ASP B O 1
ATOM 2894 N N . TRP B 1 164 ? -5.109 11.578 -10.094 1 97.94 164 TRP B N 1
ATOM 2895 C CA . TRP B 1 164 ? -5.336 12.094 -8.75 1 97.94 164 TRP B CA 1
ATOM 2896 C C . TRP B 1 164 ? -6.805 12.438 -8.539 1 97.94 164 TRP B C 1
ATOM 2898 O O . TRP B 1 164 ? -7.246 12.648 -7.402 1 97.94 164 TRP B O 1
ATOM 2908 N N . ARG B 1 165 ? -7.582 12.516 -9.609 1 98.06 165 ARG B N 1
ATOM 2909 C CA . ARG B 1 165 ? -9.008 12.82 -9.516 1 98.06 165 ARG B CA 1
ATOM 2910 C C . ARG B 1 165 ? -9.82 11.562 -9.211 1 98.06 165 ARG B C 1
ATOM 2912 O O . ARG B 1 165 ? -11.008 11.648 -8.906 1 98.06 165 ARG B O 1
ATOM 2919 N N . ASN B 1 166 ? -9.188 10.359 -9.305 1 97.69 166 ASN B N 1
ATOM 2920 C CA . ASN B 1 166 ? -9.859 9.078 -9.07 1 97.69 166 ASN B CA 1
ATOM 2921 C C . ASN B 1 166 ? -10.398 8.984 -7.648 1 97.69 166 ASN B C 1
ATOM 2923 O O . ASN B 1 166 ? -9.633 8.938 -6.688 1 97.69 166 ASN B O 1
ATOM 2927 N N . PRO B 1 167 ? -11.727 8.914 -7.484 1 96 167 PRO B N 1
ATOM 2928 C CA . PRO B 1 167 ? -12.297 8.945 -6.137 1 96 167 PRO B CA 1
ATOM 2929 C C . PRO B 1 167 ? -11.906 7.727 -5.301 1 96 167 PRO B C 1
ATOM 2931 O O . PRO B 1 167 ? -11.898 7.793 -4.07 1 96 167 PRO B O 1
ATOM 2934 N N . ALA B 1 168 ? -11.555 6.621 -5.914 1 97.06 168 ALA B N 1
ATOM 2935 C CA . ALA B 1 168 ? -11.203 5.402 -5.188 1 97.06 168 ALA B CA 1
ATOM 2936 C C . ALA B 1 168 ? -9.953 5.613 -4.344 1 97.06 168 ALA B C 1
ATOM 2938 O O . ALA B 1 168 ? -9.734 4.898 -3.359 1 97.06 168 ALA B O 1
ATOM 2939 N N . LEU B 1 169 ? -9.07 6.582 -4.664 1 97.5 169 LEU B N 1
ATOM 2940 C CA . LEU B 1 169 ? -7.879 6.898 -3.879 1 97.5 169 LEU B CA 1
ATOM 2941 C C . LEU B 1 169 ? -8.266 7.449 -2.51 1 97.5 169 LEU B C 1
ATOM 2943 O O . LEU B 1 169 ? -7.457 7.422 -1.578 1 97.5 169 LEU B O 1
ATOM 2947 N N . TYR B 1 170 ? -9.492 7.883 -2.41 1 96 170 TYR B N 1
ATOM 2948 C CA . TYR B 1 170 ? -9.945 8.539 -1.188 1 96 170 TYR B CA 1
ATOM 2949 C C . TYR B 1 170 ? -10.969 7.68 -0.459 1 96 170 TYR B C 1
ATOM 2951 O O . TYR B 1 170 ? -11.008 7.66 0.773 1 96 170 TYR B O 1
ATOM 2959 N N . SER B 1 171 ? -11.758 6.953 -1.197 1 95.38 171 SER B N 1
ATOM 2960 C CA . SER B 1 171 ? -12.875 6.215 -0.604 1 95.38 171 SER B CA 1
ATOM 2961 C C . SER B 1 171 ? -12.516 4.75 -0.385 1 95.38 171 SER B C 1
ATOM 2963 O O . SER B 1 171 ? -13.117 4.074 0.446 1 95.38 171 SER B O 1
ATOM 2965 N N . VAL B 1 172 ? -11.469 4.223 -1.119 1 97.62 172 VAL B N 1
ATOM 2966 C CA . VAL B 1 172 ? -11.18 2.793 -1.07 1 97.62 172 VAL B CA 1
ATOM 2967 C C . VAL B 1 172 ? -9.789 2.57 -0.469 1 97.62 172 VAL B C 1
ATOM 2969 O O . VAL B 1 172 ? -9.609 1.699 0.386 1 97.62 172 VAL B O 1
ATOM 2972 N N . LEU B 1 173 ? -8.773 3.289 -0.884 1 98.44 173 LEU B N 1
ATOM 2973 C CA . LEU B 1 173 ? -7.441 3.193 -0.302 1 98.44 173 LEU B CA 1
ATOM 2974 C C . LEU B 1 173 ? -7.406 3.826 1.085 1 98.44 173 LEU B C 1
ATOM 2976 O O . LEU B 1 173 ? -7.453 5.051 1.215 1 98.44 173 LEU B O 1
ATOM 2980 N N . GLN B 1 174 ? -7.238 2.953 2.021 1 96.69 174 GLN B N 1
ATOM 2981 C CA . GLN B 1 174 ? -7.176 3.447 3.393 1 96.69 174 GLN B CA 1
ATOM 2982 C C . GLN B 1 174 ? -5.734 3.682 3.83 1 96.69 174 GLN B C 1
ATOM 2984 O O . GLN B 1 174 ? -4.887 2.797 3.691 1 96.69 174 GLN B O 1
ATOM 2989 N N . ILE B 1 175 ? -5.395 4.938 4.16 1 98.19 175 ILE B N 1
ATOM 2990 C CA . ILE B 1 175 ? -4.168 5.266 4.875 1 98.19 175 ILE B CA 1
ATOM 2991 C C . ILE B 1 175 ? -4.477 5.492 6.355 1 98.19 175 ILE B C 1
ATOM 2993 O O . ILE B 1 175 ? -4.887 6.586 6.746 1 98.19 175 ILE B O 1
ATOM 2997 N N . GLY B 1 176 ? -4.289 4.434 7.141 1 98 176 GLY B N 1
ATOM 2998 C CA . GLY B 1 176 ? -4.695 4.492 8.531 1 98 176 GLY B CA 1
ATOM 2999 C C . GLY B 1 176 ? -3.855 5.449 9.359 1 98 176 GLY B C 1
ATOM 3000 O O . GLY B 1 176 ? -2.721 5.766 8.992 1 98 176 GLY B O 1
ATOM 3001 N N . ASN B 1 177 ? -4.484 5.957 10.477 1 98.12 177 ASN B N 1
ATOM 3002 C CA . ASN B 1 177 ? -3.678 6.715 11.43 1 98.12 177 ASN B CA 1
ATOM 3003 C C . ASN B 1 177 ? -2.518 5.883 11.961 1 98.12 177 ASN B C 1
ATOM 3005 O O . ASN B 1 177 ? -2.633 4.66 12.094 1 98.12 177 ASN B O 1
ATOM 3009 N N . GLN B 1 178 ? -1.36 6.523 12.211 1 97.69 178 GLN B N 1
ATOM 3010 C CA . GLN B 1 178 ? -0.15 5.891 12.727 1 97.69 178 GLN B CA 1
ATOM 3011 C C . GLN B 1 178 ? 0.272 4.719 11.844 1 97.69 178 GLN B C 1
ATOM 3013 O O . GLN B 1 178 ? 0.548 3.625 12.344 1 97.69 178 GLN B O 1
ATOM 3018 N N . SER B 1 179 ? 0.203 4.863 10.602 1 98.06 179 SER B N 1
ATOM 3019 C CA . SER B 1 179 ? 0.691 3.881 9.641 1 98.06 179 SER B CA 1
ATOM 3020 C C . SER B 1 179 ? 1.796 4.465 8.766 1 98.06 179 SER B C 1
ATOM 3022 O O . SER B 1 179 ? 1.895 5.684 8.617 1 98.06 179 SER B O 1
ATOM 3024 N N . LEU B 1 180 ? 2.646 3.588 8.227 1 98.25 180 LEU B N 1
ATOM 3025 C CA . LEU B 1 180 ? 3.834 3.998 7.484 1 98.25 180 LEU B CA 1
ATOM 3026 C C . LEU B 1 180 ? 3.73 3.584 6.02 1 98.25 180 LEU B C 1
ATOM 3028 O O . LEU B 1 180 ? 3.348 2.451 5.719 1 98.25 180 LEU B O 1
ATOM 3032 N N . THR B 1 181 ? 4.012 4.48 5.156 1 98.81 181 THR B N 1
ATOM 3033 C CA . THR B 1 181 ? 4.285 4.199 3.75 1 98.81 181 THR B CA 1
ATOM 3034 C C . THR B 1 181 ? 5.77 4.371 3.443 1 98.81 181 THR B C 1
ATOM 3036 O O . THR B 1 181 ? 6.367 5.395 3.789 1 98.81 181 THR B O 1
ATOM 3039 N N . HIS B 1 182 ? 6.359 3.354 2.865 1 98.69 182 HIS B N 1
ATOM 3040 C CA . HIS B 1 182 ? 7.801 3.324 2.652 1 98.69 182 HIS B CA 1
ATOM 3041 C C . HIS B 1 182 ? 8.148 3.527 1.182 1 98.69 182 HIS B C 1
ATOM 3043 O O . HIS B 1 182 ? 7.73 2.742 0.327 1 98.69 182 HIS B O 1
ATOM 3049 N N . ILE B 1 183 ? 8.914 4.566 0.908 1 98.69 183 ILE B N 1
ATOM 3050 C CA . ILE B 1 183 ? 9.406 4.902 -0.424 1 98.69 183 ILE B CA 1
ATOM 3051 C C . ILE B 1 183 ? 10.93 4.812 -0.45 1 98.69 183 ILE B C 1
ATOM 3053 O O . ILE B 1 183 ? 11.602 5.258 0.485 1 98.69 183 ILE B O 1
ATOM 3057 N N . GLN B 1 184 ? 11.461 4.234 -1.438 1 98.19 184 GLN B N 1
ATOM 3058 C CA . GLN B 1 184 ? 12.906 4.188 -1.651 1 98.19 184 GLN B CA 1
ATOM 3059 C C . GLN B 1 184 ? 13.305 4.953 -2.908 1 98.19 184 GLN B C 1
ATOM 3061 O O . GLN B 1 184 ? 12.695 4.777 -3.969 1 98.19 184 GLN B O 1
ATOM 3066 N N . LEU B 1 185 ? 14.219 5.793 -2.779 1 97.56 185 LEU B N 1
ATOM 3067 C CA . LEU B 1 185 ? 14.781 6.547 -3.895 1 97.56 185 LEU B CA 1
ATOM 3068 C C . LEU B 1 185 ? 16.234 6.145 -4.148 1 97.56 185 LEU B C 1
ATOM 3070 O O . LEU B 1 185 ? 17.047 6.145 -3.229 1 97.56 185 LEU B O 1
ATOM 3074 N N . THR B 1 186 ? 16.547 5.742 -5.305 1 95.94 186 THR B N 1
ATOM 3075 C CA . THR B 1 186 ? 17.922 5.473 -5.715 1 95.94 186 THR B CA 1
ATOM 3076 C C . THR B 1 186 ? 18.391 6.492 -6.754 1 95.94 186 THR B C 1
ATOM 3078 O O . THR B 1 186 ? 17.828 6.574 -7.844 1 95.94 186 THR B O 1
ATOM 3081 N N . LYS B 1 187 ? 19.391 7.219 -6.34 1 90.12 187 LYS B N 1
ATOM 3082 C CA . LYS B 1 187 ? 19.938 8.258 -7.215 1 90.12 187 LYS B CA 1
ATOM 3083 C C . LYS B 1 187 ? 21.234 7.785 -7.871 1 90.12 187 LYS B C 1
ATOM 3085 O O . LYS B 1 187 ? 22.203 7.457 -7.184 1 90.12 187 LYS B O 1
ATOM 3090 N N . ALA B 1 188 ? 21.266 7.594 -9.141 1 87.06 188 ALA B N 1
ATOM 3091 C CA . ALA B 1 188 ? 22.422 7.273 -9.969 1 87.06 188 ALA B CA 1
ATOM 3092 C C . ALA B 1 188 ? 22.453 8.133 -11.227 1 87.06 188 ALA B C 1
ATOM 3094 O O . ALA B 1 188 ? 22.359 9.359 -11.148 1 87.06 188 ALA B O 1
ATOM 3095 N N . ASP B 1 189 ? 22.609 7.477 -12.352 1 85.44 189 ASP B N 1
ATOM 3096 C CA . ASP B 1 189 ? 22.516 8.242 -13.594 1 85.44 189 ASP B CA 1
ATOM 3097 C C . ASP B 1 189 ? 21.094 8.727 -13.828 1 85.44 189 ASP B C 1
ATOM 3099 O O . ASP B 1 189 ? 20.875 9.773 -14.445 1 85.44 189 ASP B O 1
ATOM 3103 N N . SER B 1 190 ? 20.188 7.969 -13.219 1 89 190 SER B N 1
ATOM 3104 C CA . SER B 1 190 ? 18.781 8.312 -13.227 1 89 190 SER B CA 1
ATOM 3105 C C . SER B 1 190 ? 18.141 8.086 -11.852 1 89 190 SER B C 1
ATOM 3107 O O . SER B 1 190 ? 18.766 7.48 -10.977 1 89 190 SER B O 1
ATOM 3109 N N . LEU B 1 191 ? 17.062 8.758 -11.672 1 92.06 191 LEU B N 1
ATOM 3110 C CA . LEU B 1 191 ? 16.312 8.586 -10.422 1 92.06 191 LEU B CA 1
ATOM 3111 C C . LEU B 1 191 ? 15.375 7.395 -10.516 1 92.06 191 LEU B C 1
ATOM 3113 O O . LEU B 1 191 ? 14.562 7.309 -11.438 1 92.06 191 LEU B O 1
ATOM 3117 N N . TYR B 1 192 ? 15.602 6.484 -9.633 1 93.69 192 TYR B N 1
ATOM 3118 C CA . TYR B 1 192 ? 14.703 5.344 -9.5 1 93.69 192 TYR B CA 1
ATOM 3119 C C . TYR B 1 192 ? 13.875 5.445 -8.219 1 93.69 192 TYR B C 1
ATOM 3121 O O . TYR B 1 192 ? 14.422 5.691 -7.141 1 93.69 192 TYR B O 1
ATOM 3129 N N . GLN B 1 193 ? 12.625 5.355 -8.414 1 96.81 193 GLN B N 1
ATOM 3130 C CA . GLN B 1 193 ? 11.711 5.441 -7.277 1 96.81 193 GLN B CA 1
ATOM 3131 C C . GLN B 1 193 ? 10.938 4.141 -7.09 1 96.81 193 GLN B C 1
ATOM 3133 O O . GLN B 1 193 ? 10.547 3.498 -8.07 1 96.81 193 GLN B O 1
ATOM 3138 N N . ARG B 1 194 ? 10.766 3.74 -5.859 1 97.88 194 ARG B N 1
ATOM 3139 C CA . ARG B 1 194 ? 10.016 2.539 -5.508 1 97.88 194 ARG B CA 1
ATOM 3140 C C . ARG B 1 194 ? 9.07 2.805 -4.344 1 97.88 194 ARG B C 1
ATOM 3142 O O . ARG B 1 194 ? 9.453 3.441 -3.359 1 97.88 194 ARG B O 1
ATOM 3149 N N . VAL B 1 195 ? 7.867 2.383 -4.516 1 98.81 195 VAL B N 1
ATOM 3150 C CA . VAL B 1 195 ? 6.949 2.287 -3.385 1 98.81 195 VAL B CA 1
ATOM 3151 C C . VAL B 1 195 ? 7.023 0.89 -2.775 1 98.81 195 VAL B C 1
ATOM 3153 O O . VAL B 1 195 ? 6.516 -0.074 -3.354 1 98.81 195 VAL B O 1
ATOM 3156 N N . CYS B 1 196 ? 7.559 0.797 -1.594 1 98.5 196 CYS B N 1
ATOM 3157 C CA . CYS B 1 196 ? 7.895 -0.501 -1.019 1 98.5 196 CYS B CA 1
ATOM 3158 C C . CYS B 1 196 ? 6.727 -1.059 -0.214 1 98.5 196 CYS B C 1
ATOM 3160 O O . CYS B 1 196 ? 6.562 -2.275 -0.109 1 98.5 196 CYS B O 1
ATOM 3162 N N . SER B 1 197 ? 5.98 -0.296 0.383 1 98.56 197 SER B N 1
ATOM 3163 C CA . SER B 1 197 ? 4.77 -0.641 1.123 1 98.56 197 SER B CA 1
ATOM 3164 C C . SER B 1 197 ? 3.891 0.584 1.347 1 98.56 197 SER B C 1
ATOM 3166 O O . SER B 1 197 ? 4.375 1.718 1.31 1 98.56 197 SER B O 1
ATOM 3168 N N . ILE B 1 198 ? 2.615 0.402 1.521 1 98.88 198 ILE B N 1
ATOM 3169 C CA . ILE B 1 198 ? 1.663 1.489 1.722 1 98.88 198 ILE B CA 1
ATOM 3170 C C . ILE B 1 198 ? 0.81 1.207 2.955 1 98.88 198 ILE B C 1
ATOM 3172 O O . ILE B 1 198 ? 0.197 0.142 3.064 1 98.88 198 ILE B O 1
ATOM 3176 N N . GLY B 1 199 ? 0.818 2.135 3.924 1 98.44 199 GLY B N 1
ATOM 3177 C CA . GLY B 1 199 ? -0.126 2.115 5.027 1 98.44 199 GLY B CA 1
ATOM 3178 C C . GLY B 1 199 ? 0.146 1.006 6.027 1 98.44 199 GLY B C 1
ATOM 3179 O O . GLY B 1 199 ? -0.785 0.439 6.602 1 98.44 199 GLY B O 1
ATOM 3180 N N . THR B 1 200 ? 1.382 0.607 6.238 1 96.81 200 THR B N 1
ATOM 3181 C CA . THR B 1 200 ? 1.733 -0.405 7.23 1 96.81 200 THR B CA 1
ATOM 3182 C C . THR B 1 200 ? 1.453 0.1 8.641 1 96.81 200 THR B C 1
ATOM 3184 O O . THR B 1 200 ? 2.055 1.08 9.086 1 96.81 200 THR B O 1
ATOM 3187 N N . PRO B 1 201 ? 0.557 -0.57 9.328 1 94.69 201 PRO B N 1
ATOM 3188 C CA . PRO B 1 201 ? 0.261 -0.088 10.68 1 94.69 201 PRO B CA 1
ATOM 3189 C C . PRO B 1 201 ? 1.46 -0.195 11.617 1 94.69 201 PRO B C 1
ATOM 3191 O O . PRO B 1 201 ? 2.199 -1.183 11.578 1 94.69 201 PRO B O 1
ATOM 3194 N N . LEU B 1 202 ? 1.667 0.839 12.344 1 93.75 202 LEU B N 1
ATOM 3195 C CA . LEU B 1 202 ? 2.633 0.764 13.43 1 93.75 202 LEU B CA 1
ATOM 3196 C C . LEU B 1 202 ? 2.041 0.027 14.633 1 93.75 202 LEU B C 1
ATOM 3198 O O . LEU B 1 202 ? 0.9 0.284 15.023 1 93.75 202 LEU B O 1
ATOM 3202 N N . HIS B 1 203 ? 2.75 -0.922 15.148 1 86.19 203 HIS B N 1
ATOM 3203 C CA . HIS B 1 203 ? 2.311 -1.585 16.375 1 86.19 203 HIS B CA 1
ATOM 3204 C C . HIS B 1 203 ? 2.615 -0.733 17.594 1 86.19 203 HIS B C 1
ATOM 3206 O O . HIS B 1 203 ? 3.781 -0.497 17.922 1 86.19 203 HIS B O 1
ATOM 3212 N N . ILE B 1 204 ? 1.536 -0.197 18.094 1 85.81 204 ILE B N 1
ATOM 3213 C CA . ILE B 1 204 ? 1.768 0.646 19.266 1 85.81 204 ILE B CA 1
ATOM 3214 C C . ILE B 1 204 ? 1.043 0.061 20.469 1 85.81 204 ILE B C 1
ATOM 3216 O O . ILE B 1 204 ? 0.04 -0.642 20.328 1 85.81 204 ILE B O 1
ATOM 3220 N N . LYS B 1 205 ? 1.721 0.064 21.625 1 76.44 205 LYS B N 1
ATOM 3221 C CA . LYS B 1 205 ? 1.141 -0.402 22.875 1 76.44 205 LYS B CA 1
ATOM 3222 C C . LYS B 1 205 ? 0.34 0.706 23.562 1 76.44 205 LYS B C 1
ATOM 3224 O O . LYS B 1 205 ? 0.782 1.855 23.609 1 76.44 205 LYS B O 1
ATOM 3229 N N . ASP B 1 206 ? -1.052 0.516 23.75 1 63.06 206 ASP B N 1
ATOM 3230 C CA . ASP B 1 206 ? -1.847 1.48 24.5 1 63.06 206 ASP B CA 1
ATOM 3231 C C . ASP B 1 206 ? -1.297 1.659 25.922 1 63.06 206 ASP B C 1
ATOM 3233 O O . ASP B 1 206 ? -0.75 0.72 26.5 1 63.06 206 ASP B O 1
#

Solvent-accessible surface area (backbone atoms only — not comparable to full-atom values): 21214 Å² total; per-residue (Å²): 120,50,75,31,44,36,35,42,30,22,30,55,68,58,59,78,69,69,46,53,67,23,66,47,73,49,45,41,50,66,69,55,42,51,22,50,50,51,25,50,68,70,37,99,65,78,61,49,35,37,39,23,13,66,47,48,39,20,32,53,46,54,51,53,50,34,72,75,37,77,80,43,45,79,47,75,36,74,58,42,44,38,57,35,44,31,78,53,34,52,40,37,52,89,78,42,61,87,48,42,68,60,50,53,50,25,63,64,30,39,67,82,39,76,52,63,85,28,60,45,52,66,57,46,43,50,44,37,44,51,50,48,54,54,44,71,74,66,64,82,56,25,28,37,35,31,31,32,52,66,40,52,47,42,48,48,20,62,72,45,70,46,70,80,62,48,38,33,60,69,69,21,45,41,57,44,61,39,9,35,25,36,34,39,38,35,47,58,100,53,81,43,57,33,38,47,25,37,21,34,71,55,73,54,71,132,120,49,78,31,45,38,36,41,29,21,31,57,68,58,60,78,68,69,48,55,68,24,66,46,72,51,46,41,51,67,69,55,43,51,23,49,51,50,25,51,69,70,39,100,63,78,63,49,34,36,38,23,13,67,46,47,40,22,33,52,44,53,51,53,50,36,74,76,36,77,80,44,45,80,45,76,37,74,59,41,44,39,56,35,45,31,79,52,33,51,41,36,51,89,76,42,63,88,48,43,68,60,50,53,49,26,63,62,30,40,66,82,38,77,51,63,83,28,59,45,52,66,58,47,42,49,44,38,44,50,50,50,54,54,44,70,73,65,61,83,54,26,27,37,34,31,31,30,52,66,41,52,48,42,48,49,21,62,71,45,70,47,70,80,62,48,38,33,60,71,68,21,45,39,57,44,60,40,9,37,25,36,33,39,38,34,46,58,99,54,82,44,58,34,38,45,26,36,21,34,70,56,74,54,69,132

Organism: NCBI:txid190893

Radius of gyration: 21.92 Å; Cα contacts (8 Å, |Δi|>4): 861; chains: 2; bounding box: 52×58×53 Å

Nearest PDB structures (foldseek):
  3hjg-assembly1_B  TM=8.710E-01  e=1.521E-22  Vibrio parahaemolyticus
  4pz9-assembly1_A  TM=8.207E-01  e=3.551E-14  Mycobacterium tuberculosis H37Rv
  6s2r-assembly1_B  TM=8.117E-01  e=6.191E-14  Mycobacterium tuberculosis H37Rv
  6s2q-assembly2_C  TM=7.929E-01  e=9.373E-13  Mycobacterium tuberculosis H37Rv
  6s2q-assembly2_D  TM=7.824E-01  e=2.518E-12  Mycobacterium tuberculosis H37Rv